Protein AF-A0A4U8VC09-F1 (afdb_monomer_lite)

Secondary structure (DSSP, 8-state):
-EEE-SGGGSSSS-EEEEE----TTT-PPPPPBTTBSEEEEE--TT-SSS-HHHHHHHHHTTSTT-----EEEEEEEE--TTTS-GGG--SEEEEEEEEEPPPSHHHHHHTT---TT-EEEEESS--SS--TT--B-TTSPBPHHHHHHEEEEES--TTHHHHHHHHHHHH-TTS-HHHHHHHHB-HHHHHHHHHHHHHHT-GGGGTSSEEEEE-TTT--EEEEE---TT-SSGGGSTTPPPPPGGGSSGGGGTTSHHHHHHHHSTTHHHHHHHHHHHHHHHTS-HHHHHHHHHHHHHHHHHHHTSTTTGGG-GGG--HHHHHHHHHHGGGHHHHHHHHHHHHTTSPPP-EEEEEE-TTS-EEEEEEEESPP--TT-PPEEEEEEEEE--TT-TTSPTTS-GGG--S----EEEEEET-SEEEGGGSPSEEEEEEEEEEETTT--EEE-S-EEESSSEEES-EEEEETTTEEPTT--

Radius of gyration: 24.7 Å; chains: 1; bounding box: 62×51×71 Å

Sequence (477 aa):
MRVRGSSTRDTVQKSFRIRTKKDSGTGLRPAMWFGEDTLQLNKHPYDLTRVRNKLALDLMKQIPHHQTLRTQFVKINYSDSINTPPATGPLGSLGLFTHVEKFSESYMTRRGWKVAGANIYKAGAFDFNKHAAFGCNPDGTSNAALEAALELQAGDGKACTSIMKMLDDLDDENIPFTTTFNQYFNRNNYLTWLASVILLGNYDTTTQNFALYRSPDNGKFYFLPWDYDGALDYSHQMAAEAYANWAYGAGNWWDSALHRRFMAEPGNIALLQAAVNEIRDKYLTRTSIKTLLDSYKPTVRGFIQSAPDKDYLPGSATEAQWEAEFDRLVDVIDKNYNSFVKSLKDPMPFWFSLFTDPGNNITKLGWEWPTPFHPQGHQITYQVDFLPFVAGDTTLPRGQTAFDAPGGRTVISHSTGTSVELPGASLPSGAHWIRVLAKDATNGTSTYAFDSVYDTQTRHGVICKVLPANTNCAGVQ

Foldseek 3Di:
DDFDDDVQVPDPLTWDKDAWDQDPPPSDTPDADVQDRIKTWAPLLLQLQLCQQVLLQVLLVPDPLADAWDKDKDKDFADDVPPDPPPPPTPDTSFIIMITHFDELSSQVVVVADQAPKWKWFAPFAQLADDPPWDADPQQATDPVVCNGIPTRGHPRNCSVLSNVLSVLLNDPVHQLVVSCVQAADPVQVLLVVLSCLLFVPLVVNGGQWMWIQGPVRRYTGIYGHDRSCTLPSCPAPQHADDALLSLALLSSCQGSNSVSQLVPPCSVVVSLVSNCCSDVPRVDLVNSVVVLVVCCVVRLVRCVDPPNQVSRRPSDDSVSNVVVSVSSSCSSVVSSVSHVVSLQEKHAWDWDFDADPVQFTFKIFTCPPHTDRSVPFQKWKKKKWFADDPPPPQQDANEASVVGDDDTDIDMDTPGNDRMDGLVPDDAAKTKMAMWIARPPPRHIDAHQDWKDAVHIHGRTAIAGPRNRDHDPRID

pLDDT: mean 92.71, std 8.66, range [51.06, 98.81]

Structure (mmCIF, N/CA/C/O backbone):
data_AF-A0A4U8VC09-F1
#
_entry.id   AF-A0A4U8VC09-F1
#
loop_
_atom_site.group_PDB
_atom_site.id
_atom_site.type_symbol
_atom_site.label_atom_id
_atom_site.label_alt_id
_atom_site.label_comp_id
_atom_site.label_asym_id
_atom_site.label_entity_id
_atom_site.label_seq_id
_atom_site.pdbx_PDB_ins_code
_atom_site.Cartn_x
_atom_site.Cartn_y
_atom_site.Cartn_z
_atom_site.occupancy
_atom_site.B_iso_or_equiv
_atom_site.auth_seq_id
_atom_site.auth_comp_id
_atom_site.auth_asym_id
_atom_site.auth_atom_id
_atom_site.pdbx_PDB_model_num
ATOM 1 N N . MET A 1 1 ? 6.591 -18.556 -23.137 1.00 86.75 1 MET A N 1
ATOM 2 C CA . MET A 1 1 ? 5.904 -17.348 -22.629 1.00 86.75 1 MET A CA 1
ATOM 3 C C . MET A 1 1 ? 4.677 -17.792 -21.845 1.00 86.75 1 MET A C 1
ATOM 5 O O . MET A 1 1 ? 4.087 -18.792 -22.230 1.00 86.75 1 MET A O 1
ATOM 9 N N . ARG A 1 2 ? 4.342 -17.150 -20.723 1.00 92.81 2 ARG A N 1
ATOM 10 C CA . ARG A 1 2 ? 3.128 -17.430 -19.929 1.00 92.81 2 ARG A CA 1
ATOM 11 C C . ARG A 1 2 ? 2.480 -16.113 -19.514 1.00 92.81 2 ARG A C 1
ATOM 13 O O . ARG A 1 2 ? 3.209 -15.155 -19.274 1.00 92.81 2 ARG A O 1
ATOM 20 N N . VAL A 1 3 ? 1.155 -16.072 -19.402 1.00 94.00 3 VAL A N 1
ATOM 21 C CA . VAL A 1 3 ? 0.444 -14.923 -18.814 1.00 94.00 3 VAL A CA 1
ATOM 22 C C . VAL A 1 3 ? 0.819 -14.794 -17.329 1.00 94.00 3 VAL A C 1
ATOM 24 O O . VAL A 1 3 ? 1.053 -15.806 -16.662 1.00 94.00 3 VAL A O 1
ATOM 27 N N . ARG A 1 4 ? 0.929 -13.563 -16.818 1.00 93.38 4 ARG A N 1
ATOM 28 C CA . ARG A 1 4 ? 1.237 -13.255 -15.406 1.00 93.38 4 ARG A CA 1
ATOM 29 C C . ARG A 1 4 ? 0.268 -12.215 -14.833 1.00 93.38 4 ARG A C 1
ATOM 31 O O . ARG A 1 4 ? -0.452 -11.580 -15.591 1.00 93.38 4 ARG A O 1
ATOM 38 N N . GLY A 1 5 ? 0.322 -12.023 -13.514 1.00 88.50 5 GLY A N 1
ATOM 39 C CA . GLY A 1 5 ? -0.560 -11.123 -12.759 1.00 88.50 5 GLY A CA 1
ATOM 40 C C . GLY A 1 5 ? -1.645 -11.876 -11.992 1.00 88.50 5 GLY A C 1
ATOM 41 O O . GLY A 1 5 ? -1.660 -13.107 -12.040 1.00 88.50 5 GLY A O 1
ATOM 42 N N . SER A 1 6 ? -2.512 -11.142 -11.293 1.00 88.44 6 SER A N 1
ATOM 43 C CA . SER A 1 6 ? -3.767 -11.648 -10.716 1.00 88.44 6 SER A CA 1
ATOM 44 C C . SER A 1 6 ? -4.938 -11.053 -11.507 1.00 88.44 6 SER A C 1
ATOM 46 O O . SER A 1 6 ? -5.260 -11.578 -12.570 1.00 88.44 6 SER A O 1
ATOM 48 N N . SER A 1 7 ? -5.428 -9.871 -11.125 1.00 87.56 7 SER A N 1
ATOM 49 C CA . SER A 1 7 ? -6.487 -9.128 -11.833 1.00 87.56 7 SER A CA 1
ATOM 50 C C . SER A 1 7 ? -6.143 -8.758 -13.283 1.00 87.56 7 SER A C 1
ATOM 52 O O . SER A 1 7 ? -7.015 -8.621 -14.134 1.00 87.56 7 SER A O 1
ATOM 54 N N . THR A 1 8 ? -4.857 -8.612 -13.616 1.00 90.69 8 THR A N 1
ATOM 55 C CA . THR A 1 8 ? -4.406 -8.318 -14.990 1.00 90.69 8 THR A CA 1
ATOM 56 C C . THR A 1 8 ? -4.426 -9.537 -15.918 1.00 90.69 8 THR A C 1
ATOM 58 O O . THR A 1 8 ? -4.096 -9.423 -17.099 1.00 90.69 8 THR A O 1
ATOM 61 N N . ARG A 1 9 ? -4.806 -10.725 -15.423 1.00 91.31 9 ARG A N 1
ATOM 62 C CA . ARG A 1 9 ? -5.056 -11.890 -16.286 1.00 91.31 9 ARG A CA 1
ATOM 63 C C . ARG A 1 9 ? -6.379 -11.782 -17.023 1.00 91.31 9 ARG A C 1
ATOM 65 O O . ARG A 1 9 ? -6.486 -12.350 -18.111 1.00 91.31 9 ARG A O 1
ATOM 72 N N . ASP A 1 10 ? -7.328 -11.031 -16.483 1.00 90.81 10 ASP A N 1
ATOM 73 C CA . ASP A 1 10 ? -8.677 -10.909 -17.035 1.00 90.81 10 ASP A CA 1
ATOM 74 C C . ASP A 1 10 ? -8.763 -9.806 -18.099 1.00 90.81 10 ASP A C 1
ATOM 76 O O . ASP A 1 10 ? -9.635 -9.826 -18.964 1.00 90.81 10 ASP A O 1
ATOM 80 N N . THR A 1 11 ? -7.781 -8.900 -18.144 1.00 92.38 11 THR A N 1
ATOM 81 C CA . THR A 1 11 ? -7.719 -7.816 -19.134 1.00 92.38 11 THR A CA 1
ATOM 82 C C . THR A 1 11 ? -7.392 -8.334 -20.526 1.00 92.38 11 THR A C 1
ATOM 84 O O . THR A 1 11 ? -6.598 -9.257 -20.678 1.00 92.38 11 THR A O 1
ATOM 87 N N . VAL A 1 12 ? -7.935 -7.722 -21.581 1.00 92.06 12 VAL A N 1
ATOM 88 C CA . VAL A 1 12 ? -7.635 -8.135 -22.968 1.00 92.06 12 VAL A CA 1
ATOM 89 C C . VAL A 1 12 ? -6.135 -8.045 -23.260 1.00 92.06 12 VAL A C 1
ATOM 91 O O . VAL A 1 12 ? -5.529 -9.003 -23.744 1.00 92.06 12 VAL A O 1
ATOM 94 N N . GLN A 1 13 ? -5.503 -6.931 -22.884 1.00 93.25 13 GLN A N 1
ATOM 95 C CA . GLN A 1 13 ? -4.055 -6.796 -22.984 1.00 93.25 13 GLN A CA 1
ATOM 96 C C . GLN A 1 13 ? -3.372 -7.527 -21.816 1.00 93.25 13 GLN A C 1
ATOM 98 O O . GLN A 1 13 ? -3.414 -7.069 -20.672 1.00 93.25 13 GLN A O 1
ATOM 103 N N . LYS A 1 14 ? -2.743 -8.674 -22.098 1.00 94.88 14 LYS A N 1
ATOM 104 C CA . LYS A 1 14 ? -2.088 -9.513 -21.082 1.00 94.88 14 LYS A CA 1
ATOM 105 C C . LYS A 1 14 ? -0.698 -8.999 -20.712 1.00 94.88 14 LYS A C 1
ATOM 107 O O . LYS A 1 14 ? 0.030 -8.476 -21.552 1.00 94.88 14 LYS A O 1
ATOM 112 N N . SER A 1 15 ? -0.296 -9.256 -19.469 1.00 96.56 15 SER A N 1
ATOM 113 C CA . SER A 1 15 ? 1.109 -9.216 -19.040 1.00 96.56 15 SER A CA 1
ATOM 114 C C . SER A 1 15 ? 1.752 -10.595 -19.187 1.00 96.56 15 SER A C 1
ATOM 116 O O . SER A 1 15 ? 1.072 -11.618 -19.064 1.00 96.56 15 SER A O 1
ATOM 118 N N . PHE A 1 16 ? 3.073 -10.655 -19.377 1.00 96.12 16 PHE A N 1
ATOM 119 C CA . PHE A 1 16 ? 3.772 -11.913 -19.648 1.00 96.12 16 PHE A CA 1
ATOM 120 C C . PHE A 1 16 ? 4.999 -12.154 -18.778 1.00 96.12 16 PHE A C 1
ATOM 122 O O . PHE A 1 16 ? 5.764 -11.253 -18.455 1.00 96.12 16 PHE A O 1
ATOM 129 N N . ARG A 1 17 ? 5.228 -13.424 -18.452 1.00 95.12 17 ARG A N 1
ATOM 130 C CA . ARG A 1 17 ? 6.501 -13.945 -17.961 1.00 95.12 17 ARG A CA 1
ATOM 131 C C . ARG A 1 17 ? 7.172 -14.745 -19.074 1.00 95.12 17 ARG A C 1
ATOM 133 O O . ARG A 1 17 ? 6.578 -15.673 -19.639 1.00 95.12 17 ARG A O 1
ATOM 140 N N . ILE A 1 18 ? 8.430 -14.434 -19.361 1.00 91.62 18 ILE A N 1
ATOM 141 C CA . ILE A 1 18 ? 9.256 -15.168 -20.325 1.00 91.62 18 ILE A CA 1
ATOM 142 C C . ILE A 1 18 ? 10.440 -15.754 -19.572 1.00 91.62 18 ILE A C 1
ATOM 144 O O . ILE A 1 18 ? 11.171 -15.024 -18.924 1.00 91.62 18 ILE A O 1
ATOM 148 N N . ARG A 1 19 ? 10.621 -17.074 -19.636 1.00 89.75 19 ARG A N 1
ATOM 149 C CA . ARG A 1 19 ? 11.791 -17.748 -19.068 1.00 89.75 19 ARG A CA 1
ATOM 150 C C . ARG A 1 19 ? 12.619 -18.332 -20.199 1.00 89.75 19 ARG A C 1
ATOM 152 O O . ARG A 1 19 ? 12.070 -19.096 -20.997 1.00 89.75 19 ARG A O 1
ATOM 159 N N . THR A 1 20 ? 13.898 -17.985 -20.261 1.00 84.31 20 THR A N 1
ATOM 160 C CA . THR A 1 20 ? 14.831 -18.600 -21.203 1.00 84.31 20 THR A CA 1
ATOM 161 C C . THR A 1 20 ? 15.117 -20.031 -20.753 1.00 84.31 20 THR A C 1
ATOM 163 O O . THR A 1 20 ? 15.228 -20.337 -19.563 1.00 84.31 20 THR A O 1
ATOM 166 N N . LYS A 1 21 ? 15.162 -20.954 -21.711 1.00 82.19 21 LYS A N 1
ATOM 167 C CA . LYS A 1 21 ? 15.523 -22.355 -21.476 1.00 82.19 21 LYS A CA 1
ATOM 168 C C . LYS A 1 21 ? 16.822 -22.652 -22.208 1.00 82.19 21 LYS A C 1
ATOM 170 O O . LYS A 1 21 ? 17.172 -21.935 -23.140 1.00 82.19 21 LYS A O 1
ATOM 175 N N . LYS A 1 22 ? 17.521 -23.707 -21.778 1.00 82.12 22 LYS A N 1
ATOM 176 C CA . LYS A 1 22 ? 18.570 -24.304 -22.607 1.00 82.12 22 LYS A CA 1
ATOM 177 C C . LYS A 1 22 ? 17.955 -24.699 -23.943 1.00 82.12 22 LYS A C 1
ATOM 179 O O . LYS A 1 22 ? 16.857 -25.259 -23.965 1.00 82.12 22 LYS A O 1
ATOM 184 N N . ASP A 1 23 ? 18.663 -24.388 -25.011 1.00 79.19 23 ASP A N 1
ATOM 185 C CA . ASP A 1 23 ? 18.356 -24.900 -26.330 1.00 79.19 23 ASP A CA 1
ATOM 186 C C . ASP A 1 23 ? 18.485 -26.430 -26.306 1.00 79.19 23 ASP A C 1
ATOM 188 O O . ASP A 1 23 ? 19.457 -26.973 -25.776 1.00 79.19 23 ASP A O 1
ATOM 192 N N . SER A 1 24 ? 17.469 -27.133 -26.801 1.00 76.94 24 SER A N 1
ATOM 193 C CA . SER A 1 24 ? 17.405 -28.593 -26.708 1.00 76.94 24 SER A CA 1
ATOM 194 C C . SER A 1 24 ? 18.332 -29.311 -27.689 1.00 76.94 24 SER A C 1
ATOM 196 O O . SER A 1 24 ? 18.620 -30.481 -27.465 1.00 76.94 24 SER A O 1
ATOM 198 N N . GLY A 1 25 ? 18.785 -28.646 -28.757 1.00 81.25 25 GLY A N 1
ATOM 199 C CA . GLY A 1 25 ? 19.703 -29.226 -29.741 1.00 81.25 25 GLY A CA 1
ATOM 200 C C . GLY A 1 25 ? 21.170 -28.985 -29.389 1.00 81.25 25 GLY A C 1
ATOM 201 O O . GLY A 1 25 ? 21.995 -29.884 -29.509 1.00 81.25 25 GLY A O 1
ATOM 202 N N . THR A 1 26 ? 21.496 -27.783 -28.914 1.00 82.38 26 THR A N 1
ATOM 203 C CA . THR A 1 26 ? 22.874 -27.361 -28.605 1.00 82.38 26 THR A CA 1
ATOM 204 C C . THR A 1 26 ? 23.225 -27.462 -27.120 1.00 82.38 26 THR A C 1
ATOM 206 O O . THR A 1 26 ? 24.397 -27.407 -26.756 1.00 82.38 26 THR A O 1
ATOM 209 N N . GLY A 1 27 ? 22.233 -27.562 -26.229 1.00 80.44 27 GLY A N 1
ATOM 210 C CA . GLY A 1 27 ? 22.425 -27.553 -24.773 1.00 80.44 27 GLY A CA 1
ATOM 211 C C . GLY A 1 27 ? 22.833 -26.191 -24.191 1.00 80.44 27 GLY A C 1
ATOM 212 O O . GLY A 1 27 ? 22.946 -26.052 -22.964 1.00 80.44 27 GLY A O 1
ATOM 213 N N . LEU A 1 28 ? 23.032 -25.179 -25.041 1.00 78.19 28 LEU A N 1
ATOM 214 C CA . LEU A 1 28 ? 23.475 -23.844 -24.656 1.00 78.19 28 LEU A CA 1
ATOM 215 C C . LEU A 1 28 ? 22.317 -23.034 -24.067 1.00 78.19 28 LEU A C 1
ATOM 217 O O . LEU A 1 28 ? 21.169 -23.130 -24.500 1.00 78.19 28 LEU A O 1
ATOM 221 N N . ARG A 1 29 ? 22.606 -22.216 -23.049 1.00 75.38 29 ARG A N 1
ATOM 222 C CA . ARG A 1 29 ? 21.648 -21.210 -22.573 1.00 75.38 29 ARG A CA 1
ATOM 223 C C . ARG A 1 29 ? 21.786 -19.953 -23.433 1.00 75.38 29 ARG A C 1
ATOM 225 O O . ARG A 1 29 ? 22.917 -19.513 -23.631 1.00 75.38 29 ARG A O 1
ATOM 232 N N . PRO A 1 30 ? 20.674 -19.343 -23.880 1.00 75.81 30 PRO A N 1
ATOM 233 C CA . PRO A 1 30 ? 20.710 -18.007 -24.456 1.00 75.81 30 PRO A CA 1
ATOM 234 C C . PRO A 1 30 ? 21.395 -17.031 -23.500 1.00 75.81 30 PRO A C 1
ATOM 236 O O . PRO A 1 30 ? 21.305 -17.192 -22.276 1.00 75.81 30 PRO A O 1
ATOM 239 N N . ALA A 1 31 ? 22.041 -16.006 -24.058 1.00 78.81 31 ALA A N 1
ATOM 240 C CA . ALA A 1 31 ? 22.588 -14.915 -23.264 1.00 78.81 31 ALA A CA 1
ATOM 241 C C . ALA A 1 31 ? 21.498 -14.336 -22.346 1.00 78.81 31 ALA A C 1
ATOM 243 O O . ALA A 1 31 ? 20.365 -14.098 -22.770 1.00 78.81 31 ALA A O 1
ATOM 244 N N . MET A 1 32 ? 21.833 -14.145 -21.070 1.00 82.81 32 MET A N 1
ATOM 245 C CA . MET A 1 32 ? 20.895 -13.592 -20.099 1.00 82.81 32 MET A CA 1
ATOM 246 C C . MET A 1 32 ? 20.687 -12.101 -20.367 1.00 82.81 32 MET A C 1
ATOM 248 O O . MET A 1 32 ? 21.642 -11.324 -20.381 1.00 82.81 32 MET A O 1
ATOM 252 N N . TRP A 1 33 ? 19.435 -11.683 -20.513 1.00 82.81 33 TRP A N 1
ATOM 253 C CA . TRP A 1 33 ? 19.080 -10.278 -20.692 1.00 82.81 33 TRP A CA 1
ATOM 254 C C . TRP A 1 33 ? 19.261 -9.544 -19.357 1.00 82.81 33 TRP A C 1
ATOM 256 O O . TRP A 1 33 ? 18.583 -9.850 -18.380 1.00 82.81 33 TRP A O 1
ATOM 266 N N . PHE A 1 34 ? 20.250 -8.646 -19.278 1.00 82.62 34 PHE A N 1
ATOM 267 C CA . PHE A 1 34 ? 20.707 -8.007 -18.031 1.00 82.62 34 PHE A CA 1
ATOM 268 C C . PHE A 1 34 ? 20.998 -8.986 -16.873 1.00 82.62 34 PHE A C 1
ATOM 270 O O . PHE A 1 34 ? 20.832 -8.637 -15.697 1.00 82.62 34 PHE A O 1
ATOM 277 N N . GLY A 1 35 ? 21.451 -10.204 -17.189 1.00 85.56 35 GLY A N 1
ATOM 278 C CA . GLY A 1 35 ? 21.727 -11.240 -16.189 1.00 85.56 35 GLY A CA 1
ATOM 279 C C . GLY A 1 35 ? 20.471 -11.901 -15.608 1.00 85.56 35 GLY A C 1
ATOM 280 O O . GLY A 1 35 ? 20.523 -12.424 -14.497 1.00 85.56 35 GLY A O 1
ATOM 281 N N . GLU A 1 36 ? 19.333 -11.832 -16.300 1.00 89.56 36 GLU A N 1
ATOM 282 C CA . GLU A 1 36 ? 18.075 -12.468 -15.898 1.00 89.56 36 GLU A CA 1
ATOM 283 C C . GLU A 1 36 ? 17.736 -13.650 -16.822 1.00 89.56 36 GLU A C 1
ATOM 285 O O . GLU A 1 36 ? 17.848 -13.560 -18.047 1.00 89.56 36 GLU A O 1
ATOM 290 N N . ASP A 1 37 ? 17.309 -14.773 -16.232 1.00 87.75 37 ASP A N 1
ATOM 291 C CA . ASP A 1 37 ? 16.765 -15.934 -16.961 1.00 87.75 37 ASP A CA 1
ATOM 292 C C . ASP A 1 37 ? 15.236 -15.859 -17.117 1.00 87.75 37 ASP A C 1
ATOM 294 O O . ASP A 1 37 ? 14.629 -16.627 -17.864 1.00 87.75 37 ASP A O 1
ATOM 298 N N . THR A 1 38 ? 14.606 -14.938 -16.385 1.00 92.00 38 THR A N 1
ATOM 299 C CA . THR A 1 38 ? 13.163 -14.769 -16.287 1.00 92.00 38 THR A CA 1
ATOM 300 C C . THR A 1 38 ? 12.828 -13.289 -16.393 1.00 92.00 38 THR A C 1
ATOM 302 O O . THR A 1 38 ? 13.092 -12.529 -15.471 1.00 92.00 38 THR A O 1
ATOM 305 N N . LEU A 1 39 ? 12.177 -12.907 -17.485 1.00 93.25 39 LEU A N 1
ATOM 306 C CA . LEU A 1 39 ? 11.697 -11.557 -17.746 1.00 93.25 39 LEU A CA 1
ATOM 307 C C . LEU A 1 39 ? 10.239 -11.429 -17.317 1.00 93.25 39 LEU A C 1
ATOM 309 O O . LEU A 1 39 ? 9.400 -12.263 -17.685 1.00 93.25 39 LEU A O 1
ATOM 313 N N . GLN A 1 40 ? 9.932 -10.377 -16.563 1.00 95.94 40 GLN A N 1
ATOM 314 C CA . GLN A 1 40 ? 8.563 -9.988 -16.233 1.00 95.94 40 GLN A CA 1
ATOM 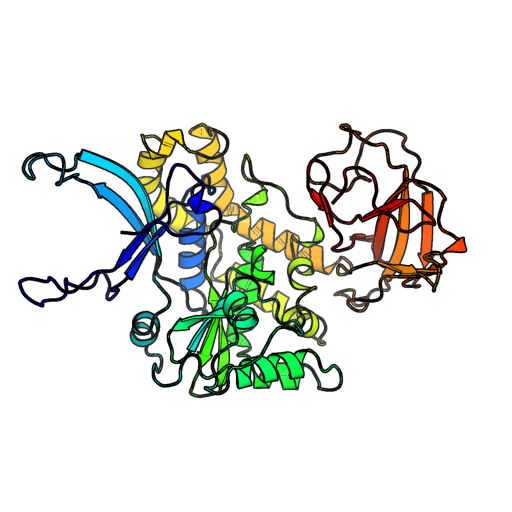315 C C . GLN A 1 40 ? 8.191 -8.769 -17.063 1.00 95.94 40 GLN A C 1
ATOM 317 O O . GLN A 1 40 ? 8.821 -7.728 -16.931 1.00 95.94 40 GLN A O 1
ATOM 322 N N . LEU A 1 41 ? 7.198 -8.912 -17.933 1.00 97.19 41 LEU A N 1
ATOM 323 C CA . LEU A 1 41 ? 6.760 -7.889 -18.874 1.00 97.19 41 LEU A CA 1
ATOM 324 C C . LEU A 1 41 ? 5.344 -7.468 -18.497 1.00 97.19 41 LEU A C 1
ATOM 326 O O . LEU A 1 41 ? 4.381 -8.206 -18.725 1.00 97.19 41 LEU A O 1
ATOM 330 N N . ASN A 1 42 ? 5.231 -6.298 -17.882 1.00 97.69 42 ASN A N 1
ATOM 331 C CA . ASN A 1 42 ? 3.978 -5.758 -17.383 1.00 97.69 42 ASN A CA 1
ATOM 332 C C . ASN A 1 42 ? 3.342 -4.850 -18.425 1.00 97.69 42 ASN A C 1
ATOM 334 O O . ASN A 1 42 ? 4.003 -3.986 -18.999 1.00 97.69 42 ASN A O 1
ATOM 338 N N . LYS A 1 43 ? 2.046 -5.056 -18.651 1.00 96.69 43 LYS A N 1
ATOM 339 C CA . LYS A 1 43 ? 1.257 -4.243 -19.573 1.00 96.69 43 LYS A CA 1
ATOM 340 C C . LYS A 1 43 ? 0.667 -2.996 -18.916 1.00 96.69 43 LYS A C 1
ATOM 342 O O . LYS A 1 43 ? 0.386 -2.029 -19.612 1.00 96.69 43 LYS A O 1
ATOM 347 N N . HIS A 1 44 ? 0.483 -3.034 -17.596 1.00 96.50 44 HIS A N 1
ATOM 348 C CA . HIS A 1 44 ? -0.160 -1.981 -16.804 1.00 96.50 44 HIS A CA 1
ATOM 349 C C . HIS A 1 44 ? -1.525 -1.547 -17.373 1.00 96.50 44 HIS A C 1
ATOM 351 O O . HIS A 1 44 ? -1.723 -0.368 -17.643 1.00 96.50 44 HIS A O 1
ATOM 357 N N . PRO A 1 45 ? -2.467 -2.485 -17.603 1.00 95.00 45 PRO A N 1
ATOM 358 C CA . PRO A 1 45 ? -3.736 -2.197 -18.284 1.00 95.00 45 PRO A CA 1
ATOM 359 C C . PRO A 1 45 ? -4.593 -1.151 -17.566 1.00 95.00 45 PRO A C 1
ATOM 361 O O . PRO A 1 45 ? -5.386 -0.473 -18.208 1.00 95.00 45 PRO A O 1
ATOM 364 N N . TYR A 1 46 ? -4.414 -1.015 -16.253 1.00 95.62 46 TYR A N 1
ATOM 365 C CA . TYR A 1 46 ? -5.173 -0.089 -15.428 1.00 95.62 46 TYR A CA 1
ATOM 366 C C . TYR A 1 46 ? -4.487 1.267 -15.242 1.00 95.62 46 TYR A C 1
ATOM 368 O O . TYR A 1 46 ? -5.167 2.220 -14.895 1.00 95.62 46 TYR A O 1
ATOM 376 N N . ASP A 1 47 ? -3.177 1.396 -15.477 1.00 97.00 47 ASP A N 1
ATOM 377 C CA . ASP A 1 47 ? -2.475 2.682 -15.381 1.00 97.00 47 ASP A CA 1
ATOM 378 C C . ASP A 1 47 ? -2.707 3.478 -16.667 1.00 97.00 47 ASP A C 1
ATOM 380 O O . ASP A 1 47 ? -2.218 3.093 -17.734 1.00 97.00 47 ASP A O 1
ATOM 384 N N . LEU A 1 48 ? -3.420 4.605 -16.574 1.00 97.38 48 LEU A N 1
ATOM 385 C CA . LEU A 1 48 ? -3.687 5.451 -17.736 1.00 97.38 48 LEU A CA 1
ATOM 386 C C . LEU A 1 48 ? -2.383 5.910 -18.400 1.00 97.38 48 LEU A C 1
ATOM 388 O O . LEU A 1 48 ? -2.267 5.897 -19.623 1.00 97.38 48 LEU A O 1
ATOM 392 N N . THR A 1 49 ? -1.368 6.231 -17.602 1.00 97.50 49 THR A N 1
ATOM 393 C CA . THR A 1 49 ? -0.094 6.768 -18.094 1.00 97.50 49 THR A CA 1
ATOM 394 C C . THR A 1 49 ? 0.866 5.702 -18.615 1.00 97.50 49 THR A C 1
ATOM 396 O O . THR A 1 49 ? 1.744 6.014 -19.416 1.00 97.50 49 THR A O 1
ATOM 399 N N . ARG A 1 50 ? 0.702 4.447 -18.172 1.00 97.31 50 ARG A N 1
ATOM 400 C CA . ARG A 1 50 ? 1.628 3.312 -18.367 1.00 97.31 50 ARG A CA 1
ATOM 401 C C . ARG A 1 50 ? 3.035 3.510 -17.782 1.00 97.31 50 ARG A C 1
ATOM 403 O O . ARG A 1 50 ? 3.912 2.682 -18.045 1.00 97.31 50 ARG A O 1
ATOM 410 N N . VAL A 1 51 ? 3.276 4.566 -16.996 1.00 98.56 51 VAL A N 1
ATOM 411 C CA . VAL A 1 51 ? 4.611 4.888 -16.459 1.00 98.56 51 VAL A CA 1
ATOM 412 C C . VAL A 1 51 ? 4.729 4.791 -14.944 1.00 98.56 51 VAL A C 1
ATOM 414 O O . VAL A 1 51 ? 5.861 4.757 -14.465 1.00 98.56 51 VAL A O 1
ATOM 417 N N . ARG A 1 52 ? 3.634 4.704 -14.178 1.00 98.56 52 ARG A N 1
ATOM 418 C CA . ARG A 1 52 ? 3.659 4.848 -12.708 1.00 98.56 52 ARG A CA 1
ATOM 419 C C . ARG A 1 52 ? 4.619 3.901 -12.015 1.00 98.56 52 ARG A C 1
ATOM 421 O O . ARG A 1 52 ? 5.472 4.337 -11.249 1.00 98.56 52 ARG A O 1
ATOM 428 N N . ASN A 1 53 ? 4.534 2.615 -12.348 1.00 98.38 53 ASN A N 1
ATOM 429 C CA . ASN A 1 53 ? 5.392 1.600 -11.747 1.00 98.38 53 ASN A CA 1
ATOM 430 C C . ASN A 1 53 ? 6.878 1.868 -12.035 1.00 98.38 53 ASN A C 1
ATOM 432 O O . ASN A 1 53 ? 7.716 1.776 -11.141 1.00 98.38 53 ASN A O 1
ATOM 436 N N . LYS A 1 54 ? 7.210 2.235 -13.280 1.00 98.50 54 LYS A N 1
ATOM 437 C CA . LYS A 1 54 ? 8.583 2.584 -13.658 1.00 98.50 54 LYS A CA 1
ATOM 438 C C . LYS A 1 54 ? 9.048 3.856 -12.950 1.00 98.50 54 LYS A C 1
ATOM 440 O O . LYS A 1 54 ? 10.127 3.842 -12.369 1.00 98.50 54 LYS A O 1
ATOM 445 N N . LEU A 1 55 ? 8.233 4.910 -12.964 1.00 98.69 55 LEU A N 1
ATOM 446 C CA . LEU A 1 55 ? 8.534 6.183 -12.317 1.00 98.69 55 LEU A CA 1
ATOM 447 C C . LEU A 1 55 ? 8.807 5.990 -10.822 1.00 98.69 55 LEU A C 1
ATOM 449 O O . LEU A 1 55 ? 9.844 6.428 -10.336 1.00 98.69 55 LEU A O 1
ATOM 453 N N . ALA A 1 56 ? 7.935 5.276 -10.109 1.00 98.38 56 ALA A N 1
ATOM 454 C CA . ALA A 1 56 ? 8.105 5.000 -8.686 1.00 98.38 56 ALA A CA 1
ATOM 455 C C . ALA A 1 56 ? 9.406 4.231 -8.389 1.00 98.38 56 ALA A C 1
ATOM 457 O O . ALA A 1 56 ? 10.174 4.626 -7.511 1.00 98.38 56 ALA A O 1
ATOM 458 N N . LEU A 1 57 ? 9.693 3.159 -9.138 1.00 98.19 57 LEU A N 1
ATOM 459 C CA . LEU A 1 57 ? 10.893 2.336 -8.929 1.00 98.19 57 LEU A CA 1
ATOM 460 C C . LEU A 1 57 ? 12.198 3.067 -9.292 1.00 98.19 57 LEU A C 1
ATOM 462 O O . LEU A 1 57 ? 13.210 2.879 -8.608 1.00 98.19 57 LEU A O 1
ATOM 466 N N . ASP A 1 58 ? 12.180 3.912 -10.326 1.00 97.88 58 ASP A N 1
ATOM 467 C CA . ASP A 1 58 ? 13.326 4.733 -10.737 1.00 97.88 58 ASP A CA 1
ATOM 468 C C . ASP A 1 58 ? 13.577 5.901 -9.766 1.00 97.88 58 ASP A C 1
ATOM 470 O O . ASP A 1 58 ? 14.731 6.227 -9.484 1.00 97.88 58 ASP A O 1
ATOM 474 N N . LEU A 1 59 ? 12.519 6.502 -9.214 1.00 97.56 59 LEU A N 1
ATOM 475 C CA . LEU A 1 59 ? 12.615 7.515 -8.160 1.00 97.56 59 LEU A CA 1
ATOM 476 C C . LEU A 1 59 ? 13.229 6.929 -6.882 1.00 97.56 59 LEU A C 1
ATOM 478 O O . LEU A 1 59 ? 14.220 7.452 -6.371 1.00 97.56 59 LEU A O 1
ATOM 482 N N . MET A 1 60 ? 12.703 5.796 -6.407 1.00 96.81 60 MET A N 1
ATOM 483 C CA . MET A 1 60 ? 13.195 5.135 -5.191 1.00 96.81 60 MET A CA 1
ATOM 484 C C . MET A 1 60 ? 14.653 4.671 -5.304 1.00 96.81 60 MET A C 1
ATOM 486 O O . MET A 1 60 ? 15.352 4.601 -4.297 1.00 96.81 60 MET A O 1
ATOM 490 N N . LYS A 1 61 ? 15.145 4.402 -6.523 1.00 94.19 61 LYS A N 1
ATOM 491 C CA . LYS A 1 61 ? 16.534 3.980 -6.775 1.00 94.19 61 LYS A CA 1
ATOM 492 C C . LYS A 1 61 ? 17.569 4.997 -6.276 1.00 94.19 61 LYS A C 1
ATOM 494 O O . LYS A 1 61 ? 18.715 4.630 -6.031 1.00 94.19 61 LYS A O 1
ATOM 499 N N . GLN A 1 62 ? 17.187 6.268 -6.167 1.00 91.75 62 GLN A N 1
ATOM 500 C CA . GLN A 1 62 ? 18.076 7.357 -5.760 1.00 91.75 62 GLN A CA 1
ATOM 501 C C . GLN A 1 62 ? 18.196 7.491 -4.235 1.00 91.75 62 GLN A C 1
ATOM 503 O O . GLN A 1 62 ? 19.055 8.230 -3.759 1.00 91.75 62 GLN A O 1
ATOM 508 N N . ILE A 1 63 ? 17.358 6.787 -3.467 1.00 96.75 63 ILE A N 1
ATOM 509 C CA . ILE A 1 63 ? 17.237 6.974 -2.022 1.00 96.75 63 ILE A CA 1
ATOM 510 C C . ILE A 1 63 ? 18.175 6.005 -1.270 1.00 96.75 63 ILE A C 1
ATOM 512 O O . ILE A 1 63 ? 18.124 4.790 -1.497 1.00 96.75 63 ILE A O 1
ATOM 516 N N . PRO A 1 64 ? 19.021 6.487 -0.338 1.00 95.75 64 PRO A N 1
ATOM 517 C CA . PRO A 1 64 ? 19.884 5.632 0.472 1.00 95.75 64 PRO A CA 1
ATOM 518 C C . PRO A 1 64 ? 19.103 4.590 1.271 1.00 95.75 64 PRO A C 1
ATOM 520 O O . PRO A 1 64 ? 17.997 4.837 1.741 1.00 95.75 64 PRO A O 1
ATOM 523 N N . HIS A 1 65 ? 19.712 3.420 1.479 1.00 94.94 65 HIS A N 1
ATOM 524 C CA . HIS A 1 65 ? 19.105 2.292 2.202 1.00 94.94 65 HIS A CA 1
ATOM 525 C C . HIS A 1 65 ? 17.843 1.704 1.545 1.00 94.94 65 HIS A C 1
ATOM 527 O O . HIS A 1 65 ? 17.184 0.852 2.149 1.00 94.94 65 HIS A O 1
ATOM 533 N N . HIS A 1 66 ? 17.546 2.078 0.296 1.00 92.56 66 HIS A N 1
ATOM 534 C CA . HIS A 1 66 ? 16.406 1.570 -0.452 1.00 92.56 66 HIS A CA 1
ATOM 535 C C . HIS A 1 66 ? 16.840 0.878 -1.742 1.00 92.56 66 HIS A C 1
ATOM 537 O O . HIS A 1 66 ? 17.267 1.510 -2.703 1.00 92.56 66 HIS A O 1
ATOM 543 N N . GLN A 1 67 ? 16.756 -0.453 -1.766 1.00 93.50 67 GLN A N 1
ATOM 544 C CA . GLN A 1 67 ? 16.967 -1.197 -3.004 1.00 93.50 67 GLN A CA 1
ATOM 545 C C . GLN A 1 67 ? 15.652 -1.360 -3.745 1.00 93.50 67 GLN A C 1
ATOM 547 O O . GLN A 1 67 ? 14.642 -1.689 -3.135 1.00 93.50 67 GLN A O 1
ATOM 552 N N . THR A 1 68 ? 15.692 -1.181 -5.062 1.00 95.25 68 THR A N 1
ATOM 553 C CA . THR A 1 68 ? 14.518 -1.261 -5.936 1.00 95.25 68 THR A CA 1
ATOM 554 C C . THR A 1 68 ? 14.760 -2.226 -7.086 1.00 95.25 68 THR A C 1
ATOM 556 O O . THR A 1 68 ? 15.872 -2.725 -7.275 1.00 95.25 68 THR A O 1
ATOM 559 N N . LEU A 1 69 ? 13.719 -2.500 -7.867 1.00 96.31 69 LEU A N 1
ATOM 560 C CA . LEU A 1 69 ? 13.786 -3.327 -9.067 1.00 96.31 69 LEU A CA 1
ATOM 561 C C . LEU A 1 69 ? 14.189 -2.486 -10.280 1.00 96.31 69 LEU A C 1
ATOM 563 O O . LEU A 1 69 ? 13.658 -1.397 -10.493 1.00 96.31 69 LEU A O 1
ATOM 567 N N . ARG A 1 70 ? 15.086 -3.005 -11.126 1.00 95.31 70 ARG A N 1
ATOM 568 C CA . ARG A 1 70 ? 15.382 -2.357 -12.415 1.00 95.31 70 ARG A CA 1
ATOM 569 C C . ARG A 1 70 ? 14.162 -2.423 -13.332 1.00 95.31 70 ARG A C 1
ATOM 571 O O . ARG A 1 70 ? 13.524 -3.470 -13.442 1.00 95.31 70 ARG A O 1
ATOM 578 N N . THR A 1 71 ? 13.896 -1.338 -14.056 1.00 96.50 71 THR A N 1
ATOM 579 C CA . THR A 1 71 ? 12.804 -1.277 -15.034 1.00 96.50 71 THR A CA 1
ATOM 580 C C . THR A 1 71 ? 13.257 -0.718 -16.378 1.00 96.50 71 THR A C 1
ATOM 582 O O . THR A 1 71 ? 14.172 0.103 -16.449 1.00 96.50 71 THR A O 1
ATOM 585 N N . GLN A 1 72 ? 12.594 -1.125 -17.459 1.00 95.38 72 GLN A N 1
ATOM 586 C CA . GLN A 1 72 ? 12.810 -0.565 -18.798 1.00 95.38 72 GLN A CA 1
ATOM 587 C C . GLN A 1 72 ? 11.549 -0.699 -19.649 1.00 95.38 72 GLN A C 1
ATOM 589 O O . GLN A 1 72 ? 10.837 -1.698 -19.543 1.00 95.38 72 GLN A O 1
ATOM 594 N N . PHE A 1 73 ? 11.291 0.283 -20.509 1.00 97.88 73 PHE A N 1
ATOM 595 C CA . PHE A 1 73 ? 10.252 0.152 -21.524 1.00 97.88 73 PHE A CA 1
ATOM 596 C C . PHE A 1 73 ? 10.722 -0.792 -22.626 1.00 97.88 73 PHE A C 1
ATOM 598 O O . PHE A 1 73 ? 11.870 -0.726 -23.064 1.00 97.88 73 PHE A O 1
ATOM 605 N N . VAL A 1 74 ? 9.832 -1.668 -23.079 1.00 96.31 74 VAL A N 1
ATOM 606 C CA . VAL A 1 74 ? 10.080 -2.574 -24.200 1.00 96.31 74 VAL A CA 1
ATOM 607 C C . VAL A 1 74 ? 8.851 -2.637 -25.097 1.00 96.31 74 VAL A C 1
ATOM 609 O O . VAL A 1 74 ? 7.717 -2.562 -24.627 1.00 96.31 74 VAL A O 1
ATOM 612 N N . LYS A 1 75 ? 9.078 -2.822 -26.397 1.00 95.00 75 LYS A N 1
ATOM 613 C CA . LYS A 1 75 ? 8.035 -3.196 -27.354 1.00 95.00 75 LYS A CA 1
ATOM 614 C C . LYS A 1 75 ? 8.133 -4.689 -27.617 1.00 95.00 75 LYS A C 1
ATOM 616 O O . LYS A 1 75 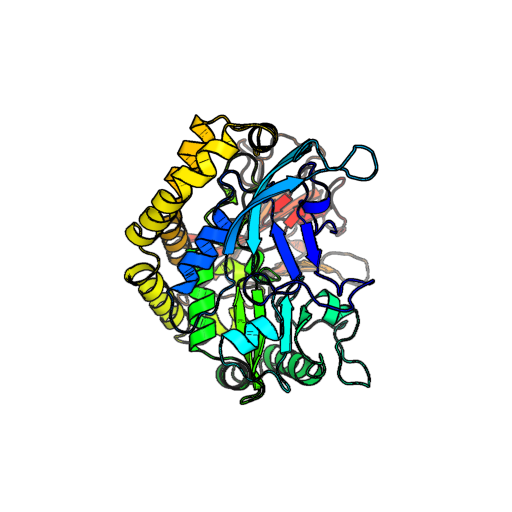? 9.215 -5.179 -27.936 1.00 95.00 75 LYS A O 1
ATOM 621 N N . ILE A 1 76 ? 7.015 -5.404 -27.532 1.00 92.19 76 ILE A N 1
ATOM 622 C CA . ILE A 1 76 ? 6.971 -6.814 -27.931 1.00 92.19 76 ILE A CA 1
ATOM 623 C C . ILE A 1 76 ? 6.402 -6.906 -29.345 1.00 92.19 76 ILE A C 1
ATOM 625 O O . ILE A 1 76 ? 5.230 -6.606 -29.571 1.00 92.19 76 ILE A O 1
ATOM 629 N N . ASN A 1 77 ? 7.232 -7.364 -30.278 1.00 90.00 77 ASN A N 1
ATOM 630 C CA . ASN A 1 77 ? 6.794 -7.832 -31.588 1.00 90.00 77 ASN A CA 1
ATOM 631 C C . ASN A 1 77 ? 6.777 -9.362 -31.578 1.00 90.00 77 ASN A C 1
ATOM 633 O O . ASN A 1 77 ? 7.624 -9.980 -30.930 1.00 90.00 77 ASN A O 1
ATOM 637 N N . TYR A 1 78 ? 5.840 -9.971 -32.295 1.00 83.38 78 TYR A N 1
ATOM 638 C CA . TYR A 1 78 ? 5.755 -11.425 -32.407 1.00 83.38 78 TYR A CA 1
ATOM 639 C C . TYR A 1 78 ? 5.540 -11.854 -33.856 1.00 83.38 78 TYR A C 1
ATOM 641 O O . TYR A 1 78 ? 4.954 -11.126 -34.657 1.00 83.38 78 TYR A O 1
ATOM 649 N N . SER A 1 79 ? 6.015 -13.051 -34.177 1.00 76.25 79 SER A N 1
ATOM 650 C CA . SER A 1 79 ? 5.693 -13.787 -35.394 1.00 76.25 79 SER A CA 1
ATOM 651 C C . SER A 1 79 ? 5.148 -15.157 -34.998 1.00 76.25 79 SER A C 1
ATOM 653 O O . SER A 1 79 ? 5.631 -15.783 -34.055 1.00 76.25 79 SER A O 1
ATOM 655 N N . ASP A 1 80 ? 4.108 -15.604 -35.692 1.00 68.69 80 ASP A N 1
ATOM 656 C CA . ASP A 1 80 ? 3.552 -16.945 -35.548 1.00 68.69 80 ASP A CA 1
ATOM 657 C C . ASP A 1 80 ? 4.222 -17.850 -36.581 1.00 68.69 80 ASP A C 1
ATOM 659 O O . ASP A 1 80 ? 3.817 -17.915 -37.743 1.00 68.69 80 ASP A O 1
ATOM 663 N N . SER A 1 81 ? 5.286 -18.519 -36.146 1.00 59.69 81 SER A N 1
ATOM 664 C CA . SER A 1 81 ? 6.035 -19.464 -36.970 1.00 59.69 81 SER A CA 1
ATOM 665 C C . SER A 1 81 ? 5.337 -20.818 -37.139 1.00 59.69 81 SER A C 1
ATOM 667 O O . SER A 1 81 ? 5.877 -21.678 -37.828 1.00 59.69 81 SER A O 1
ATOM 669 N N . ILE A 1 82 ? 4.202 -21.057 -36.467 1.00 61.50 82 ILE A N 1
ATOM 670 C CA . ILE A 1 82 ? 3.416 -22.292 -36.617 1.00 61.50 82 ILE A CA 1
ATOM 671 C C . ILE A 1 82 ? 2.462 -22.145 -37.805 1.00 61.50 82 ILE A C 1
ATOM 673 O O . ILE A 1 82 ? 2.297 -23.089 -38.572 1.00 61.50 82 ILE A O 1
ATOM 677 N N . ASN A 1 83 ? 1.890 -20.954 -37.991 1.00 56.31 83 ASN A N 1
ATOM 678 C CA . ASN A 1 83 ? 0.913 -20.691 -39.049 1.00 56.31 83 ASN A CA 1
ATOM 679 C C . ASN A 1 83 ? 1.473 -19.914 -40.258 1.00 56.31 83 ASN A C 1
ATOM 681 O O . ASN A 1 83 ? 0.763 -19.759 -41.249 1.00 56.31 83 ASN A O 1
ATOM 685 N N . THR A 1 84 ? 2.727 -19.432 -40.216 1.00 51.06 84 THR A N 1
ATOM 686 C CA . THR A 1 84 ? 3.315 -18.614 -41.302 1.00 51.06 84 THR A CA 1
ATOM 687 C C . THR A 1 84 ? 4.828 -18.852 -41.465 1.00 51.06 84 THR A C 1
ATOM 689 O O . THR A 1 84 ? 5.521 -19.029 -40.460 1.00 51.06 84 THR A O 1
ATOM 692 N N . PRO A 1 85 ? 5.392 -18.832 -42.695 1.00 55.16 85 PRO A N 1
ATOM 693 C CA . PRO A 1 85 ? 6.832 -18.993 -42.908 1.00 55.16 85 PRO A CA 1
ATOM 694 C C . PRO A 1 85 ? 7.678 -17.905 -42.206 1.00 55.16 85 PRO A C 1
ATOM 696 O O . PRO A 1 85 ? 7.312 -16.733 -42.259 1.00 55.16 85 PRO A O 1
ATOM 699 N N . PRO A 1 86 ? 8.860 -18.231 -41.639 1.00 54.50 86 PRO A N 1
ATOM 700 C CA . PRO A 1 86 ? 9.710 -17.294 -40.880 1.00 54.50 86 PRO A CA 1
ATOM 701 C C . PRO A 1 86 ? 10.194 -16.037 -41.631 1.00 54.50 86 PRO A C 1
ATOM 703 O O . PRO A 1 86 ? 10.707 -15.110 -41.008 1.00 54.50 86 PRO A O 1
ATOM 706 N N . ALA A 1 87 ? 10.070 -16.002 -42.961 1.00 57.69 87 ALA A N 1
ATOM 707 C CA . ALA A 1 87 ? 10.653 -14.975 -43.826 1.00 57.69 87 ALA A CA 1
ATOM 708 C C . ALA A 1 87 ? 9.856 -13.653 -43.899 1.00 57.69 87 ALA A C 1
ATOM 710 O O . ALA A 1 87 ? 10.318 -12.708 -44.533 1.00 57.69 87 ALA A O 1
ATOM 711 N N . THR A 1 88 ? 8.680 -13.550 -43.269 1.00 55.38 88 THR A N 1
ATOM 712 C CA . THR A 1 88 ? 7.764 -12.399 -43.427 1.00 55.38 88 THR A CA 1
ATOM 713 C C . THR A 1 88 ? 7.920 -11.279 -42.386 1.00 55.38 88 THR A C 1
ATOM 715 O O . THR A 1 88 ? 7.150 -10.324 -42.405 1.00 55.38 88 THR A O 1
ATOM 718 N N . GLY A 1 89 ? 8.902 -11.352 -41.480 1.00 55.62 89 GLY A N 1
ATOM 719 C CA . GLY A 1 89 ? 9.038 -10.383 -40.381 1.00 55.62 89 GLY A CA 1
ATOM 720 C C . GLY A 1 89 ? 7.970 -10.553 -39.280 1.00 55.62 89 GLY A C 1
ATOM 721 O O . GLY A 1 89 ? 7.239 -11.547 -39.277 1.00 55.62 89 GLY A O 1
ATOM 722 N N . PRO A 1 90 ? 7.898 -9.644 -38.283 1.00 59.41 90 PRO A N 1
ATOM 723 C CA . PRO A 1 90 ? 6.914 -9.737 -37.203 1.00 59.41 90 PRO A CA 1
ATOM 724 C C . PRO A 1 90 ? 5.482 -9.565 -37.733 1.00 59.41 90 PRO A C 1
ATOM 726 O O . PRO A 1 90 ? 5.189 -8.587 -38.413 1.00 59.41 90 PRO A O 1
ATOM 729 N N . LEU A 1 91 ? 4.586 -10.489 -37.371 1.00 69.81 91 LEU A N 1
ATOM 730 C CA . LEU A 1 91 ? 3.167 -10.472 -37.754 1.00 69.81 91 LEU A CA 1
ATOM 731 C C . LEU A 1 91 ? 2.368 -9.397 -37.015 1.00 69.81 91 LEU A C 1
ATOM 733 O O . LEU A 1 91 ? 1.348 -8.927 -37.511 1.00 69.81 91 LEU A O 1
ATOM 737 N N . GLY A 1 92 ? 2.805 -9.026 -35.812 1.00 79.12 92 GLY A N 1
ATOM 738 C CA . GLY A 1 92 ? 2.076 -8.075 -34.991 1.00 79.12 92 GLY A CA 1
ATOM 739 C C . GLY A 1 92 ? 2.901 -7.477 -33.862 1.00 79.12 92 GLY A C 1
ATOM 740 O O . GLY A 1 92 ? 3.972 -7.961 -33.486 1.00 79.12 92 GLY A O 1
ATOM 741 N N . SER A 1 93 ? 2.358 -6.399 -33.307 1.00 90.81 93 SER A N 1
ATOM 742 C CA . SER A 1 93 ? 2.879 -5.699 -32.138 1.00 90.81 93 SER A CA 1
ATOM 743 C C . SER A 1 93 ? 1.905 -5.895 -30.987 1.00 90.81 93 SER A C 1
ATOM 745 O O . SER A 1 93 ? 0.717 -5.628 -31.137 1.00 90.81 93 SER A O 1
ATOM 747 N N . LEU A 1 94 ? 2.406 -6.316 -29.827 1.00 93.38 94 LEU A N 1
ATOM 748 C CA . LEU A 1 94 ? 1.642 -6.281 -28.575 1.00 93.38 94 LEU A CA 1
ATOM 749 C C . LEU A 1 94 ? 1.765 -4.919 -27.872 1.00 93.38 94 LEU A C 1
ATOM 751 O O . LEU A 1 94 ? 1.196 -4.727 -26.797 1.00 93.38 94 LEU A O 1
ATOM 755 N N . GLY A 1 95 ? 2.494 -3.975 -28.473 1.00 95.56 95 GLY A N 1
ATOM 756 C CA . GLY A 1 95 ? 2.614 -2.604 -27.993 1.00 95.56 95 GLY A CA 1
ATOM 757 C C . GLY A 1 95 ? 3.648 -2.429 -26.882 1.00 95.56 95 GLY A C 1
ATOM 758 O O . GLY A 1 95 ? 4.617 -3.192 -26.794 1.00 95.56 95 GLY A O 1
ATOM 759 N N . LEU A 1 96 ? 3.431 -1.407 -26.056 1.00 97.69 96 LEU A N 1
ATOM 760 C CA . LEU A 1 96 ? 4.291 -1.020 -24.940 1.00 97.69 96 LEU A CA 1
ATOM 761 C C . LEU A 1 96 ? 4.163 -1.983 -23.755 1.00 97.69 96 LEU A C 1
ATOM 763 O O . LEU A 1 96 ? 3.060 -2.378 -23.374 1.00 97.69 96 LEU A O 1
ATOM 767 N N . PHE A 1 97 ? 5.299 -2.316 -23.150 1.00 97.81 97 PHE A N 1
ATOM 768 C CA . PHE A 1 97 ? 5.411 -3.019 -21.878 1.00 97.81 97 PHE A CA 1
ATOM 769 C C . PHE A 1 97 ? 6.497 -2.375 -21.022 1.00 97.81 97 PHE A C 1
ATOM 771 O O . PHE A 1 97 ? 7.447 -1.780 -21.534 1.00 97.81 97 PHE A O 1
ATOM 778 N N . THR A 1 98 ? 6.417 -2.608 -19.719 1.00 98.00 98 THR A N 1
ATOM 779 C CA . THR A 1 98 ? 7.519 -2.377 -18.790 1.00 98.00 98 THR A CA 1
ATOM 780 C C . THR A 1 98 ? 8.115 -3.720 -18.400 1.00 98.00 98 THR A C 1
ATOM 782 O O . THR A 1 98 ? 7.449 -4.557 -17.790 1.00 98.00 98 THR A O 1
ATOM 785 N N . HIS A 1 99 ? 9.381 -3.944 -18.734 1.00 97.38 99 HIS A N 1
ATOM 786 C CA . HIS A 1 99 ? 10.152 -5.008 -18.109 1.00 97.38 99 HIS A CA 1
ATOM 787 C C . HIS A 1 99 ? 10.482 -4.620 -16.667 1.00 97.38 99 HIS A C 1
ATOM 789 O O . HIS A 1 99 ? 11.005 -3.528 -16.441 1.00 97.38 99 HIS A O 1
ATOM 795 N N . VAL A 1 100 ? 10.238 -5.526 -15.722 1.00 96.94 100 VAL A N 1
ATOM 796 C CA . VAL A 1 100 ? 10.543 -5.362 -14.295 1.00 96.94 100 VAL A CA 1
ATOM 797 C C . VAL A 1 100 ? 11.448 -6.505 -13.841 1.00 96.94 100 VAL A C 1
ATOM 799 O O . VAL A 1 100 ? 11.109 -7.676 -14.031 1.00 96.94 100 VAL A O 1
ATOM 802 N N . GLU A 1 101 ? 12.588 -6.165 -13.233 1.00 96.44 101 GLU A N 1
ATOM 803 C CA . GLU A 1 101 ? 13.533 -7.144 -12.684 1.00 96.44 101 GLU A CA 1
ATOM 804 C C . GLU A 1 101 ? 12.822 -8.118 -11.737 1.00 96.44 101 GLU A C 1
ATOM 806 O O . GLU A 1 101 ? 11.909 -7.748 -10.993 1.00 96.44 101 GLU A O 1
ATOM 811 N N . LYS A 1 102 ? 13.229 -9.387 -11.758 1.00 95.12 102 LYS A N 1
ATOM 812 C CA . LYS A 1 102 ? 12.688 -10.392 -10.838 1.00 95.12 102 LYS A CA 1
ATOM 813 C C . LYS A 1 102 ? 13.543 -10.531 -9.575 1.00 95.12 102 LYS A C 1
ATOM 815 O O . LYS A 1 102 ? 14.753 -10.757 -9.671 1.00 95.12 102 LYS A O 1
ATOM 820 N N . PHE A 1 103 ? 12.903 -10.553 -8.402 1.00 96.38 103 PHE A N 1
ATOM 821 C CA . PHE A 1 103 ? 13.515 -11.117 -7.195 1.00 96.38 103 PHE A CA 1
ATOM 822 C C . PHE A 1 103 ? 13.998 -12.552 -7.470 1.00 96.38 103 PHE A C 1
ATOM 824 O O . PHE A 1 103 ? 13.269 -13.404 -7.988 1.00 96.38 103 PHE A O 1
ATOM 831 N N . SER A 1 104 ? 15.287 -12.770 -7.237 1.00 94.31 104 SER A N 1
ATOM 832 C CA . SER A 1 104 ? 16.039 -13.959 -7.642 1.00 94.31 104 SER A CA 1
ATOM 833 C C . SER A 1 104 ? 17.404 -13.966 -6.952 1.00 94.31 104 SER A C 1
ATOM 835 O O . SER A 1 104 ? 17.844 -12.947 -6.419 1.00 94.31 104 SER A O 1
ATOM 837 N N . GLU A 1 105 ? 18.128 -15.080 -7.022 1.00 93.12 105 GLU A N 1
ATOM 838 C CA . GLU A 1 105 ? 19.539 -15.102 -6.617 1.00 93.12 105 GLU A CA 1
ATOM 839 C C . GLU A 1 105 ? 20.371 -14.102 -7.427 1.00 93.12 105 GLU A C 1
ATOM 841 O O . GLU A 1 105 ? 21.164 -13.358 -6.860 1.00 93.12 105 GLU A O 1
ATOM 846 N N . SER A 1 106 ? 20.118 -13.977 -8.735 1.00 92.00 106 SER A N 1
ATOM 847 C CA . SER A 1 106 ? 20.811 -13.000 -9.579 1.00 92.00 106 SER A CA 1
ATOM 848 C C . SER A 1 106 ? 20.533 -11.547 -9.165 1.00 92.00 106 SER A C 1
ATOM 850 O O . SER A 1 106 ? 21.427 -10.709 -9.276 1.00 92.00 106 SER A O 1
ATOM 852 N N . TYR A 1 107 ? 19.332 -11.241 -8.656 1.00 94.88 107 TYR A N 1
ATOM 853 C CA . TYR A 1 107 ? 19.014 -9.933 -8.064 1.00 94.88 107 TYR A CA 1
ATOM 854 C C . TYR A 1 107 ? 19.910 -9.631 -6.852 1.00 94.88 107 TYR A C 1
ATOM 856 O O . TYR A 1 107 ? 20.411 -8.508 -6.739 1.00 94.88 107 TYR A O 1
ATOM 864 N N . MET A 1 108 ? 20.144 -10.629 -5.992 1.00 95.06 108 MET A N 1
ATOM 865 C CA . MET A 1 108 ? 21.012 -10.519 -4.813 1.00 95.06 108 MET A CA 1
ATOM 866 C C . MET A 1 108 ? 22.487 -10.398 -5.212 1.00 95.06 108 MET A C 1
ATOM 868 O O . MET A 1 108 ? 23.158 -9.452 -4.802 1.00 95.06 108 MET A O 1
ATOM 872 N N . THR A 1 109 ? 22.977 -11.284 -6.087 1.00 93.19 109 THR A N 1
ATOM 873 C CA . THR A 1 109 ? 24.372 -11.277 -6.560 1.00 93.19 109 THR A CA 1
ATOM 874 C C . THR A 1 109 ? 24.757 -9.936 -7.179 1.00 93.19 109 THR A C 1
ATOM 876 O O . THR A 1 109 ? 25.821 -9.402 -6.877 1.00 93.19 109 THR A O 1
ATOM 879 N N . ARG A 1 110 ? 23.881 -9.339 -7.999 1.00 91.50 110 ARG A N 1
ATOM 880 C CA . ARG A 1 110 ? 24.133 -8.027 -8.622 1.00 91.50 110 ARG A CA 1
ATOM 881 C C . ARG A 1 110 ? 24.280 -6.882 -7.624 1.00 91.50 110 ARG A C 1
ATOM 883 O O . ARG A 1 110 ? 24.888 -5.872 -7.958 1.00 91.50 110 ARG A O 1
ATOM 890 N N . ARG A 1 111 ? 23.710 -7.023 -6.430 1.00 92.88 111 ARG A N 1
ATOM 891 C CA . ARG A 1 111 ? 23.788 -6.033 -5.348 1.00 92.88 111 ARG A CA 1
ATOM 892 C C . ARG A 1 111 ? 24.906 -6.349 -4.354 1.00 92.88 111 ARG A C 1
ATOM 894 O O . ARG A 1 111 ? 25.007 -5.685 -3.330 1.00 92.88 111 ARG A O 1
ATOM 901 N N . GLY A 1 112 ? 25.736 -7.355 -4.646 1.00 93.56 112 GLY A N 1
ATOM 902 C CA . GLY A 1 112 ? 26.802 -7.808 -3.754 1.00 93.56 112 GLY A CA 1
ATOM 903 C C . GLY A 1 112 ? 26.280 -8.470 -2.479 1.00 93.56 112 GLY A C 1
ATOM 904 O O . GLY A 1 112 ? 26.997 -8.531 -1.486 1.00 93.56 112 GLY A O 1
ATOM 905 N N . TRP A 1 113 ? 25.027 -8.932 -2.475 1.00 94.50 113 TRP A N 1
ATOM 906 C CA . TRP A 1 113 ? 24.432 -9.571 -1.307 1.00 94.50 113 TRP A CA 1
ATOM 907 C C . TRP A 1 113 ? 24.805 -11.043 -1.241 1.00 94.50 113 TRP A C 1
ATOM 909 O O . TRP A 1 113 ? 24.884 -11.736 -2.261 1.00 94.50 113 TRP A O 1
ATOM 919 N N . LYS A 1 114 ? 24.992 -11.535 -0.017 1.00 92.94 114 LYS A N 1
ATOM 920 C CA . LYS A 1 114 ? 25.207 -12.953 0.240 1.00 92.94 114 LYS A CA 1
ATOM 921 C C . LYS A 1 114 ? 23.956 -13.737 -0.148 1.00 92.94 114 LYS A C 1
ATOM 923 O O . LYS A 1 114 ? 22.871 -13.454 0.339 1.00 92.94 114 LYS A O 1
ATOM 928 N N . VAL A 1 115 ? 24.125 -14.723 -1.026 1.00 94.62 115 VAL A N 1
ATOM 929 C CA . VAL A 1 115 ? 23.026 -15.577 -1.508 1.00 94.62 115 VAL A CA 1
ATOM 930 C C . VAL A 1 115 ? 22.778 -16.748 -0.558 1.00 94.62 115 VAL A C 1
ATOM 932 O O . VAL A 1 115 ? 21.636 -17.072 -0.254 1.00 94.62 115 VAL A O 1
ATOM 935 N N . ALA A 1 116 ? 23.844 -17.377 -0.057 1.00 94.81 116 ALA A N 1
ATOM 936 C CA . ALA A 1 116 ? 23.728 -18.545 0.811 1.00 94.81 116 ALA A CA 1
ATOM 937 C C . ALA A 1 116 ? 23.031 -18.192 2.139 1.00 94.81 116 ALA A C 1
ATOM 939 O O . ALA A 1 116 ? 23.526 -17.358 2.902 1.00 94.81 116 ALA A O 1
ATOM 940 N N . GLY A 1 117 ? 21.893 -18.843 2.402 1.00 92.06 117 GLY A N 1
ATOM 941 C CA . GLY A 1 117 ? 21.055 -18.630 3.589 1.00 92.06 117 GLY A CA 1
ATOM 942 C C . GLY A 1 117 ? 20.182 -17.369 3.549 1.00 92.06 117 GLY A C 1
ATOM 943 O O . GLY A 1 117 ? 19.438 -17.111 4.498 1.00 92.06 117 GLY A O 1
ATOM 944 N N . ALA A 1 118 ? 20.266 -16.570 2.481 1.00 95.75 118 ALA A N 1
ATOM 945 C CA . ALA A 1 118 ? 19.380 -15.437 2.270 1.00 95.75 118 ALA A CA 1
ATOM 946 C C . ALA A 1 118 ? 18.035 -15.891 1.714 1.00 95.75 118 ALA A C 1
ATOM 948 O O . ALA A 1 118 ? 17.962 -16.838 0.932 1.00 95.75 118 ALA A O 1
ATOM 949 N N . ASN A 1 119 ? 16.981 -15.164 2.072 1.00 97.50 119 ASN A N 1
ATOM 950 C CA . ASN A 1 119 ? 15.652 -15.389 1.524 1.00 97.50 119 ASN A CA 1
ATOM 951 C C . ASN A 1 119 ? 15.012 -14.060 1.114 1.00 97.50 119 ASN A C 1
ATOM 953 O O . ASN A 1 119 ? 15.177 -13.054 1.805 1.00 97.50 119 ASN A O 1
ATOM 957 N N . ILE A 1 120 ? 14.280 -14.055 0.001 1.00 98.31 120 ILE A N 1
ATOM 958 C CA . ILE A 1 120 ? 13.398 -12.953 -0.393 1.00 98.31 120 ILE A CA 1
ATOM 959 C C . ILE A 1 120 ? 11.980 -13.497 -0.450 1.00 98.31 120 ILE A C 1
ATOM 961 O O . ILE A 1 120 ? 11.716 -14.415 -1.226 1.00 98.31 120 ILE A O 1
ATOM 965 N N . TYR A 1 121 ? 11.081 -12.889 0.313 1.00 98.44 121 TYR A N 1
ATOM 966 C CA . TYR A 1 121 ? 9.664 -13.224 0.324 1.00 98.44 121 TYR A CA 1
ATOM 967 C C . TYR A 1 121 ? 8.839 -12.067 -0.219 1.00 98.44 121 TYR A C 1
ATOM 969 O O . TYR A 1 121 ? 9.087 -10.927 0.152 1.00 98.44 121 TYR A O 1
ATOM 977 N N . LYS A 1 122 ? 7.864 -12.328 -1.080 1.00 98.06 122 LYS A N 1
ATOM 978 C CA . LYS A 1 122 ? 6.951 -11.320 -1.619 1.00 98.06 122 LYS A CA 1
ATOM 979 C C . LYS A 1 122 ? 5.633 -11.363 -0.849 1.00 98.06 122 LYS A C 1
ATOM 981 O O . LYS A 1 122 ? 5.025 -12.422 -0.759 1.00 98.06 122 LYS A O 1
ATOM 986 N N . ALA A 1 123 ? 5.174 -10.218 -0.354 1.00 98.12 123 ALA A N 1
ATOM 987 C CA . ALA A 1 123 ? 3.874 -10.113 0.294 1.00 98.12 123 ALA A CA 1
ATOM 988 C C . ALA A 1 123 ? 2.739 -10.160 -0.747 1.00 98.12 123 ALA A C 1
ATOM 990 O O . ALA A 1 123 ? 2.777 -9.444 -1.754 1.00 98.12 123 ALA A O 1
ATOM 991 N N . GLY A 1 124 ? 1.761 -11.033 -0.511 1.00 94.00 124 GLY A N 1
ATOM 992 C CA . GLY A 1 124 ? 0.520 -11.161 -1.283 1.00 94.00 124 GLY A CA 1
ATOM 993 C C . GLY A 1 124 ? -0.751 -10.975 -0.448 1.00 94.00 124 GLY A C 1
ATOM 994 O O . GLY A 1 124 ? -1.792 -10.686 -1.023 1.00 94.00 124 GLY A O 1
ATOM 995 N N . ALA A 1 125 ? -0.657 -11.140 0.875 1.00 95.12 125 ALA A N 1
ATOM 996 C CA . ALA A 1 125 ? -1.687 -10.817 1.868 1.00 95.12 125 ALA A CA 1
ATOM 997 C C . ALA A 1 125 ? -1.070 -10.867 3.285 1.00 95.12 125 ALA A C 1
ATOM 999 O O . ALA A 1 125 ? -1.532 -11.607 4.151 1.00 95.12 125 ALA A O 1
ATOM 1000 N N . PHE A 1 126 ? 0.051 -10.172 3.498 1.00 98.00 126 PHE A N 1
ATOM 1001 C CA . PHE A 1 126 ? 0.830 -10.227 4.739 1.00 98.00 126 PHE A CA 1
ATOM 1002 C C . PHE A 1 126 ? 0.872 -8.862 5.428 1.00 98.00 126 PHE A C 1
ATOM 1004 O O . PHE A 1 126 ? 1.512 -7.939 4.933 1.00 98.00 126 PHE A O 1
ATOM 1011 N N . ASP A 1 127 ? 0.222 -8.755 6.582 1.00 96.56 127 ASP A N 1
ATOM 1012 C CA . ASP A 1 127 ? -0.041 -7.511 7.323 1.00 96.56 127 ASP A CA 1
ATOM 1013 C C . ASP A 1 127 ? 0.760 -7.384 8.633 1.00 96.56 127 ASP A C 1
ATOM 1015 O O . ASP A 1 127 ? 0.565 -6.441 9.400 1.00 96.56 127 ASP A O 1
ATOM 1019 N N . PHE A 1 128 ? 1.680 -8.319 8.897 1.00 98.25 128 PHE A N 1
ATOM 1020 C CA . PHE A 1 128 ? 2.421 -8.451 10.160 1.00 98.25 128 PHE A CA 1
ATOM 1021 C C . PHE A 1 128 ? 1.556 -8.734 11.399 1.00 98.25 128 PHE A C 1
ATOM 1023 O O . PHE A 1 128 ? 2.093 -8.734 12.507 1.00 98.25 128 PHE A O 1
ATOM 1030 N N . ASN A 1 129 ? 0.258 -8.999 11.242 1.00 96.88 129 ASN A N 1
ATOM 1031 C CA . ASN A 1 129 ? -0.577 -9.494 12.329 1.00 96.88 129 ASN A CA 1
ATOM 1032 C C . ASN A 1 129 ? -0.389 -11.011 12.478 1.00 96.88 129 ASN A C 1
ATOM 1034 O O . ASN A 1 129 ? 0.008 -11.717 11.543 1.00 96.88 129 ASN A O 1
ATOM 1038 N N . LYS A 1 130 ? -0.648 -11.533 13.677 1.00 95.12 130 LYS A N 1
ATOM 1039 C CA . LYS A 1 130 ? -0.593 -12.971 13.932 1.00 95.12 130 LYS A CA 1
ATOM 1040 C C . LYS A 1 130 ? -1.872 -13.637 13.435 1.00 95.12 130 LYS A C 1
ATOM 1042 O O . LYS A 1 130 ? -2.971 -13.281 13.846 1.00 95.12 130 LYS A O 1
ATOM 1047 N N . HIS A 1 131 ? -1.717 -14.663 12.602 1.00 96.44 131 HIS A N 1
ATOM 1048 C CA . HIS A 1 131 ? -2.833 -15.438 12.059 1.00 96.44 131 HIS A CA 1
ATOM 1049 C C . HIS A 1 131 ? -2.726 -16.896 12.495 1.00 96.44 131 HIS A C 1
ATOM 1051 O O . HIS A 1 131 ? -1.696 -17.535 12.287 1.00 96.44 131 HIS A O 1
ATOM 1057 N N . ALA A 1 132 ? -3.809 -17.456 13.042 1.00 97.25 132 ALA A N 1
ATOM 1058 C CA . ALA A 1 132 ? -3.833 -18.835 13.544 1.00 97.25 132 ALA A CA 1
ATOM 1059 C C . ALA A 1 132 ? -3.529 -19.896 12.465 1.00 97.25 132 ALA A C 1
ATOM 1061 O O . ALA A 1 132 ? -3.090 -20.997 12.784 1.00 97.25 132 ALA A O 1
ATOM 1062 N N . ALA A 1 133 ? -3.755 -19.571 11.188 1.00 97.81 133 ALA A N 1
ATOM 1063 C CA . ALA A 1 133 ? -3.480 -20.464 10.065 1.00 97.81 133 ALA A CA 1
ATOM 1064 C C . ALA A 1 133 ? -1.989 -20.534 9.681 1.00 97.81 133 ALA A C 1
ATOM 1066 O O . ALA A 1 133 ? -1.590 -21.456 8.963 1.00 97.81 133 ALA A O 1
ATOM 1067 N N . PHE A 1 134 ? -1.161 -19.575 10.108 1.00 98.25 134 PHE A N 1
ATOM 1068 C CA . PHE A 1 134 ? 0.258 -19.544 9.755 1.00 98.25 134 PHE A CA 1
ATOM 1069 C C . PHE A 1 134 ? 1.054 -20.575 10.556 1.00 98.25 134 PHE A C 1
ATOM 1071 O O . PHE A 1 134 ? 0.835 -20.777 11.748 1.00 98.25 134 PHE A O 1
ATOM 1078 N N . GLY A 1 135 ? 2.006 -21.228 9.894 1.00 98.19 135 GLY A N 1
ATOM 1079 C CA . GLY A 1 135 ? 2.856 -22.227 10.526 1.00 98.19 135 GLY A CA 1
ATOM 1080 C C . GLY A 1 135 ? 3.974 -22.714 9.614 1.00 98.19 135 GLY A C 1
ATOM 1081 O O . GLY A 1 135 ? 4.050 -22.338 8.443 1.00 98.19 135 GLY A O 1
ATOM 1082 N N . CYS A 1 136 ? 4.832 -23.576 10.159 1.00 98.56 136 CYS A N 1
ATOM 1083 C CA . CYS A 1 136 ? 5.983 -24.139 9.457 1.00 98.56 136 CYS A CA 1
ATOM 1084 C C . CYS A 1 136 ? 5.826 -25.641 9.225 1.00 98.56 136 CYS A C 1
ATOM 1086 O O . CYS A 1 136 ? 5.332 -26.368 10.088 1.00 98.56 136 CYS A O 1
ATOM 1088 N N . ASN A 1 137 ? 6.304 -26.111 8.078 1.00 98.25 137 ASN A N 1
ATOM 1089 C CA . ASN A 1 137 ? 6.455 -27.530 7.785 1.00 98.25 137 ASN A CA 1
ATOM 1090 C C . ASN A 1 137 ? 7.667 -28.114 8.544 1.00 98.25 137 ASN A C 1
ATOM 1092 O O . ASN A 1 137 ? 8.564 -27.363 8.945 1.00 98.25 137 ASN A O 1
ATOM 1096 N N . PRO A 1 138 ? 7.761 -29.453 8.694 1.00 97.00 138 PRO A N 1
ATOM 1097 C CA . PRO A 1 138 ? 8.885 -30.099 9.381 1.00 97.00 138 PRO A CA 1
ATOM 1098 C C . PRO A 1 138 ? 10.273 -29.786 8.802 1.00 97.00 138 PRO A C 1
ATOM 1100 O O . PRO A 1 138 ? 11.267 -29.860 9.517 1.00 97.00 138 PRO A O 1
ATOM 1103 N N . ASP A 1 139 ? 10.359 -29.435 7.516 1.00 95.50 139 ASP A N 1
ATOM 1104 C CA . ASP A 1 139 ? 11.613 -29.084 6.837 1.00 95.50 139 ASP A CA 1
ATOM 1105 C C . ASP A 1 139 ? 12.033 -27.609 7.010 1.00 95.50 139 ASP A C 1
ATOM 1107 O O . ASP A 1 139 ? 13.061 -27.191 6.465 1.00 95.50 139 ASP A O 1
ATOM 1111 N N . GLY A 1 140 ? 11.258 -26.834 7.778 1.00 95.75 140 GLY A N 1
ATOM 1112 C CA . GLY A 1 140 ? 11.496 -25.422 8.076 1.00 95.75 140 GLY A CA 1
ATOM 1113 C C . GLY A 1 140 ? 10.899 -24.441 7.066 1.00 95.75 140 GLY A C 1
ATOM 1114 O O . GLY A 1 140 ? 11.080 -23.234 7.243 1.00 95.75 140 GLY A O 1
ATOM 1115 N N . THR A 1 141 ? 10.207 -24.921 6.029 1.00 98.00 141 THR A N 1
ATOM 1116 C CA . THR A 1 141 ? 9.498 -24.073 5.056 1.00 98.00 141 THR A CA 1
ATOM 1117 C C . THR A 1 141 ? 8.136 -23.607 5.573 1.00 98.00 141 THR A C 1
ATOM 1119 O O . THR A 1 141 ? 7.599 -24.159 6.535 1.00 98.00 141 THR A O 1
ATOM 1122 N N . SER A 1 142 ? 7.571 -22.574 4.948 1.00 98.31 142 SER A N 1
ATOM 1123 C CA . SER A 1 142 ? 6.224 -22.077 5.246 1.00 98.31 142 SER A CA 1
ATOM 1124 C C . SER A 1 142 ? 5.150 -23.109 4.892 1.00 98.31 142 SER A C 1
ATOM 1126 O O . SER A 1 142 ? 5.217 -23.763 3.849 1.00 98.31 142 SER A O 1
ATOM 1128 N N . ASN A 1 143 ? 4.121 -23.239 5.732 1.00 98.25 143 ASN A N 1
ATOM 1129 C CA . ASN A 1 143 ? 2.909 -23.964 5.351 1.00 98.25 143 ASN A CA 1
ATOM 1130 C C . ASN A 1 143 ? 2.150 -23.218 4.231 1.00 98.25 143 ASN A C 1
ATOM 1132 O O . ASN A 1 143 ? 2.476 -22.085 3.882 1.00 98.25 143 ASN A O 1
ATOM 1136 N N . ALA A 1 144 ? 1.109 -23.843 3.674 1.00 98.31 144 ALA A N 1
ATOM 1137 C CA . ALA A 1 144 ? 0.379 -23.281 2.534 1.00 98.31 144 ALA A CA 1
ATOM 1138 C C . ALA A 1 144 ? -0.242 -21.897 2.809 1.00 98.31 144 ALA A C 1
ATOM 1140 O O . ALA A 1 144 ? -0.257 -21.053 1.916 1.00 98.31 144 ALA A O 1
ATOM 1141 N N . ALA A 1 145 ? -0.738 -21.653 4.027 1.00 98.31 145 ALA A N 1
ATOM 1142 C CA . ALA A 1 145 ? -1.345 -20.374 4.388 1.00 98.31 145 ALA A CA 1
ATOM 1143 C C . ALA A 1 145 ? -0.300 -19.251 4.467 1.00 98.31 145 ALA A C 1
ATOM 1145 O O . ALA A 1 145 ? -0.504 -18.185 3.888 1.00 98.31 145 ALA A O 1
ATOM 1146 N N . LEU A 1 146 ? 0.838 -19.501 5.126 1.00 98.38 146 LEU A N 1
ATOM 1147 C CA . LEU A 1 146 ? 1.921 -18.523 5.204 1.00 98.38 146 LEU A CA 1
ATOM 1148 C C . LEU A 1 146 ? 2.580 -18.297 3.836 1.00 98.38 146 LEU A C 1
ATOM 1150 O O . LEU A 1 146 ? 2.879 -17.159 3.501 1.00 98.38 146 LEU A O 1
ATOM 1154 N N . GLU A 1 147 ? 2.753 -19.338 3.018 1.00 98.12 147 GLU A N 1
ATOM 1155 C CA . GLU A 1 147 ? 3.294 -19.203 1.656 1.00 98.12 147 GLU A CA 1
ATOM 1156 C C . GLU A 1 147 ? 2.365 -18.384 0.743 1.00 98.12 147 GLU A C 1
ATOM 1158 O O . GLU A 1 147 ? 2.838 -17.616 -0.090 1.00 98.12 147 GLU A O 1
ATOM 1163 N N . ALA A 1 148 ? 1.042 -18.502 0.911 1.00 97.44 148 ALA A N 1
ATOM 1164 C CA . ALA A 1 148 ? 0.081 -17.682 0.173 1.00 97.44 148 ALA A CA 1
ATOM 1165 C C . ALA A 1 148 ? 0.139 -16.199 0.582 1.00 97.44 148 ALA A C 1
ATOM 1167 O O . ALA A 1 148 ? -0.000 -15.321 -0.270 1.00 97.44 148 ALA A O 1
ATOM 1168 N N . ALA A 1 149 ? 0.363 -15.917 1.869 1.00 97.94 149 ALA A N 1
ATOM 1169 C CA . ALA A 1 149 ? 0.499 -14.554 2.376 1.00 97.94 149 ALA A CA 1
ATOM 1170 C C . ALA A 1 149 ? 1.872 -13.939 2.048 1.00 97.94 149 ALA A C 1
ATOM 1172 O O . ALA A 1 149 ? 1.952 -12.754 1.716 1.00 97.94 149 ALA A O 1
ATOM 1173 N N . LEU A 1 150 ? 2.944 -14.732 2.128 1.00 98.12 150 LEU A N 1
ATOM 1174 C CA . LEU A 1 150 ? 4.340 -14.305 2.055 1.00 98.12 150 LEU A CA 1
ATOM 1175 C C . LEU A 1 150 ? 5.176 -15.309 1.228 1.00 98.12 150 LEU A C 1
ATOM 1177 O O . LEU A 1 150 ? 5.918 -16.132 1.761 1.00 98.12 150 LEU A O 1
ATOM 1181 N N . GLU A 1 151 ? 5.049 -15.210 -0.097 1.00 97.81 151 GLU A N 1
ATOM 1182 C CA . GLU A 1 151 ? 5.557 -16.162 -1.100 1.00 97.81 151 GLU A CA 1
ATOM 1183 C C . GLU A 1 151 ? 7.086 -16.113 -1.237 1.00 97.81 151 GLU A C 1
ATOM 1185 O O . GLU A 1 151 ? 7.664 -15.053 -1.515 1.00 97.81 151 GLU A O 1
ATOM 1190 N N . LEU A 1 152 ? 7.763 -17.258 -1.166 1.00 97.81 152 LEU A N 1
ATOM 1191 C CA . LEU A 1 152 ? 9.204 -17.347 -1.399 1.00 97.81 152 LEU A CA 1
ATOM 1192 C C . LEU A 1 152 ? 9.560 -17.038 -2.866 1.00 97.81 152 LEU A C 1
ATOM 1194 O O . LEU A 1 152 ? 9.200 -17.754 -3.799 1.00 97.81 152 LEU A O 1
ATOM 1198 N N . GLN A 1 153 ? 10.369 -16.000 -3.086 1.00 97.00 153 GLN A N 1
ATOM 1199 C CA . GLN A 1 153 ? 10.864 -15.622 -4.418 1.00 97.00 153 GLN A CA 1
ATOM 1200 C C . GLN A 1 153 ? 12.285 -16.111 -4.710 1.00 97.00 153 GLN A C 1
ATOM 1202 O O . GLN A 1 153 ? 12.616 -16.392 -5.871 1.00 97.00 153 GLN A O 1
ATOM 1207 N N . ALA A 1 154 ? 13.137 -16.161 -3.685 1.00 96.56 154 ALA A N 1
ATOM 1208 C CA . ALA A 1 154 ? 14.532 -16.584 -3.775 1.00 96.56 154 ALA A CA 1
ATOM 1209 C C . ALA A 1 154 ? 15.031 -17.089 -2.416 1.00 96.56 154 ALA A C 1
ATOM 1211 O O . ALA A 1 154 ? 14.634 -16.532 -1.395 1.00 96.56 154 ALA A O 1
ATOM 1212 N N . GLY A 1 155 ? 15.938 -18.067 -2.424 1.00 95.88 155 GLY A N 1
ATOM 1213 C CA . GLY A 1 155 ? 16.453 -18.723 -1.219 1.00 95.88 155 GLY A CA 1
ATOM 1214 C C . GLY A 1 155 ? 15.901 -20.138 -1.036 1.00 95.88 155 GLY A C 1
ATOM 1215 O O . GLY A 1 155 ? 15.258 -20.682 -1.934 1.00 95.88 155 GLY A O 1
ATOM 1216 N N . ASP A 1 156 ? 16.184 -20.742 0.118 1.00 94.50 156 ASP A N 1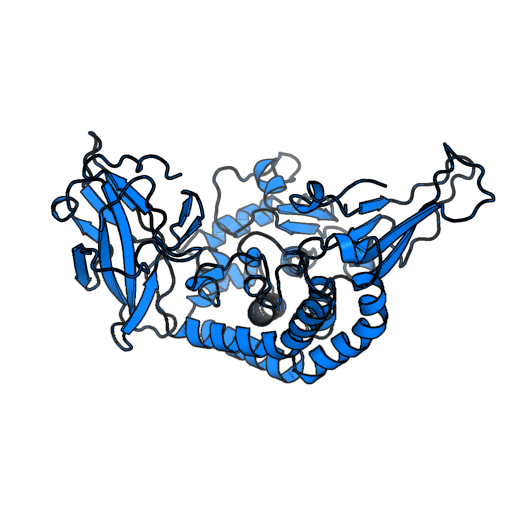
ATOM 1217 C CA . ASP A 1 156 ? 15.771 -22.108 0.464 1.00 94.50 156 ASP A CA 1
ATOM 1218 C C . ASP A 1 156 ? 14.425 -22.183 1.204 1.00 94.50 156 ASP A C 1
ATOM 1220 O O . ASP A 1 156 ? 13.905 -23.278 1.411 1.00 94.50 156 ASP A O 1
ATOM 1224 N N . GLY A 1 157 ? 13.866 -21.040 1.609 1.00 94.88 157 GLY A N 1
ATOM 1225 C CA . GLY A 1 157 ? 12.598 -20.940 2.331 1.00 94.88 157 GLY A CA 1
ATOM 1226 C C . GLY A 1 157 ? 12.646 -21.417 3.777 1.00 94.88 157 GLY A C 1
ATOM 1227 O O . GLY A 1 157 ? 11.623 -21.387 4.455 1.00 94.88 157 GLY A O 1
ATOM 1228 N N . LYS A 1 158 ? 13.810 -21.828 4.294 1.00 94.94 158 LYS A N 1
ATOM 1229 C CA . LYS A 1 158 ? 13.922 -22.498 5.602 1.00 94.94 158 LYS A CA 1
ATOM 1230 C C . LYS A 1 158 ? 13.942 -21.543 6.797 1.00 94.94 158 LYS A C 1
ATOM 1232 O O . LYS A 1 158 ? 14.363 -21.912 7.892 1.00 94.94 158 LYS A O 1
ATOM 1237 N N . ALA A 1 159 ? 13.510 -20.298 6.599 1.00 93.00 159 ALA A N 1
ATOM 1238 C CA . ALA A 1 159 ? 13.467 -19.277 7.644 1.00 93.00 159 ALA A CA 1
ATOM 1239 C C . ALA A 1 159 ? 12.068 -19.085 8.254 1.00 93.00 159 ALA A C 1
ATOM 1241 O O . ALA A 1 159 ? 11.862 -18.090 8.953 1.00 93.00 159 ALA A O 1
ATOM 1242 N N . CYS A 1 160 ? 11.126 -20.012 8.031 1.00 97.25 160 CYS A N 1
ATOM 1243 C CA . CYS A 1 160 ? 9.757 -19.897 8.543 1.00 97.25 160 CYS A CA 1
ATOM 1244 C C . CYS A 1 160 ? 9.716 -19.676 10.063 1.00 97.25 160 CYS A C 1
ATOM 1246 O O . CYS A 1 160 ? 9.013 -18.790 10.538 1.00 97.25 160 CYS A O 1
ATOM 1248 N N . THR A 1 161 ? 10.541 -20.387 10.837 1.00 96.25 161 THR A N 1
ATOM 1249 C CA . THR A 1 161 ? 10.589 -20.223 12.303 1.00 96.25 161 THR A CA 1
ATOM 1250 C C . THR A 1 161 ? 10.975 -18.806 12.732 1.00 96.25 161 THR A C 1
ATOM 1252 O O . THR A 1 161 ? 10.472 -18.311 13.736 1.00 96.25 161 THR A O 1
ATOM 1255 N N . SER A 1 162 ? 11.821 -18.115 11.957 1.00 96.25 162 SER A N 1
ATOM 1256 C CA . SER A 1 162 ? 12.153 -16.705 12.209 1.00 96.25 162 SER A CA 1
ATOM 1257 C C . SER A 1 162 ? 10.986 -15.768 11.896 1.00 96.25 162 SER A C 1
ATOM 1259 O O . SER A 1 162 ? 10.843 -14.753 12.570 1.00 96.25 162 SER A O 1
ATOM 1261 N N . ILE A 1 163 ? 10.169 -16.090 10.887 1.00 98.25 163 ILE A N 1
ATOM 1262 C CA . ILE A 1 163 ? 8.958 -15.325 10.553 1.00 98.25 163 ILE A CA 1
ATOM 1263 C C . ILE A 1 163 ? 7.921 -15.500 11.664 1.00 98.25 163 ILE A C 1
ATOM 1265 O O . ILE A 1 163 ? 7.422 -14.504 12.175 1.00 98.25 163 ILE A O 1
ATOM 1269 N N . MET A 1 164 ? 7.665 -16.739 12.097 1.00 98.50 164 MET A N 1
ATOM 1270 C CA . MET A 1 164 ? 6.718 -17.020 13.182 1.00 98.50 164 MET A CA 1
ATOM 1271 C C . MET A 1 164 ? 7.128 -16.326 14.480 1.00 98.50 164 MET A C 1
ATOM 1273 O O . MET A 1 164 ? 6.313 -15.633 15.076 1.00 98.50 164 MET A O 1
ATOM 1277 N N . LYS A 1 165 ? 8.412 -16.402 14.859 1.00 98.06 165 LYS A N 1
ATOM 1278 C CA . LYS A 1 165 ? 8.902 -15.707 16.055 1.00 98.06 165 LYS A CA 1
ATOM 1279 C C . LYS A 1 165 ? 8.765 -14.182 15.949 1.00 98.06 165 LYS A C 1
ATOM 1281 O O . LYS A 1 165 ? 8.450 -13.525 16.933 1.00 98.06 165 LYS A O 1
ATOM 1286 N N . MET A 1 166 ? 9.003 -13.612 14.767 1.00 98.44 166 MET A N 1
ATOM 1287 C CA . MET A 1 166 ? 8.812 -12.178 14.538 1.00 98.44 166 MET A CA 1
ATOM 1288 C C . MET A 1 166 ? 7.346 -11.768 14.730 1.00 98.44 166 MET A C 1
ATOM 1290 O O . MET A 1 166 ? 7.097 -10.744 15.358 1.00 98.44 166 MET A O 1
ATOM 1294 N N . LEU A 1 167 ? 6.395 -12.574 14.249 1.00 98.56 167 LEU A N 1
ATOM 1295 C CA . LEU A 1 167 ? 4.964 -12.333 14.455 1.00 98.56 167 LEU A CA 1
ATOM 1296 C C . LEU A 1 167 ? 4.561 -12.488 15.925 1.00 98.56 167 LEU A C 1
ATOM 1298 O O . LEU A 1 167 ? 3.854 -11.632 16.443 1.00 98.56 167 LEU A O 1
ATOM 1302 N N . ASP A 1 168 ? 5.049 -13.526 16.608 1.00 98.12 168 ASP A N 1
ATOM 1303 C CA . ASP A 1 168 ? 4.788 -13.736 18.037 1.00 98.12 168 ASP A CA 1
ATOM 1304 C C . ASP A 1 168 ? 5.298 -12.560 18.888 1.00 98.12 168 ASP A C 1
ATOM 1306 O O . ASP A 1 168 ? 4.568 -12.041 19.727 1.00 98.12 168 ASP A O 1
ATOM 1310 N N . ASP A 1 169 ? 6.521 -12.082 18.639 1.00 98.19 169 ASP A N 1
ATOM 1311 C CA . ASP A 1 169 ? 7.100 -10.958 19.388 1.00 98.19 169 ASP A CA 1
ATOM 1312 C C . ASP A 1 169 ? 6.451 -9.598 19.031 1.00 98.19 169 ASP A C 1
ATOM 1314 O O . ASP A 1 169 ? 6.559 -8.638 19.802 1.00 98.19 169 ASP A O 1
ATOM 1318 N N . LEU A 1 170 ? 5.832 -9.472 17.847 1.00 97.56 170 LEU A N 1
ATOM 1319 C CA . LEU A 1 170 ? 5.037 -8.297 17.462 1.00 97.56 170 LEU A CA 1
ATOM 1320 C C . LEU A 1 170 ? 3.651 -8.298 18.115 1.00 97.56 170 LEU A C 1
ATOM 1322 O O . LEU A 1 170 ? 3.145 -7.215 18.414 1.00 97.56 170 LEU A O 1
ATOM 1326 N N . ASP A 1 171 ? 3.072 -9.475 18.332 1.00 96.12 171 ASP A N 1
ATOM 1327 C CA . ASP A 1 171 ? 1.779 -9.684 18.994 1.00 96.12 171 ASP A CA 1
ATOM 1328 C C . ASP A 1 171 ? 1.880 -9.549 20.525 1.00 96.12 171 ASP A C 1
ATOM 1330 O O . ASP A 1 171 ? 0.938 -9.112 21.178 1.00 96.12 171 ASP A O 1
ATOM 1334 N N . ASP A 1 172 ? 3.044 -9.850 21.110 1.00 95.81 172 ASP A N 1
ATOM 1335 C CA . ASP A 1 172 ? 3.263 -9.717 22.553 1.00 95.81 172 ASP A CA 1
ATOM 1336 C C . ASP A 1 172 ? 3.482 -8.250 22.977 1.00 95.81 172 ASP A C 1
ATOM 1338 O O . ASP A 1 172 ? 4.545 -7.645 22.766 1.00 95.81 172 ASP A O 1
ATOM 1342 N N . GLU A 1 173 ? 2.461 -7.667 23.607 1.00 88.56 173 GLU A N 1
ATOM 1343 C CA . GLU A 1 173 ? 2.498 -6.310 24.165 1.00 88.56 173 GLU A CA 1
ATOM 1344 C C . GLU A 1 173 ? 3.358 -6.193 25.436 1.00 88.56 173 GLU A C 1
ATOM 1346 O O . GLU A 1 173 ? 3.738 -5.083 25.813 1.00 88.56 173 GLU A O 1
ATOM 1351 N N . ASN A 1 174 ? 3.740 -7.309 26.072 1.00 95.00 174 ASN A N 1
ATOM 1352 C CA . ASN A 1 174 ? 4.618 -7.291 27.248 1.00 95.00 174 ASN A CA 1
ATOM 1353 C C . ASN A 1 174 ? 6.091 -7.062 26.879 1.00 95.00 174 ASN A C 1
ATOM 1355 O O . ASN A 1 174 ? 6.906 -6.718 27.739 1.00 95.00 174 ASN A O 1
ATOM 1359 N N . ILE A 1 175 ? 6.452 -7.245 25.607 1.00 94.50 175 ILE A N 1
ATOM 1360 C CA . ILE A 1 175 ? 7.795 -6.962 25.101 1.00 94.50 175 ILE A CA 1
ATOM 1361 C C . ILE A 1 175 ? 7.828 -5.506 24.622 1.00 94.50 175 ILE A C 1
ATOM 1363 O O . ILE A 1 175 ? 7.038 -5.145 23.745 1.00 94.50 175 ILE A O 1
ATOM 1367 N N . PRO A 1 176 ? 8.753 -4.654 25.114 1.00 96.06 176 PRO A N 1
ATOM 1368 C CA . PRO A 1 176 ? 8.904 -3.298 24.595 1.00 96.06 176 PRO A CA 1
ATOM 1369 C C . PRO A 1 176 ? 9.109 -3.312 23.078 1.00 96.06 176 PRO A C 1
ATOM 1371 O O . PRO A 1 176 ? 9.997 -4.011 22.581 1.00 96.06 176 PRO A O 1
ATOM 1374 N N . PHE A 1 177 ? 8.336 -2.513 22.336 1.00 97.12 177 PHE A N 1
ATOM 1375 C CA . PHE A 1 177 ? 8.373 -2.541 20.870 1.00 97.12 177 PHE A CA 1
ATOM 1376 C C . PHE A 1 177 ? 9.781 -2.281 20.323 1.00 97.12 177 PHE A C 1
ATOM 1378 O O . PHE A 1 177 ? 10.216 -2.945 19.384 1.00 97.12 177 PHE A O 1
ATOM 1385 N N . THR A 1 178 ? 10.534 -1.370 20.946 1.00 97.31 178 THR A N 1
ATOM 1386 C CA . THR A 1 178 ? 11.926 -1.089 20.572 1.00 97.31 178 THR A CA 1
ATOM 1387 C C . THR A 1 178 ? 12.812 -2.348 20.590 1.00 97.31 178 THR A C 1
ATOM 1389 O O . THR A 1 178 ? 13.673 -2.489 19.717 1.00 97.31 178 THR A O 1
ATOM 1392 N N . THR A 1 179 ? 12.588 -3.293 21.510 1.00 97.88 179 THR A N 1
ATOM 1393 C CA . THR A 1 179 ? 13.301 -4.582 21.552 1.00 97.88 179 THR A CA 1
ATOM 1394 C C . THR A 1 179 ? 12.940 -5.442 20.343 1.00 97.88 179 THR A C 1
ATOM 1396 O O . THR A 1 179 ? 13.834 -5.836 19.589 1.00 97.88 179 THR A O 1
ATOM 1399 N N . THR A 1 180 ? 11.643 -5.665 20.104 1.00 97.75 180 THR A N 1
ATOM 1400 C CA . THR A 1 180 ? 11.141 -6.433 18.953 1.00 97.75 180 THR A CA 1
ATOM 1401 C C . THR A 1 180 ? 11.630 -5.832 17.633 1.00 97.75 180 THR A C 1
ATOM 1403 O O . THR A 1 180 ? 12.208 -6.520 16.791 1.00 97.75 180 THR A O 1
ATOM 1406 N N . PHE A 1 181 ? 11.483 -4.519 17.456 1.00 98.56 181 PHE A N 1
ATOM 1407 C CA . PHE A 1 181 ? 11.865 -3.842 16.222 1.00 98.56 181 PHE A CA 1
ATOM 1408 C C . PHE A 1 181 ? 13.368 -3.946 15.946 1.00 98.56 181 PHE A C 1
ATOM 1410 O O . PHE A 1 181 ? 13.779 -4.262 14.827 1.00 98.56 181 PHE A O 1
ATOM 1417 N N . ASN A 1 182 ? 14.207 -3.718 16.962 1.00 98.38 182 ASN A N 1
ATOM 1418 C CA . ASN A 1 182 ? 15.659 -3.790 16.809 1.00 98.38 182 ASN A CA 1
ATOM 1419 C C . ASN A 1 182 ? 16.158 -5.215 16.551 1.00 98.38 182 ASN A C 1
ATOM 1421 O O . ASN A 1 182 ? 17.203 -5.362 15.910 1.00 98.38 182 ASN A O 1
ATOM 1425 N N . GLN A 1 183 ? 15.431 -6.235 17.010 1.00 98.31 183 GLN A N 1
ATOM 1426 C CA . GLN A 1 183 ? 15.742 -7.634 16.740 1.00 98.31 183 GLN A CA 1
ATOM 1427 C C . GLN A 1 183 ? 15.499 -7.986 15.268 1.00 98.31 183 GLN A C 1
ATOM 1429 O O . GLN A 1 183 ? 16.377 -8.556 14.620 1.00 98.31 183 GLN A O 1
ATOM 1434 N N . TYR A 1 184 ? 14.337 -7.619 14.719 1.00 98.50 184 TYR A N 1
ATOM 1435 C CA . TYR A 1 184 ? 13.895 -8.145 13.423 1.00 98.50 184 TYR A CA 1
ATOM 1436 C C . TYR A 1 184 ? 14.084 -7.206 12.243 1.00 98.50 184 TYR A C 1
ATOM 1438 O O . TYR A 1 184 ? 14.172 -7.688 11.117 1.00 98.50 184 TYR A O 1
ATOM 1446 N N . PHE A 1 185 ? 14.177 -5.894 12.451 1.00 98.69 185 PHE A N 1
ATOM 1447 C CA . PHE A 1 185 ? 14.138 -4.932 11.352 1.00 98.69 185 PHE A CA 1
ATOM 1448 C C . PHE A 1 185 ? 15.367 -4.026 11.319 1.00 98.69 185 PHE A C 1
ATOM 1450 O O . PHE A 1 185 ? 16.037 -3.737 12.322 1.00 98.69 185 PHE A O 1
ATOM 1457 N N . ASN A 1 186 ? 15.700 -3.576 10.111 1.00 98.25 186 ASN A N 1
ATOM 1458 C CA . ASN A 1 186 ? 16.673 -2.514 9.917 1.00 98.25 186 ASN A CA 1
ATOM 1459 C C . ASN A 1 186 ? 15.964 -1.155 9.899 1.00 98.25 186 ASN A C 1
ATOM 1461 O O . ASN A 1 186 ? 15.199 -0.868 8.983 1.00 98.25 186 ASN A O 1
ATOM 1465 N N . ARG A 1 187 ? 16.255 -0.304 10.893 1.00 98.12 187 ARG A N 1
ATOM 1466 C CA . ARG A 1 187 ? 15.582 0.991 11.071 1.00 98.12 187 ARG A CA 1
ATOM 1467 C C . ARG A 1 187 ? 15.694 1.911 9.858 1.00 98.12 187 ARG A C 1
ATOM 1469 O O . ARG A 1 187 ? 14.678 2.445 9.431 1.00 98.12 187 ARG A O 1
ATOM 1476 N N . ASN A 1 188 ? 16.894 2.076 9.300 1.00 98.31 188 ASN A N 1
ATOM 1477 C CA . ASN A 1 188 ? 17.104 2.987 8.173 1.00 98.31 188 ASN A CA 1
ATOM 1478 C C . ASN A 1 188 ? 16.332 2.516 6.941 1.00 98.31 188 ASN A C 1
ATOM 1480 O O . ASN A 1 188 ? 15.623 3.301 6.332 1.00 98.31 188 ASN A O 1
ATOM 1484 N N . ASN A 1 189 ? 16.412 1.227 6.603 1.00 98.50 189 ASN A N 1
ATOM 1485 C CA . ASN A 1 189 ? 15.657 0.689 5.476 1.00 98.50 189 ASN A CA 1
ATOM 1486 C C . ASN A 1 189 ? 14.134 0.766 5.698 1.00 98.50 189 ASN A C 1
ATOM 1488 O O . ASN A 1 189 ? 13.425 1.137 4.768 1.00 98.50 189 ASN A O 1
ATOM 1492 N N . TYR A 1 190 ? 13.645 0.468 6.906 1.00 98.75 190 TYR A N 1
ATOM 1493 C CA . TYR A 1 190 ? 12.222 0.570 7.240 1.00 98.75 190 TYR A CA 1
ATOM 1494 C C . TYR A 1 190 ? 11.700 2.004 7.107 1.00 98.75 190 TYR A C 1
ATOM 1496 O O . TYR A 1 190 ? 10.718 2.227 6.405 1.00 98.75 190 TYR A O 1
ATOM 1504 N N . LEU A 1 191 ? 12.374 2.976 7.734 1.00 98.69 191 LEU A N 1
ATOM 1505 C CA . LEU A 1 191 ? 11.995 4.387 7.648 1.00 98.69 191 LEU A CA 1
ATOM 1506 C C . LEU A 1 191 ? 12.060 4.885 6.209 1.00 98.69 191 LEU A C 1
ATOM 1508 O O . LEU A 1 191 ? 11.130 5.550 5.763 1.00 98.69 191 LEU A O 1
ATOM 1512 N N . THR A 1 192 ? 13.110 4.520 5.466 1.00 98.44 192 THR A N 1
ATOM 1513 C CA . THR A 1 192 ? 13.221 4.909 4.063 1.00 98.44 192 THR A CA 1
ATOM 1514 C C . THR A 1 192 ? 12.083 4.339 3.220 1.00 98.44 192 THR A C 1
ATOM 1516 O O . THR A 1 192 ? 11.488 5.071 2.428 1.00 98.44 192 THR A O 1
ATOM 1519 N N . TRP A 1 193 ? 11.766 3.052 3.375 1.00 98.44 193 TRP A N 1
ATOM 1520 C CA . TRP A 1 193 ? 10.661 2.429 2.649 1.00 98.44 193 TRP A CA 1
ATOM 1521 C C . TRP A 1 193 ? 9.327 3.068 3.036 1.00 98.44 193 TRP A C 1
ATOM 1523 O O . TRP A 1 193 ? 8.627 3.543 2.146 1.00 98.44 193 TRP A O 1
ATOM 1533 N N . LEU A 1 194 ? 9.008 3.172 4.332 1.00 98.31 194 LEU A N 1
ATOM 1534 C CA . LEU A 1 194 ? 7.720 3.703 4.786 1.00 98.31 194 LEU A CA 1
ATOM 1535 C C . LEU A 1 194 ? 7.521 5.160 4.335 1.00 98.31 194 LEU A C 1
ATOM 1537 O O . LEU A 1 194 ? 6.475 5.520 3.803 1.00 98.31 194 LEU A O 1
ATOM 1541 N N . ALA A 1 195 ? 8.553 5.995 4.461 1.00 98.56 195 ALA A N 1
ATOM 1542 C CA . ALA A 1 195 ? 8.504 7.370 3.977 1.00 98.56 195 ALA A CA 1
ATOM 1543 C C . ALA A 1 195 ? 8.362 7.447 2.443 1.00 98.56 195 ALA A C 1
ATOM 1545 O O . ALA A 1 195 ? 7.607 8.278 1.935 1.00 98.56 195 ALA A O 1
ATOM 1546 N N . SER A 1 196 ? 9.015 6.549 1.695 1.00 98.25 196 SER A N 1
ATOM 1547 C CA . SER A 1 196 ? 8.863 6.472 0.235 1.00 98.25 196 SER A CA 1
ATOM 1548 C C . SER A 1 196 ? 7.450 6.053 -0.172 1.00 98.25 196 SER A C 1
ATOM 1550 O O . SER A 1 196 ? 6.888 6.654 -1.083 1.00 98.25 196 SER A O 1
ATOM 1552 N N . VAL A 1 197 ? 6.845 5.060 0.491 1.00 97.44 197 VAL A N 1
ATOM 1553 C CA . VAL A 1 197 ? 5.484 4.605 0.149 1.00 97.44 197 VAL A CA 1
ATOM 1554 C C . VAL A 1 197 ? 4.419 5.631 0.519 1.00 97.44 197 VAL A C 1
ATOM 1556 O O . VAL A 1 197 ? 3.462 5.781 -0.237 1.00 97.44 197 VAL A O 1
ATOM 1559 N N . ILE A 1 198 ? 4.624 6.389 1.603 1.00 98.25 198 ILE A N 1
ATOM 1560 C CA . ILE A 1 198 ? 3.792 7.543 1.968 1.00 98.25 198 ILE A CA 1
ATOM 1561 C C . ILE A 1 198 ? 3.822 8.588 0.852 1.00 98.25 198 ILE A C 1
ATOM 1563 O O . ILE A 1 198 ? 2.774 8.996 0.360 1.00 98.25 198 ILE A O 1
ATOM 1567 N N . LEU A 1 199 ? 5.017 8.993 0.416 1.00 98.56 199 LEU A N 1
ATOM 1568 C CA . LEU A 1 199 ? 5.181 10.026 -0.609 1.00 98.56 199 LEU A CA 1
ATOM 1569 C C . LEU A 1 199 ? 4.681 9.566 -1.979 1.00 98.56 199 LEU A C 1
ATOM 1571 O O . LEU A 1 199 ? 4.030 10.327 -2.692 1.00 98.56 199 LEU A O 1
ATOM 1575 N N . LEU A 1 200 ? 4.937 8.312 -2.346 1.00 98.06 200 LEU A N 1
ATOM 1576 C CA . LEU A 1 200 ? 4.451 7.730 -3.594 1.00 98.06 200 LEU A CA 1
ATOM 1577 C C . LEU A 1 200 ? 2.952 7.418 -3.554 1.00 98.06 200 LEU A C 1
ATOM 1579 O O . LEU A 1 200 ? 2.356 7.294 -4.618 1.00 98.06 200 LEU A O 1
ATOM 1583 N N . GLY A 1 201 ? 2.336 7.298 -2.376 1.00 96.75 201 GLY A N 1
ATOM 1584 C CA . GLY A 1 201 ? 0.915 6.980 -2.223 1.00 96.75 201 GLY A CA 1
ATOM 1585 C C . GLY A 1 201 ? 0.555 5.591 -2.755 1.00 96.75 201 GLY A C 1
ATOM 1586 O O . GLY A 1 201 ? -0.406 5.460 -3.508 1.00 96.75 201 GLY A O 1
ATOM 1587 N N . ASN A 1 202 ? 1.354 4.564 -2.433 1.00 96.12 202 ASN A N 1
ATOM 1588 C CA . ASN A 1 202 ? 0.998 3.167 -2.728 1.00 96.12 202 ASN A CA 1
ATOM 1589 C C . ASN A 1 202 ? 0.257 2.564 -1.527 1.00 96.12 202 ASN A C 1
ATOM 1591 O O . ASN A 1 202 ? 0.884 2.032 -0.607 1.00 96.12 202 ASN A O 1
ATOM 1595 N N . TYR A 1 203 ? -1.068 2.687 -1.521 1.00 91.44 203 TYR A N 1
ATOM 1596 C CA . TYR A 1 203 ? -1.894 2.332 -0.363 1.00 91.44 203 TYR A CA 1
ATOM 1597 C C . TYR A 1 203 ? -2.070 0.821 -0.161 1.00 91.44 203 TYR A C 1
ATOM 1599 O O . TYR A 1 203 ? -2.276 0.380 0.962 1.00 91.44 203 TYR A O 1
ATOM 1607 N N . ASP A 1 204 ? -1.822 0.009 -1.185 1.00 92.62 204 ASP A N 1
ATOM 1608 C CA . ASP A 1 204 ? -1.816 -1.459 -1.094 1.00 92.62 204 ASP A CA 1
ATOM 1609 C C . ASP A 1 204 ? -0.631 -2.025 -0.283 1.00 92.62 204 ASP A C 1
ATOM 1611 O O . ASP A 1 204 ? -0.541 -3.228 -0.035 1.00 92.62 204 ASP A O 1
ATOM 1615 N N . THR A 1 205 ? 0.294 -1.167 0.161 1.00 95.88 205 THR A N 1
ATOM 1616 C CA . THR A 1 205 ? 1.471 -1.570 0.951 1.00 95.88 205 THR A CA 1
ATOM 1617 C C . THR A 1 205 ? 1.171 -1.974 2.394 1.00 95.88 205 THR A C 1
ATOM 1619 O O . THR A 1 205 ? 2.095 -2.240 3.160 1.00 95.88 205 THR A O 1
ATOM 1622 N N . THR A 1 206 ? -0.107 -2.051 2.759 1.00 92.75 206 THR A N 1
ATOM 1623 C CA . THR A 1 206 ? -0.581 -2.612 4.031 1.00 92.75 206 THR A CA 1
ATOM 1624 C C . THR A 1 206 ? -0.402 -4.123 4.094 1.00 92.75 206 THR A C 1
ATOM 1626 O O . THR A 1 206 ? -0.060 -4.647 5.148 1.00 92.75 206 THR A O 1
ATOM 1629 N N . THR A 1 207 ? -0.617 -4.816 2.972 1.00 95.38 207 THR A N 1
ATOM 1630 C CA . THR A 1 207 ? -0.624 -6.289 2.900 1.00 95.38 207 THR A CA 1
ATOM 1631 C C . THR A 1 207 ? 0.122 -6.852 1.685 1.00 95.38 207 THR A C 1
ATOM 1633 O O . THR A 1 207 ? 0.422 -8.047 1.639 1.00 95.38 207 THR A O 1
ATOM 1636 N N . GLN A 1 208 ? 0.437 -6.018 0.691 1.00 95.81 208 GLN A N 1
ATOM 1637 C CA . GLN A 1 208 ? 1.072 -6.428 -0.563 1.00 95.81 208 GLN A CA 1
ATOM 1638 C C . GLN A 1 208 ? 2.028 -5.341 -1.085 1.00 95.81 208 GLN A C 1
ATOM 1640 O O . GLN A 1 208 ? 2.397 -4.431 -0.359 1.00 95.81 208 GLN A O 1
ATOM 1645 N N . ASN A 1 209 ? 2.524 -5.444 -2.321 1.00 97.06 209 ASN A N 1
ATOM 1646 C CA . ASN A 1 209 ? 3.411 -4.441 -2.952 1.00 97.06 209 ASN A CA 1
ATOM 1647 C C . ASN A 1 209 ? 4.749 -4.158 -2.226 1.00 97.06 209 ASN A C 1
ATOM 1649 O O . ASN A 1 209 ? 5.484 -3.217 -2.543 1.00 97.06 209 ASN A O 1
ATOM 1653 N N . PHE A 1 210 ? 5.138 -5.041 -1.310 1.00 98.19 210 PHE A N 1
ATOM 1654 C CA . PHE A 1 210 ? 6.489 -5.119 -0.772 1.00 98.19 210 PHE A CA 1
ATOM 1655 C C . PHE A 1 210 ? 6.992 -6.565 -0.762 1.00 98.19 210 PHE A C 1
ATOM 1657 O O . PHE A 1 210 ? 6.250 -7.539 -0.899 1.00 98.19 210 PHE A O 1
ATOM 1664 N N . ALA A 1 211 ? 8.300 -6.702 -0.619 1.00 98.50 211 ALA A N 1
ATOM 1665 C CA . ALA A 1 211 ? 8.977 -7.948 -0.341 1.00 98.50 211 ALA A CA 1
ATOM 1666 C C . ALA A 1 211 ? 9.921 -7.760 0.849 1.00 98.50 211 ALA A C 1
ATOM 1668 O O . ALA A 1 211 ? 10.391 -6.655 1.119 1.00 98.50 211 ALA A O 1
ATOM 1669 N N . LEU A 1 212 ? 10.213 -8.851 1.544 1.00 98.31 212 LEU A N 1
ATOM 1670 C CA . LEU A 1 212 ? 11.129 -8.905 2.668 1.00 98.31 212 LEU A CA 1
ATOM 1671 C C . LEU A 1 212 ? 12.372 -9.690 2.266 1.00 98.31 212 LEU A C 1
ATOM 1673 O O . LEU A 1 212 ? 12.312 -10.897 2.036 1.00 98.31 212 LEU A O 1
ATOM 1677 N N . TYR A 1 213 ? 13.512 -9.008 2.206 1.00 98.06 213 TYR A N 1
ATOM 1678 C CA . TYR A 1 213 ? 14.819 -9.655 2.191 1.00 98.06 213 TYR A CA 1
ATOM 1679 C C . TYR A 1 213 ? 15.232 -9.965 3.627 1.00 98.06 213 TYR A C 1
ATOM 1681 O O . TYR A 1 213 ? 15.407 -9.050 4.431 1.00 98.06 213 TYR A O 1
ATOM 1689 N N . ARG A 1 214 ? 15.414 -11.244 3.949 1.00 97.31 214 ARG A N 1
ATOM 1690 C CA . ARG A 1 214 ? 16.013 -11.677 5.211 1.00 97.31 214 ARG A CA 1
ATOM 1691 C C . ARG A 1 214 ? 17.510 -11.867 5.020 1.00 97.31 214 ARG A C 1
ATOM 1693 O O . ARG A 1 214 ? 17.936 -12.794 4.326 1.00 97.31 214 ARG A O 1
ATOM 1700 N N . SER A 1 215 ? 18.297 -11.019 5.672 1.00 95.75 215 SER A N 1
ATOM 1701 C CA . SER A 1 215 ? 19.753 -11.101 5.605 1.00 95.75 215 SER A CA 1
ATOM 1702 C C . SER A 1 215 ? 20.279 -12.288 6.423 1.00 95.75 215 SER A C 1
ATOM 1704 O O . SER A 1 215 ? 19.931 -12.415 7.600 1.00 95.75 215 SER A O 1
ATOM 1706 N N . PRO A 1 216 ? 21.153 -13.141 5.858 1.00 95.00 216 PRO A N 1
ATOM 1707 C CA . PRO A 1 216 ? 21.780 -14.230 6.602 1.00 95.00 216 PRO A CA 1
ATOM 1708 C C . PRO A 1 216 ? 22.824 -13.738 7.612 1.00 95.00 216 PRO A C 1
ATOM 1710 O O . PRO A 1 216 ? 23.184 -14.487 8.513 1.00 95.00 216 PRO A O 1
ATOM 1713 N N . ASP A 1 217 ? 23.315 -12.504 7.476 1.00 94.44 217 ASP A N 1
ATOM 1714 C CA . ASP A 1 217 ? 24.416 -11.994 8.303 1.00 94.44 217 ASP A CA 1
ATOM 1715 C C . ASP A 1 217 ? 23.947 -11.472 9.665 1.00 94.44 217 ASP A C 1
ATOM 1717 O O . ASP A 1 217 ? 24.710 -11.467 10.625 1.00 94.44 217 ASP A O 1
ATOM 1721 N N . ASN A 1 218 ? 22.689 -11.034 9.763 1.00 95.31 218 ASN A N 1
ATOM 1722 C CA . ASN A 1 218 ? 22.122 -10.498 11.003 1.00 95.31 218 ASN A CA 1
ATOM 1723 C C . ASN A 1 218 ? 20.691 -10.974 11.299 1.00 95.31 218 ASN A C 1
ATOM 1725 O O . ASN A 1 218 ? 20.121 -10.571 12.307 1.00 95.31 218 ASN A O 1
ATOM 1729 N N . GLY A 1 219 ? 20.091 -11.792 10.429 1.00 95.50 219 GLY A N 1
ATOM 1730 C CA . GLY A 1 219 ? 18.735 -12.318 10.598 1.00 95.50 219 GLY A CA 1
ATOM 1731 C C . GLY A 1 219 ? 17.606 -11.302 10.395 1.00 95.50 219 GLY A C 1
ATOM 1732 O O . GLY A 1 219 ? 16.444 -11.689 10.509 1.00 95.50 219 GLY A O 1
ATOM 1733 N N . LYS A 1 220 ? 17.918 -10.039 10.077 1.00 98.00 220 LYS A N 1
ATOM 1734 C CA . LYS A 1 220 ? 16.933 -8.959 9.944 1.00 98.00 220 LYS A CA 1
ATOM 1735 C C . LYS A 1 220 ? 16.228 -8.973 8.596 1.00 98.00 220 LYS A C 1
ATOM 1737 O O . LYS A 1 220 ? 16.814 -9.347 7.575 1.00 98.00 220 LYS A O 1
ATOM 1742 N N . PHE A 1 221 ? 14.998 -8.479 8.601 1.00 98.31 221 PHE A N 1
ATOM 1743 C CA . PHE A 1 221 ? 14.186 -8.205 7.429 1.00 98.31 221 PHE A CA 1
ATOM 1744 C C . PHE A 1 221 ? 14.399 -6.773 6.926 1.00 98.31 221 PHE A C 1
ATOM 1746 O O . PHE A 1 221 ? 14.489 -5.813 7.700 1.00 98.31 221 PHE A O 1
ATOM 1753 N N . TYR A 1 222 ? 14.465 -6.655 5.604 1.00 98.38 222 TYR A N 1
ATOM 1754 C CA . TYR A 1 222 ? 14.592 -5.412 4.857 1.00 98.38 222 TYR A CA 1
ATOM 1755 C C . TYR A 1 222 ? 13.471 -5.343 3.820 1.00 98.38 222 TYR A C 1
ATOM 1757 O O . TYR A 1 222 ? 13.277 -6.290 3.056 1.00 98.38 222 TYR A O 1
ATOM 1765 N N . PHE A 1 223 ? 12.766 -4.221 3.773 1.00 98.56 223 PHE A N 1
ATOM 1766 C CA . PHE A 1 223 ? 11.696 -3.945 2.827 1.00 98.56 223 PHE A CA 1
ATOM 1767 C C . PHE A 1 223 ? 12.251 -3.610 1.442 1.00 98.56 223 PHE A C 1
ATOM 1769 O O . PHE A 1 223 ? 13.166 -2.788 1.292 1.00 98.56 223 PHE A O 1
ATOM 1776 N N . LEU A 1 224 ? 11.656 -4.238 0.431 1.00 98.38 224 LEU A N 1
ATOM 1777 C CA . LEU A 1 224 ? 11.916 -4.045 -0.992 1.00 98.38 224 LEU A CA 1
ATOM 1778 C C . LEU A 1 224 ? 10.587 -3.721 -1.700 1.00 98.38 224 LEU A C 1
ATOM 1780 O O . LEU A 1 224 ? 9.606 -4.420 -1.458 1.00 98.38 224 LEU A O 1
ATOM 1784 N N . PRO A 1 225 ? 10.523 -2.720 -2.590 1.00 97.50 225 PRO A N 1
ATOM 1785 C CA . PRO A 1 225 ? 9.296 -2.363 -3.295 1.00 97.50 225 PRO A CA 1
ATOM 1786 C C . PRO A 1 225 ? 9.008 -3.295 -4.486 1.00 97.50 225 PRO A C 1
ATOM 1788 O O . PRO A 1 225 ? 9.925 -3.747 -5.180 1.00 97.50 225 PRO A O 1
ATOM 1791 N N . TRP A 1 226 ? 7.725 -3.534 -4.765 1.00 95.94 226 TRP A N 1
ATOM 1792 C CA . TRP A 1 226 ? 7.203 -4.235 -5.949 1.00 95.94 226 TRP A CA 1
ATOM 1793 C C . TRP A 1 226 ? 5.790 -3.703 -6.292 1.00 95.94 226 TRP A C 1
ATOM 1795 O O . TRP A 1 226 ? 5.099 -3.279 -5.385 1.00 95.94 226 TRP A O 1
ATOM 1805 N N . ASP A 1 227 ? 5.355 -3.728 -7.563 1.00 96.50 227 ASP A N 1
ATOM 1806 C CA . ASP A 1 227 ? 4.021 -3.257 -8.033 1.00 96.50 227 ASP A CA 1
ATOM 1807 C C . ASP A 1 227 ? 3.614 -1.851 -7.546 1.00 96.50 227 ASP A C 1
ATOM 1809 O O . ASP A 1 227 ? 2.877 -1.671 -6.582 1.00 96.50 227 ASP A O 1
ATOM 1813 N N . TYR A 1 228 ? 4.088 -0.814 -8.236 1.00 97.69 228 TYR A N 1
ATOM 1814 C CA . TYR A 1 228 ? 3.729 0.584 -7.957 1.00 97.69 228 TYR A CA 1
ATOM 1815 C C . TYR A 1 228 ? 2.904 1.210 -9.093 1.00 97.69 228 TYR A C 1
ATOM 1817 O O . TYR A 1 228 ? 2.932 2.421 -9.294 1.00 97.69 228 TYR A O 1
ATOM 1825 N N . ASP A 1 229 ? 2.172 0.416 -9.876 1.00 95.31 229 ASP A N 1
ATOM 1826 C CA . ASP A 1 229 ? 1.227 0.942 -10.872 1.00 95.31 229 ASP A CA 1
ATOM 1827 C C . ASP A 1 229 ? -0.066 1.492 -10.254 1.00 95.31 229 ASP A C 1
ATOM 1829 O O . ASP A 1 229 ? -0.647 2.411 -10.827 1.00 95.31 229 ASP A O 1
ATOM 1833 N N . GLY A 1 230 ? -0.451 1.017 -9.065 1.00 95.31 230 GLY A N 1
ATOM 1834 C CA . GLY A 1 230 ? -1.495 1.619 -8.219 1.00 95.31 230 GLY A CA 1
ATOM 1835 C C . GLY A 1 230 ? -1.024 2.804 -7.357 1.00 95.31 230 GLY A C 1
ATOM 1836 O O . GLY A 1 230 ? -1.792 3.318 -6.547 1.00 95.31 230 GLY A O 1
ATOM 1837 N N . ALA A 1 231 ? 0.234 3.234 -7.503 1.00 97.00 231 ALA A N 1
ATOM 1838 C CA . ALA A 1 231 ? 0.795 4.372 -6.779 1.00 97.00 231 ALA A CA 1
ATOM 1839 C C . ALA A 1 231 ? 0.563 5.695 -7.530 1.00 97.00 231 ALA A C 1
ATOM 1841 O O . ALA A 1 231 ? -0.102 5.755 -8.565 1.00 97.00 231 ALA A O 1
ATOM 1842 N N . LEU A 1 232 ? 1.165 6.771 -7.028 1.00 97.75 232 LEU A N 1
ATOM 1843 C CA . LEU A 1 232 ? 1.164 8.097 -7.634 1.00 97.75 232 LEU A CA 1
ATOM 1844 C C . LEU A 1 232 ? -0.263 8.573 -7.933 1.00 97.75 232 LEU A C 1
ATOM 1846 O O . LEU A 1 232 ? -0.615 8.932 -9.062 1.00 97.75 232 LEU A O 1
ATOM 1850 N N . ASP A 1 233 ? -1.069 8.555 -6.868 1.00 95.62 233 ASP A N 1
ATOM 1851 C CA . ASP A 1 233 ? -2.434 9.075 -6.835 1.00 95.62 233 ASP A CA 1
ATOM 1852 C C . ASP A 1 233 ? -3.326 8.464 -7.926 1.00 95.62 233 ASP A C 1
ATOM 1854 O O . ASP A 1 233 ? -4.132 9.146 -8.561 1.00 95.62 233 ASP A O 1
ATOM 1858 N N . TYR A 1 234 ? -3.133 7.162 -8.162 1.00 96.25 234 TYR A N 1
ATOM 1859 C CA . TYR A 1 234 ? -3.915 6.342 -9.082 1.00 96.25 234 TYR A CA 1
ATOM 1860 C C . TYR A 1 234 ? -5.422 6.485 -8.846 1.00 96.25 234 TYR A C 1
ATOM 1862 O O . TYR A 1 234 ? -6.165 6.625 -9.806 1.00 96.25 234 TYR A O 1
ATOM 1870 N N . SER A 1 235 ? -5.878 6.521 -7.590 1.00 93.12 235 SER A N 1
ATOM 1871 C CA . SER A 1 235 ? -7.307 6.585 -7.243 1.00 93.12 235 SER A CA 1
ATOM 1872 C C . SER A 1 235 ? -8.038 7.831 -7.747 1.00 93.12 235 SER A C 1
ATOM 1874 O O . SER A 1 235 ? -9.265 7.846 -7.780 1.00 93.12 235 SER A O 1
ATOM 1876 N N . HIS A 1 236 ? -7.304 8.871 -8.152 1.00 93.06 236 HIS A N 1
ATOM 1877 C CA . HIS A 1 236 ? -7.865 10.097 -8.720 1.00 93.06 236 HIS A CA 1
ATOM 1878 C C . HIS A 1 236 ? -7.729 10.181 -10.245 1.00 93.06 236 HIS A C 1
ATOM 1880 O O . HIS A 1 236 ? -8.143 11.181 -10.834 1.00 93.06 236 HIS A O 1
ATOM 1886 N N . GLN A 1 237 ? -7.162 9.164 -10.903 1.00 94.31 237 GLN A N 1
ATOM 1887 C CA . GLN A 1 237 ? -7.223 9.080 -12.359 1.00 94.31 237 GLN A CA 1
ATOM 1888 C C . GLN A 1 237 ? -8.647 8.701 -12.806 1.00 94.31 237 GLN A C 1
ATOM 1890 O O . GLN A 1 237 ? -9.447 8.141 -12.054 1.00 94.31 237 GLN A O 1
ATOM 1895 N N . MET A 1 238 ? -8.952 8.924 -14.082 1.00 92.00 238 MET A N 1
ATOM 1896 C CA . MET A 1 238 ? -10.220 8.485 -14.664 1.00 92.00 238 MET A CA 1
ATOM 1897 C C . MET A 1 238 ? -10.423 6.960 -14.554 1.00 92.00 238 MET A C 1
ATOM 1899 O O . MET A 1 238 ? -9.524 6.180 -14.858 1.00 92.00 238 MET A O 1
ATOM 1903 N N . ALA A 1 239 ? -11.647 6.546 -14.209 1.00 87.50 239 ALA A N 1
ATOM 1904 C CA . ALA A 1 239 ? -12.069 5.146 -14.073 1.00 87.50 239 ALA A CA 1
ATOM 1905 C C . ALA A 1 239 ? -11.391 4.349 -12.938 1.00 87.50 239 ALA A C 1
ATOM 1907 O O . ALA A 1 239 ? -11.570 3.134 -12.877 1.00 87.50 239 ALA A O 1
ATOM 1908 N N . ALA A 1 240 ? -10.657 5.010 -12.037 1.00 90.00 240 ALA A N 1
ATOM 1909 C CA . ALA A 1 240 ? -10.232 4.420 -10.772 1.00 90.00 240 ALA A CA 1
ATOM 1910 C C . ALA A 1 240 ? -11.267 4.665 -9.663 1.00 90.00 240 ALA A C 1
ATOM 1912 O O . ALA A 1 240 ? -12.091 5.580 -9.745 1.00 90.00 240 ALA A O 1
ATOM 1913 N N . GLU A 1 241 ? -11.215 3.832 -8.628 1.00 84.31 241 GLU A N 1
ATOM 1914 C CA . GLU A 1 241 ? -12.015 4.001 -7.418 1.00 84.31 241 GLU A CA 1
ATOM 1915 C C . GLU A 1 241 ? -11.219 4.768 -6.358 1.00 84.31 241 GLU A C 1
ATOM 1917 O O . GLU A 1 241 ? -10.003 4.605 -6.222 1.00 84.31 241 GLU A O 1
ATOM 1922 N N . ALA A 1 242 ? -11.917 5.626 -5.613 1.00 85.12 242 ALA A N 1
ATOM 1923 C CA . ALA A 1 242 ? -11.339 6.333 -4.482 1.00 85.12 242 ALA A CA 1
ATOM 1924 C C . ALA A 1 242 ? -11.122 5.372 -3.306 1.00 85.12 242 ALA A C 1
ATOM 1926 O O . ALA A 1 242 ? -11.961 4.516 -3.040 1.00 85.12 242 ALA A O 1
ATOM 1927 N N . TYR A 1 243 ? -10.027 5.559 -2.571 1.00 88.06 243 TYR A N 1
ATOM 1928 C CA . TYR A 1 243 ? -9.830 4.895 -1.285 1.00 88.06 243 TYR A CA 1
ATOM 1929 C C . TYR A 1 243 ? -10.643 5.568 -0.174 1.00 88.06 243 TYR A C 1
ATOM 1931 O O . TYR A 1 243 ? -11.061 6.723 -0.299 1.00 88.06 243 TYR A O 1
ATOM 1939 N N . ALA A 1 244 ? -10.787 4.869 0.952 1.00 88.25 244 ALA A N 1
ATOM 1940 C CA . ALA A 1 244 ? -11.261 5.467 2.191 1.00 88.25 244 ALA A CA 1
ATOM 1941 C C . ALA A 1 244 ? -10.397 6.679 2.593 1.00 88.25 244 ALA A C 1
ATOM 1943 O O . ALA A 1 244 ? -9.180 6.676 2.423 1.00 88.25 244 ALA A O 1
ATOM 1944 N N . ASN A 1 245 ? -11.008 7.701 3.194 1.00 87.50 245 ASN A N 1
ATOM 1945 C CA . ASN A 1 245 ? -10.320 8.929 3.594 1.00 87.50 245 ASN A CA 1
ATOM 1946 C C . ASN A 1 245 ? -9.128 8.667 4.528 1.00 87.50 245 ASN A C 1
ATOM 1948 O O . ASN A 1 245 ? -8.084 9.294 4.363 1.00 87.50 245 ASN A O 1
ATOM 1952 N N . TRP A 1 246 ? -9.256 7.716 5.461 1.00 90.75 246 TRP A N 1
ATOM 1953 C CA . TRP A 1 246 ? -8.175 7.339 6.379 1.00 90.75 246 TRP A CA 1
ATOM 1954 C C . TRP A 1 246 ? -6.983 6.668 5.681 1.00 90.75 246 TRP A C 1
ATOM 1956 O O . TRP A 1 246 ? -5.884 6.659 6.237 1.00 90.75 246 TRP A O 1
ATOM 1966 N N . ALA A 1 247 ? -7.163 6.138 4.464 1.00 92.69 247 ALA A N 1
ATOM 1967 C CA . ALA A 1 247 ? -6.085 5.522 3.695 1.00 92.69 247 ALA A CA 1
ATOM 1968 C C . ALA A 1 247 ? -5.125 6.576 3.118 1.00 92.69 247 ALA A C 1
ATOM 1970 O O . ALA A 1 247 ? -3.954 6.295 2.888 1.00 92.69 247 ALA A O 1
ATOM 1971 N N . TYR A 1 248 ? -5.567 7.825 2.937 1.00 92.88 248 TYR A N 1
ATOM 1972 C CA . TYR A 1 248 ? -4.704 8.912 2.471 1.00 92.88 248 TYR A CA 1
ATOM 1973 C C . TYR A 1 248 ? -3.817 9.457 3.603 1.00 92.88 248 TYR A C 1
ATOM 1975 O O . TYR A 1 248 ? -3.974 10.593 4.045 1.00 92.88 248 TYR A O 1
ATOM 1983 N N . GLY A 1 249 ? -2.857 8.657 4.065 1.00 93.31 249 GLY A N 1
ATOM 1984 C CA . GLY A 1 249 ? -1.905 9.041 5.105 1.00 93.31 249 GLY A CA 1
ATOM 1985 C C . GLY A 1 249 ? -1.607 7.904 6.074 1.00 93.31 249 GLY A C 1
ATOM 1986 O O . GLY A 1 249 ? -1.680 6.731 5.717 1.00 93.31 249 GLY A O 1
ATOM 1987 N N . ALA A 1 250 ? -1.246 8.252 7.307 1.00 95.00 250 ALA A N 1
ATOM 1988 C CA . ALA A 1 250 ? -0.746 7.299 8.296 1.00 95.00 250 ALA A CA 1
ATOM 1989 C C . ALA A 1 250 ? -1.777 6.226 8.700 1.00 95.00 250 ALA A C 1
ATOM 1991 O O . ALA A 1 250 ? -1.389 5.098 9.006 1.00 95.00 250 ALA A O 1
ATOM 1992 N N . GLY A 1 251 ? -3.075 6.547 8.625 1.00 95.75 251 GLY A N 1
ATOM 1993 C CA . GLY A 1 251 ? -4.165 5.619 8.936 1.00 95.75 251 GLY A CA 1
ATOM 1994 C C . GLY A 1 251 ? -4.160 4.348 8.084 1.00 95.75 251 GLY A C 1
ATOM 1995 O O . GLY A 1 251 ? -4.563 3.298 8.573 1.00 95.75 251 GLY A O 1
ATOM 1996 N N . ASN A 1 252 ? -3.620 4.402 6.861 1.00 95.75 252 ASN A N 1
ATOM 1997 C CA . ASN A 1 252 ? -3.528 3.248 5.968 1.00 95.75 252 ASN A CA 1
ATOM 1998 C C . ASN A 1 252 ? -2.804 2.057 6.607 1.00 95.75 252 ASN A C 1
ATOM 2000 O O . ASN A 1 252 ? -3.256 0.925 6.510 1.00 95.75 252 ASN A O 1
ATOM 2004 N N . TRP A 1 253 ? -1.693 2.311 7.300 1.00 96.31 253 TRP A N 1
ATOM 2005 C CA . TRP A 1 253 ? -0.860 1.260 7.890 1.00 96.31 253 TRP A CA 1
ATOM 2006 C C . TRP A 1 253 ? -1.241 0.926 9.338 1.00 96.31 253 TRP A C 1
ATOM 2008 O O . TRP A 1 253 ? -0.582 0.102 9.965 1.00 96.31 253 TRP A O 1
ATOM 2018 N N . TRP A 1 254 ? -2.279 1.552 9.894 1.00 96.62 254 TRP A N 1
ATOM 2019 C CA . TRP A 1 254 ? -2.599 1.444 11.320 1.00 96.62 254 TRP A CA 1
ATOM 2020 C C . TRP A 1 254 ? -3.153 0.068 11.738 1.00 96.62 254 TRP A C 1
ATOM 2022 O O . TRP A 1 254 ? -3.029 -0.335 12.896 1.00 96.62 254 TRP A O 1
ATOM 2032 N N . ASP A 1 255 ? -3.692 -0.704 10.795 1.00 94.94 255 ASP A N 1
ATOM 2033 C CA . ASP A 1 255 ? -4.175 -2.065 11.061 1.00 94.94 255 ASP A CA 1
ATOM 2034 C C . ASP A 1 255 ? -3.031 -3.088 11.241 1.00 94.94 255 ASP A C 1
ATOM 2036 O O . ASP A 1 255 ? -3.173 -4.100 11.927 1.00 94.94 255 ASP A O 1
ATOM 2040 N N . SER A 1 256 ? -1.839 -2.792 10.713 1.00 96.62 256 SER A N 1
ATOM 2041 C CA . SER A 1 256 ? -0.659 -3.657 10.827 1.00 96.62 256 SER A CA 1
ATOM 2042 C C . SER A 1 256 ? 0.018 -3.535 12.193 1.00 96.62 256 SER A C 1
ATOM 2044 O O . SER A 1 256 ? 0.419 -2.435 12.586 1.00 96.62 256 SER A O 1
ATOM 2046 N N . ALA A 1 257 ? 0.251 -4.656 12.887 1.00 96.56 257 ALA A N 1
ATOM 2047 C CA . ALA A 1 257 ? 0.950 -4.666 14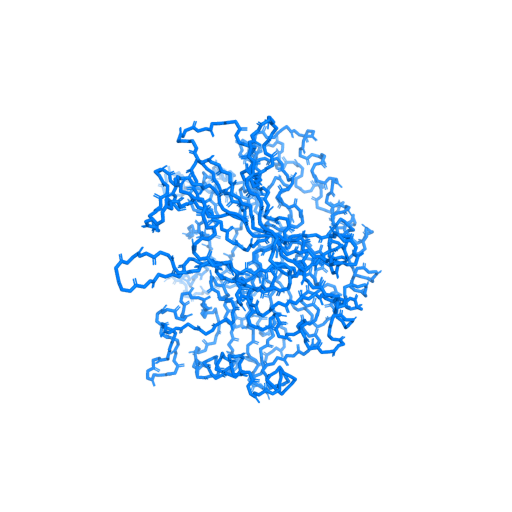.178 1.00 96.56 257 ALA A CA 1
ATOM 2048 C C . ALA A 1 257 ? 2.320 -3.967 14.133 1.00 96.56 257 ALA A C 1
ATOM 2050 O O . ALA A 1 257 ? 2.624 -3.155 15.009 1.00 96.56 257 ALA A O 1
ATOM 2051 N N . LEU A 1 258 ? 3.133 -4.218 13.100 1.00 98.19 258 LEU A N 1
ATOM 2052 C CA . LEU A 1 258 ? 4.446 -3.583 12.958 1.00 98.19 258 LEU A CA 1
ATOM 2053 C C . LEU A 1 258 ? 4.329 -2.060 12.845 1.00 98.19 258 LEU A C 1
ATOM 2055 O O . LEU A 1 258 ? 4.990 -1.326 13.582 1.00 98.19 258 LEU A O 1
ATOM 2059 N N . HIS A 1 259 ? 3.516 -1.583 11.904 1.00 97.81 259 HIS A N 1
ATOM 2060 C CA . HIS A 1 259 ? 3.436 -0.159 11.597 1.00 97.81 259 HIS A CA 1
ATOM 2061 C C . HIS A 1 259 ? 2.729 0.622 12.705 1.00 97.81 259 HIS A C 1
ATOM 2063 O O . HIS A 1 259 ? 3.204 1.694 13.091 1.00 97.81 259 HIS A O 1
ATOM 2069 N N . ARG A 1 260 ? 1.658 0.058 13.272 1.00 97.00 260 ARG A N 1
ATOM 2070 C CA . ARG A 1 260 ? 0.948 0.608 14.429 1.00 97.00 260 ARG A CA 1
ATOM 2071 C C . ARG A 1 260 ? 1.868 0.766 15.626 1.00 97.00 260 ARG A C 1
ATOM 2073 O O . ARG A 1 260 ? 2.007 1.873 16.137 1.00 97.00 260 ARG A O 1
ATOM 2080 N N . ARG A 1 261 ? 2.539 -0.312 16.053 1.00 97.31 261 ARG A N 1
ATOM 2081 C CA . ARG A 1 261 ? 3.447 -0.256 17.209 1.00 97.31 261 ARG A CA 1
ATOM 2082 C C . ARG A 1 261 ? 4.628 0.678 16.945 1.00 97.31 261 ARG A C 1
ATOM 2084 O O . ARG A 1 261 ? 5.030 1.401 17.850 1.00 97.31 261 ARG A O 1
ATOM 2091 N N . PHE A 1 262 ? 5.121 0.749 15.703 1.00 98.06 262 PHE A N 1
ATOM 2092 C CA . PHE A 1 262 ? 6.135 1.738 15.337 1.00 98.06 262 PHE A CA 1
ATOM 2093 C C . PHE A 1 262 ? 5.648 3.165 15.551 1.00 98.06 262 PHE A C 1
ATOM 2095 O O . PHE A 1 262 ? 6.362 3.935 16.180 1.00 98.06 262 PHE A O 1
ATOM 2102 N N . MET A 1 263 ? 4.472 3.524 15.040 1.00 97.50 263 MET A N 1
ATOM 2103 C CA . MET A 1 263 ? 3.937 4.883 15.159 1.00 97.50 263 MET A CA 1
ATOM 2104 C C . MET A 1 263 ? 3.475 5.225 16.584 1.00 97.50 263 MET A C 1
ATOM 2106 O O . MET A 1 263 ? 3.554 6.386 16.972 1.00 97.50 263 MET A O 1
ATOM 2110 N N . ALA A 1 264 ? 3.032 4.238 17.365 1.00 96.44 264 ALA A N 1
ATOM 2111 C CA . ALA A 1 264 ? 2.630 4.424 18.759 1.00 96.44 264 ALA A CA 1
ATOM 2112 C C . ALA A 1 264 ? 3.819 4.618 19.719 1.00 96.44 264 ALA A C 1
ATOM 2114 O O . ALA A 1 264 ? 3.658 5.213 20.784 1.00 96.44 264 ALA A O 1
ATOM 2115 N N . GLU A 1 265 ? 5.011 4.136 19.357 1.00 96.88 265 GLU A N 1
ATOM 2116 C CA . GLU A 1 265 ? 6.219 4.310 20.165 1.00 96.88 265 GLU A CA 1
ATOM 2117 C C . GLU A 1 265 ? 6.593 5.807 20.282 1.00 96.88 265 GLU A C 1
ATOM 2119 O O . GLU A 1 265 ? 6.691 6.510 19.264 1.00 96.88 265 GLU A O 1
ATOM 2124 N N . PRO A 1 266 ? 6.861 6.316 21.501 1.00 95.62 266 PRO A N 1
ATOM 2125 C CA . PRO A 1 266 ? 7.208 7.716 21.713 1.00 95.62 266 PRO A CA 1
ATOM 2126 C C . PRO A 1 266 ? 8.357 8.201 20.816 1.00 95.62 266 PRO A C 1
ATOM 2128 O O . PRO A 1 266 ? 9.436 7.616 20.767 1.00 95.62 266 PRO A O 1
ATOM 2131 N N . GLY A 1 267 ? 8.127 9.308 20.106 1.00 96.75 267 GLY A N 1
ATOM 2132 C CA . GLY A 1 267 ? 9.110 9.936 19.216 1.00 96.75 267 GLY A CA 1
ATOM 2133 C C . GLY A 1 267 ? 9.184 9.352 17.801 1.00 96.75 267 GLY A C 1
ATOM 2134 O O . GLY A 1 267 ? 9.696 10.024 16.904 1.00 96.75 267 GLY A O 1
ATOM 2135 N N . ASN A 1 268 ? 8.625 8.168 17.535 1.00 98.25 268 ASN A N 1
ATOM 2136 C CA . ASN A 1 268 ? 8.728 7.553 16.209 1.00 98.25 268 ASN A CA 1
ATOM 2137 C C . ASN A 1 268 ? 7.890 8.257 15.130 1.00 98.25 268 ASN A C 1
ATOM 2139 O O . ASN A 1 268 ? 8.301 8.257 13.971 1.00 98.25 268 ASN A O 1
ATOM 2143 N N . ILE A 1 269 ? 6.776 8.914 15.477 1.00 98.06 269 ILE A N 1
ATOM 2144 C CA . ILE A 1 269 ? 6.060 9.792 14.529 1.00 98.06 269 ILE A CA 1
ATOM 2145 C C . ILE A 1 269 ? 6.967 10.937 14.068 1.00 98.06 269 ILE A C 1
ATOM 2147 O O . ILE A 1 269 ? 7.059 11.192 12.870 1.00 98.06 269 ILE A O 1
ATOM 2151 N N . ALA A 1 270 ? 7.700 11.572 14.987 1.00 98.25 270 ALA A N 1
ATOM 2152 C CA . ALA A 1 270 ? 8.641 12.633 14.636 1.00 98.25 270 ALA A CA 1
ATOM 2153 C C . ALA A 1 270 ? 9.793 12.103 13.763 1.00 98.25 270 ALA A C 1
ATOM 2155 O O . ALA A 1 270 ? 10.184 12.758 12.796 1.00 98.25 270 ALA A O 1
ATOM 2156 N N . LEU A 1 271 ? 10.295 10.892 14.044 1.00 98.19 271 LEU A N 1
ATOM 2157 C CA . LEU A 1 271 ? 11.284 10.226 13.187 1.00 98.19 271 LEU A CA 1
ATOM 2158 C C . LEU A 1 271 ? 10.735 9.944 11.782 1.00 98.19 271 LEU A C 1
ATOM 2160 O O . LEU A 1 271 ? 11.437 10.167 10.796 1.00 98.19 271 LEU A O 1
ATOM 2164 N N . LEU A 1 272 ? 9.487 9.484 11.675 1.00 98.62 272 LEU A N 1
ATOM 2165 C CA . LEU A 1 272 ? 8.836 9.242 10.391 1.00 98.62 272 LEU A CA 1
ATOM 2166 C C . LEU A 1 272 ? 8.638 10.544 9.610 1.00 98.62 272 LEU A C 1
ATOM 2168 O O . LEU A 1 272 ? 8.968 10.597 8.429 1.00 98.62 272 LEU A O 1
ATOM 2172 N N . GLN A 1 273 ? 8.162 11.607 10.263 1.00 98.69 273 GLN A N 1
ATOM 2173 C CA . GLN A 1 273 ? 8.030 12.931 9.649 1.00 98.69 273 GLN A CA 1
ATOM 2174 C C . GLN A 1 273 ? 9.378 13.451 9.141 1.00 98.69 273 GLN A C 1
ATOM 2176 O O . GLN A 1 273 ? 9.454 13.945 8.018 1.00 98.69 273 GLN A O 1
ATOM 2181 N N . ALA A 1 274 ? 10.450 13.298 9.923 1.00 98.69 274 ALA A N 1
ATOM 2182 C CA . ALA A 1 274 ? 11.793 13.684 9.502 1.00 98.69 274 ALA A CA 1
ATOM 2183 C C . ALA A 1 274 ? 12.258 12.894 8.266 1.00 98.69 274 ALA A C 1
ATOM 2185 O O . ALA A 1 274 ? 12.770 13.497 7.325 1.00 98.69 274 ALA A O 1
ATOM 2186 N N . ALA A 1 275 ? 12.022 11.578 8.227 1.00 98.75 275 ALA A N 1
ATOM 2187 C CA . ALA A 1 275 ? 12.346 10.745 7.067 1.00 98.75 275 ALA A CA 1
ATOM 2188 C C . ALA A 1 275 ? 11.522 11.128 5.823 1.00 98.75 275 ALA A C 1
ATOM 2190 O O . ALA A 1 275 ? 12.074 11.218 4.728 1.00 98.75 275 ALA A O 1
ATOM 2191 N N . VAL A 1 276 ? 10.222 11.399 5.981 1.00 98.81 276 VAL A N 1
ATOM 2192 C CA . VAL A 1 276 ? 9.344 11.879 4.899 1.00 98.81 276 VAL A CA 1
ATOM 2193 C C . VAL A 1 276 ? 9.845 13.213 4.345 1.00 98.81 276 VAL A C 1
ATOM 2195 O O . VAL A 1 276 ? 10.003 13.341 3.131 1.00 98.81 276 VAL A O 1
ATOM 2198 N N . ASN A 1 277 ? 10.155 14.177 5.213 1.00 98.81 277 ASN A N 1
ATOM 2199 C CA . ASN A 1 277 ? 10.685 15.477 4.800 1.00 98.81 277 ASN A CA 1
ATOM 2200 C C . ASN A 1 277 ? 12.018 15.322 4.066 1.00 98.81 277 ASN A C 1
ATOM 2202 O O . ASN A 1 277 ? 12.177 15.830 2.961 1.00 98.81 277 ASN A O 1
ATOM 2206 N N . GLU A 1 278 ? 12.955 14.557 4.630 1.00 98.56 278 GLU A N 1
ATOM 2207 C CA . GLU A 1 278 ? 14.251 14.325 3.998 1.00 98.56 278 GLU A CA 1
ATOM 2208 C C . GLU A 1 278 ? 14.107 13.688 2.611 1.00 98.56 278 GLU A C 1
ATOM 2210 O O . GLU A 1 278 ? 14.753 14.133 1.658 1.00 98.56 278 GLU A O 1
ATOM 2215 N N . ILE A 1 279 ? 13.259 12.663 2.477 1.00 98.62 279 ILE A N 1
ATOM 2216 C CA . ILE A 1 279 ? 13.085 11.970 1.201 1.00 98.62 279 ILE A CA 1
ATOM 2217 C C . ILE A 1 279 ? 12.462 12.881 0.149 1.00 98.62 279 ILE A C 1
ATOM 2219 O O . ILE A 1 279 ? 12.949 12.931 -0.986 1.00 98.62 279 ILE A O 1
ATOM 2223 N N . ARG A 1 280 ? 11.410 13.607 0.527 1.00 98.44 280 ARG A N 1
ATOM 2224 C CA . ARG A 1 280 ? 10.727 14.569 -0.339 1.00 98.44 280 ARG A CA 1
ATOM 2225 C C . ARG A 1 280 ? 11.677 15.661 -0.816 1.00 98.44 280 ARG A C 1
ATOM 2227 O O . ARG A 1 280 ? 11.779 15.901 -2.017 1.00 98.44 280 ARG A O 1
ATOM 2234 N N . ASP A 1 281 ? 12.386 16.283 0.118 1.00 98.38 281 ASP A N 1
ATOM 2235 C CA . ASP A 1 281 ? 13.151 17.498 -0.150 1.00 98.38 281 ASP A CA 1
ATOM 2236 C C . ASP A 1 281 ? 14.465 17.206 -0.891 1.00 98.38 281 ASP A C 1
ATOM 2238 O O . ASP A 1 281 ? 14.932 18.046 -1.661 1.00 98.38 281 ASP A O 1
ATOM 2242 N N . LYS A 1 282 ? 15.063 16.019 -0.698 1.00 98.06 282 LYS A N 1
ATOM 2243 C CA . LYS A 1 282 ? 16.346 15.658 -1.329 1.00 98.06 282 LYS A CA 1
ATOM 2244 C C . LYS A 1 282 ? 16.218 14.789 -2.577 1.00 98.06 282 LYS A C 1
ATOM 2246 O O . LYS A 1 282 ? 17.017 14.952 -3.495 1.00 98.06 282 LYS A O 1
ATOM 2251 N N . TYR A 1 283 ? 15.270 13.850 -2.616 1.00 97.88 283 TYR A N 1
ATOM 2252 C CA . TYR A 1 283 ? 15.247 12.804 -3.650 1.00 97.88 283 TYR A CA 1
ATOM 2253 C C . TYR A 1 283 ? 13.986 12.863 -4.515 1.00 97.88 283 TYR A C 1
ATOM 2255 O O . TYR A 1 283 ? 14.084 12.880 -5.745 1.00 97.88 283 TYR A O 1
ATOM 2263 N N . LEU A 1 284 ? 12.805 12.952 -3.897 1.00 97.94 284 LEU A N 1
ATOM 2264 C CA . LEU A 1 284 ? 11.506 12.960 -4.584 1.00 97.94 284 LEU A CA 1
ATOM 2265 C C . LEU A 1 284 ? 11.026 14.380 -4.909 1.00 97.94 284 LEU A C 1
ATOM 2267 O O . LEU A 1 284 ? 9.862 14.722 -4.721 1.00 97.94 284 LEU A O 1
ATOM 2271 N N . THR A 1 285 ? 11.939 15.209 -5.411 1.00 98.12 285 THR A N 1
ATOM 2272 C CA . THR A 1 285 ? 11.637 16.599 -5.757 1.00 98.12 285 THR A CA 1
ATOM 2273 C C . THR A 1 285 ? 10.794 16.683 -7.028 1.00 98.12 285 THR A C 1
ATOM 2275 O O . THR A 1 285 ? 10.912 15.845 -7.929 1.00 98.12 285 THR A O 1
ATOM 2278 N N . ARG A 1 286 ? 10.021 17.767 -7.165 1.00 98.00 286 ARG A N 1
ATOM 2279 C CA . ARG A 1 286 ? 9.317 18.120 -8.410 1.00 98.00 286 ARG A CA 1
ATOM 2280 C C . ARG A 1 286 ? 10.231 18.020 -9.639 1.00 98.00 286 ARG A C 1
ATOM 2282 O O . ARG A 1 286 ? 9.837 17.474 -10.668 1.00 98.00 286 ARG A O 1
ATOM 2289 N N . THR A 1 287 ? 11.465 18.514 -9.521 1.00 98.12 287 THR A N 1
ATOM 2290 C CA . THR A 1 287 ? 12.475 18.474 -10.587 1.00 98.12 287 THR A CA 1
ATOM 2291 C C . THR A 1 287 ? 12.873 17.043 -10.941 1.00 98.12 287 THR A C 1
ATOM 2293 O O . THR A 1 287 ? 12.924 16.712 -12.126 1.00 98.12 287 THR A O 1
ATOM 2296 N N . SER A 1 288 ? 13.110 16.180 -9.947 1.00 97.81 288 SER A N 1
ATOM 2297 C CA . SER A 1 288 ? 13.450 14.766 -10.163 1.00 97.81 288 SER A CA 1
ATOM 2298 C C . SER A 1 288 ? 12.334 14.034 -10.914 1.00 97.81 288 SER A C 1
ATOM 2300 O O . SER A 1 288 ? 12.600 13.318 -11.881 1.00 97.81 288 SER A O 1
ATOM 2302 N N . ILE A 1 289 ? 11.079 14.256 -10.506 1.00 98.50 289 ILE A N 1
ATOM 2303 C CA . ILE A 1 289 ? 9.893 13.645 -11.123 1.00 98.50 289 ILE A CA 1
ATOM 2304 C C . ILE A 1 289 ? 9.747 14.123 -12.567 1.00 98.50 289 ILE A C 1
ATOM 2306 O O . ILE A 1 289 ? 9.662 13.304 -13.484 1.00 98.50 289 ILE A O 1
ATOM 2310 N N . LYS A 1 290 ? 9.777 15.444 -12.782 1.00 98.56 290 LYS A N 1
ATOM 2311 C CA . LYS A 1 290 ? 9.664 16.037 -14.115 1.00 98.56 290 LYS A CA 1
ATOM 2312 C C . LYS A 1 290 ? 10.780 15.565 -15.047 1.00 98.56 290 LYS A C 1
ATOM 2314 O O . LYS A 1 290 ? 10.492 15.210 -16.181 1.00 98.56 290 LYS A O 1
ATOM 2319 N N . THR A 1 291 ? 12.020 15.485 -14.566 1.00 98.50 291 THR A N 1
ATOM 2320 C CA . THR A 1 291 ? 13.160 14.996 -15.362 1.00 98.50 291 THR A CA 1
ATOM 2321 C C . THR A 1 291 ? 12.926 13.571 -15.868 1.00 98.50 291 THR A C 1
ATOM 2323 O O . THR A 1 291 ? 13.150 13.287 -17.045 1.00 98.50 291 THR A O 1
ATOM 2326 N N . LEU A 1 292 ? 12.440 12.667 -15.008 1.00 98.50 292 LEU A N 1
ATOM 2327 C CA . LEU A 1 292 ? 12.126 11.297 -15.420 1.00 98.50 292 LEU A CA 1
ATOM 2328 C C . LEU A 1 292 ? 10.947 11.259 -16.397 1.00 98.50 292 LEU A C 1
ATOM 2330 O O . LEU A 1 292 ? 11.059 10.633 -17.450 1.00 98.50 292 LEU A O 1
ATOM 2334 N N . LEU A 1 293 ? 9.856 11.966 -16.100 1.00 98.69 293 LEU A N 1
ATOM 2335 C CA . LEU A 1 293 ? 8.683 12.039 -16.976 1.00 98.69 293 LEU A CA 1
ATOM 2336 C C . LEU A 1 293 ? 9.028 12.592 -18.364 1.00 98.69 293 LEU A C 1
ATOM 2338 O O . LEU A 1 293 ? 8.669 11.973 -19.367 1.00 98.69 293 LEU A O 1
ATOM 2342 N N . ASP A 1 294 ? 9.788 13.685 -18.435 1.00 98.62 294 ASP A N 1
ATOM 2343 C CA . ASP A 1 294 ? 10.260 14.276 -19.690 1.00 98.62 294 ASP A CA 1
ATOM 2344 C C . ASP A 1 294 ? 11.140 13.285 -20.474 1.00 98.62 294 ASP A C 1
ATOM 2346 O O . ASP A 1 294 ? 11.058 13.223 -21.700 1.00 98.62 294 ASP A O 1
ATOM 2350 N N . SER A 1 295 ? 11.926 12.445 -19.786 1.00 98.38 295 SER A N 1
ATOM 2351 C CA . SER A 1 295 ? 12.711 11.383 -20.436 1.00 98.38 295 SER A CA 1
ATOM 2352 C C . SER A 1 295 ? 11.851 10.232 -20.980 1.00 98.38 295 SER A C 1
ATOM 2354 O O . SER A 1 295 ? 12.210 9.596 -21.972 1.00 98.38 295 SER A O 1
ATOM 2356 N N . TYR A 1 296 ? 10.701 9.953 -20.358 1.00 98.50 296 TYR A N 1
ATOM 2357 C CA . TYR A 1 296 ? 9.808 8.861 -20.754 1.00 98.50 296 TYR A CA 1
ATOM 2358 C C . TYR A 1 296 ? 8.852 9.269 -21.875 1.00 98.50 296 TYR A C 1
ATOM 2360 O O . TYR A 1 296 ? 8.563 8.458 -22.762 1.00 98.50 296 TYR A O 1
ATOM 2368 N N . LYS A 1 297 ? 8.362 10.514 -21.841 1.00 97.94 297 LYS A N 1
ATOM 2369 C CA . LYS A 1 297 ? 7.282 11.020 -22.699 1.00 97.94 297 LYS A CA 1
ATOM 2370 C C . LYS A 1 297 ? 7.525 10.765 -24.196 1.00 97.94 297 LYS A C 1
ATOM 2372 O O . LYS A 1 297 ? 6.615 10.222 -24.826 1.00 97.94 297 LYS A O 1
ATOM 2377 N N . PRO A 1 298 ? 8.726 11.010 -24.771 1.00 96.62 298 PRO A N 1
ATOM 2378 C CA . PRO A 1 298 ? 8.991 10.733 -26.186 1.00 96.62 298 PRO A CA 1
ATOM 2379 C C . PRO A 1 298 ? 8.831 9.258 -26.571 1.00 96.62 298 PRO A C 1
ATOM 2381 O O . PRO A 1 298 ? 8.434 8.955 -27.692 1.00 96.62 298 PRO A O 1
ATOM 2384 N N . THR A 1 299 ? 9.121 8.338 -25.644 1.00 95.25 299 THR A N 1
ATOM 2385 C CA . THR A 1 299 ? 8.967 6.896 -25.881 1.00 95.25 299 THR A CA 1
ATOM 2386 C C . THR A 1 299 ? 7.506 6.482 -25.773 1.00 95.25 299 THR A C 1
ATOM 2388 O O . THR A 1 299 ? 7.001 5.770 -26.635 1.00 95.25 299 THR A O 1
ATOM 2391 N N . VAL A 1 300 ? 6.821 6.910 -24.713 1.00 97.25 300 VAL A N 1
ATOM 2392 C CA . VAL A 1 300 ? 5.494 6.390 -24.357 1.00 97.25 300 VAL A CA 1
ATOM 2393 C C . VAL A 1 300 ? 4.402 6.982 -25.244 1.00 97.25 300 VAL A C 1
ATOM 2395 O O . VAL A 1 300 ? 3.558 6.232 -25.733 1.00 97.25 300 VAL A O 1
ATOM 2398 N N . ARG A 1 301 ? 4.454 8.291 -25.533 1.00 96.19 301 ARG A N 1
ATOM 2399 C CA . ARG A 1 301 ? 3.395 9.031 -26.244 1.00 96.19 301 ARG A CA 1
ATOM 2400 C C . ARG A 1 301 ? 2.971 8.367 -27.558 1.00 96.19 301 ARG A C 1
ATOM 2402 O O . ARG A 1 301 ? 1.780 8.222 -27.813 1.00 96.19 301 ARG A O 1
ATOM 2409 N N . GLY A 1 302 ? 3.929 7.891 -28.357 1.00 94.88 302 GLY A N 1
ATOM 2410 C CA . GLY A 1 302 ? 3.637 7.234 -29.637 1.00 94.88 302 GLY A CA 1
ATOM 2411 C C . GLY A 1 302 ? 2.827 5.938 -29.503 1.00 94.88 302 GLY A C 1
ATOM 2412 O O . GLY A 1 302 ? 1.972 5.662 -30.345 1.00 94.88 302 GLY A O 1
ATOM 2413 N N . PHE A 1 303 ? 3.050 5.166 -28.434 1.00 95.56 303 PHE A N 1
ATOM 2414 C CA . PHE A 1 303 ? 2.278 3.950 -28.168 1.00 95.56 303 PHE A CA 1
ATOM 2415 C C . PHE A 1 303 ? 0.857 4.290 -27.744 1.00 95.56 303 PHE A C 1
ATOM 2417 O O . PHE A 1 303 ? -0.084 3.777 -28.327 1.00 95.56 303 PHE A O 1
ATOM 2424 N N . ILE A 1 304 ? 0.683 5.216 -26.806 1.00 94.75 304 ILE A N 1
ATOM 2425 C CA . ILE A 1 304 ? -0.642 5.590 -26.285 1.00 94.75 304 ILE A CA 1
ATOM 2426 C C . ILE A 1 304 ? -1.559 6.164 -27.385 1.00 94.75 304 ILE A C 1
ATOM 2428 O O . ILE A 1 304 ? -2.780 6.087 -27.290 1.00 94.75 304 ILE A O 1
ATOM 2432 N N . GLN A 1 305 ? -0.979 6.686 -28.468 1.00 93.12 305 GLN A N 1
ATOM 2433 C CA . GLN A 1 305 ? -1.703 7.232 -29.621 1.00 93.12 305 GLN A CA 1
ATOM 2434 C C . GLN A 1 305 ? -1.982 6.213 -30.735 1.00 93.12 305 GLN A C 1
ATOM 2436 O O . GLN A 1 305 ? -2.718 6.525 -31.674 1.00 93.12 305 GLN A O 1
ATOM 2441 N N . SER A 1 306 ? -1.431 5.000 -30.640 1.00 92.44 306 SER A N 1
ATOM 2442 C CA . SER A 1 306 ? -1.473 3.998 -31.708 1.00 92.44 306 SER A CA 1
ATOM 2443 C C . SER A 1 306 ? -1.977 2.643 -31.215 1.00 92.44 306 SER A C 1
ATOM 2445 O O . SER A 1 306 ? -1.794 2.256 -30.061 1.00 92.44 306 SER A O 1
ATOM 2447 N N . ALA A 1 307 ? -2.584 1.874 -32.116 1.00 92.12 307 ALA A N 1
ATOM 2448 C CA . ALA A 1 307 ? -2.936 0.491 -31.825 1.00 92.12 307 ALA A CA 1
ATOM 2449 C C . ALA A 1 307 ? -1.667 -0.362 -31.562 1.00 92.12 307 ALA A C 1
ATOM 2451 O O . ALA A 1 307 ? -0.621 -0.138 -32.183 1.00 92.12 307 ALA A O 1
ATOM 2452 N N . PRO A 1 308 ? -1.732 -1.360 -30.661 1.00 93.25 308 PRO A N 1
ATOM 2453 C CA . PRO A 1 308 ? -2.923 -1.773 -29.918 1.00 93.25 308 PRO A CA 1
ATOM 2454 C C . PRO A 1 308 ? -3.102 -1.040 -28.578 1.00 93.25 308 PRO A C 1
ATOM 2456 O O . PRO A 1 308 ? -3.982 -1.411 -27.818 1.00 93.25 308 PRO A O 1
ATOM 2459 N N . ASP A 1 309 ? -2.242 -0.091 -28.203 1.00 95.38 309 ASP A N 1
ATOM 2460 C CA . ASP A 1 309 ? -2.253 0.514 -26.862 1.00 95.38 309 ASP A CA 1
ATOM 2461 C C . ASP A 1 309 ? -3.400 1.509 -26.670 1.00 95.38 309 ASP A C 1
ATOM 2463 O O . ASP A 1 309 ? -4.113 1.430 -25.668 1.00 95.38 309 ASP A O 1
ATOM 2467 N N . LYS A 1 310 ? -3.618 2.375 -27.665 1.00 94.44 310 LYS A N 1
ATOM 2468 C CA . LYS A 1 310 ? -4.714 3.355 -27.706 1.00 94.44 310 LYS A CA 1
ATOM 2469 C C . LYS A 1 310 ? -6.088 2.746 -27.419 1.00 94.44 310 LYS A C 1
ATOM 2471 O O . LYS A 1 310 ? -6.902 3.352 -26.730 1.00 94.44 310 LYS A O 1
ATOM 2476 N N . ASP A 1 311 ? -6.336 1.549 -27.938 1.00 94.19 311 ASP A N 1
ATOM 2477 C CA . ASP A 1 311 ? -7.668 0.935 -27.939 1.00 94.19 311 ASP A CA 1
ATOM 2478 C C . ASP A 1 311 ? -8.093 0.415 -26.554 1.00 94.19 311 ASP A C 1
ATOM 2480 O O . ASP A 1 311 ? -9.241 0.024 -26.362 1.00 94.19 311 ASP A O 1
ATOM 2484 N N . TYR A 1 312 ? -7.175 0.402 -25.582 1.00 94.75 312 TYR A N 1
ATOM 2485 C CA . TYR A 1 312 ? -7.401 -0.147 -24.242 1.00 94.75 312 TYR A CA 1
ATOM 2486 C C . TYR A 1 312 ? -6.910 0.793 -23.138 1.00 94.75 312 TYR A C 1
ATOM 2488 O O . TYR A 1 312 ? -6.482 0.339 -22.072 1.00 94.75 312 TYR A O 1
ATOM 2496 N N . LEU A 1 313 ? -6.923 2.106 -23.377 1.00 94.88 313 LEU A N 1
ATOM 2497 C CA . LEU A 1 313 ? -6.702 3.064 -22.298 1.00 94.88 313 LEU A CA 1
ATOM 2498 C C . LEU A 1 313 ? -7.886 3.034 -21.316 1.00 94.88 313 LEU A C 1
ATOM 2500 O O . LEU A 1 313 ? -9.037 2.943 -21.759 1.00 94.88 313 LEU A O 1
ATOM 2504 N N . PRO A 1 314 ? -7.632 3.121 -19.995 1.00 94.81 314 PRO A N 1
ATOM 2505 C CA . PRO A 1 314 ? -8.687 3.212 -18.990 1.00 94.81 314 PRO A CA 1
ATOM 2506 C C . PRO A 1 314 ? -9.731 4.266 -19.361 1.00 94.81 314 PRO A C 1
ATOM 2508 O O . PRO A 1 314 ? -9.382 5.352 -19.820 1.00 94.81 314 PRO A O 1
ATOM 2511 N N . GLY A 1 315 ? -11.013 3.929 -19.209 1.00 92.56 315 GLY A N 1
ATOM 2512 C CA . GLY A 1 315 ? -12.124 4.838 -19.510 1.00 92.56 315 GLY A CA 1
ATOM 2513 C C . GLY A 1 315 ? -12.222 5.302 -20.970 1.00 92.56 315 GLY A C 1
ATOM 2514 O O . GLY A 1 315 ? -12.924 6.272 -21.228 1.00 92.56 315 GLY A O 1
ATOM 2515 N N . SER A 1 316 ? -11.541 4.645 -21.920 1.00 93.19 316 SER A N 1
ATOM 2516 C CA . SER A 1 316 ? -11.432 5.104 -23.318 1.00 93.19 316 SER A CA 1
ATOM 2517 C C . SER A 1 316 ? -10.871 6.529 -23.430 1.00 93.19 316 SER A C 1
ATOM 2519 O O . SER A 1 316 ? -11.380 7.354 -24.190 1.00 93.19 316 SER A O 1
ATOM 2521 N N . ALA A 1 317 ? -9.841 6.825 -22.630 1.00 96.00 317 ALA A N 1
ATOM 2522 C CA . ALA A 1 317 ? -9.241 8.151 -22.544 1.00 96.00 317 ALA A CA 1
ATOM 2523 C C . ALA A 1 317 ? -8.833 8.718 -23.910 1.00 96.00 317 ALA A C 1
ATOM 2525 O O . ALA A 1 317 ? -8.190 8.054 -24.725 1.00 96.00 317 ALA A O 1
ATOM 2526 N N . THR A 1 318 ? -9.144 9.993 -24.117 1.00 95.44 318 THR A N 1
ATOM 2527 C CA . THR A 1 318 ? -8.587 10.787 -25.213 1.00 95.44 318 THR A CA 1
ATOM 2528 C C . THR A 1 318 ? -7.115 11.112 -24.957 1.00 95.44 318 THR A C 1
ATOM 2530 O O . THR A 1 318 ? -6.638 11.077 -23.822 1.00 95.44 318 THR A O 1
ATOM 2533 N N . GLU A 1 319 ? -6.397 11.510 -26.009 1.00 94.62 319 GLU A N 1
ATOM 2534 C CA . GLU A 1 319 ? -5.016 11.990 -25.885 1.00 94.62 319 GLU A CA 1
ATOM 2535 C C . GLU A 1 319 ? -4.902 13.155 -24.890 1.00 94.62 319 GLU A C 1
ATOM 2537 O O . GLU A 1 319 ? -4.012 13.149 -24.050 1.00 94.62 319 GLU A O 1
ATOM 2542 N N . ALA A 1 320 ? -5.837 14.109 -24.920 1.00 96.31 320 ALA A N 1
ATOM 2543 C CA . ALA A 1 320 ? -5.829 15.246 -24.001 1.00 96.31 320 ALA A CA 1
ATOM 2544 C C . ALA A 1 320 ? -5.999 14.821 -22.531 1.00 96.31 320 ALA A C 1
ATOM 2546 O O . ALA A 1 320 ? -5.335 15.368 -21.654 1.00 96.31 320 ALA A O 1
ATOM 2547 N N . GLN A 1 321 ? -6.852 13.828 -22.252 1.00 97.31 321 GLN A N 1
ATOM 2548 C CA . GLN A 1 321 ? -7.009 13.278 -20.899 1.00 97.31 321 GLN A CA 1
ATOM 2549 C C . GLN A 1 321 ? -5.757 12.524 -20.444 1.00 97.31 321 GLN A C 1
ATOM 2551 O O . GLN A 1 321 ? -5.376 12.626 -19.281 1.00 97.31 321 GLN A O 1
ATOM 2556 N N . TRP A 1 322 ? -5.105 11.792 -21.350 1.00 97.69 322 TRP A N 1
ATOM 2557 C CA . TRP A 1 322 ? -3.831 11.147 -21.051 1.00 97.69 322 TRP A CA 1
ATOM 2558 C C . TRP A 1 322 ? -2.729 12.167 -20.747 1.00 97.69 322 TRP A C 1
ATOM 2560 O O . TRP A 1 322 ? -2.029 12.011 -19.752 1.00 97.69 322 TRP A O 1
ATOM 2570 N N . GLU A 1 323 ? -2.596 13.216 -21.566 1.00 97.69 323 GLU A N 1
ATOM 2571 C CA . GLU A 1 323 ? -1.611 14.288 -21.365 1.00 97.69 323 GLU A CA 1
ATOM 2572 C C . GLU A 1 323 ? -1.840 14.998 -20.023 1.00 97.69 323 GLU A C 1
ATOM 2574 O O . GLU A 1 323 ? -0.901 15.164 -19.247 1.00 97.69 323 GLU A O 1
ATOM 2579 N N . ALA A 1 324 ? -3.096 15.330 -19.699 1.00 97.88 324 ALA A N 1
ATOM 2580 C CA . ALA A 1 324 ? -3.450 15.934 -18.415 1.00 97.88 324 ALA A CA 1
ATOM 2581 C C . ALA A 1 324 ? -3.076 15.033 -17.227 1.00 97.88 324 ALA A C 1
ATOM 2583 O O . ALA A 1 324 ? -2.535 15.514 -16.232 1.00 97.88 324 ALA A O 1
ATOM 2584 N N . GLU A 1 325 ? -3.323 13.725 -17.334 1.00 98.00 325 GLU A N 1
ATOM 2585 C CA . GLU A 1 325 ? -2.953 12.774 -16.288 1.00 98.00 325 GLU A CA 1
ATOM 2586 C C . GLU A 1 325 ? -1.435 12.607 -16.159 1.00 98.00 325 GLU A C 1
ATOM 2588 O O . GLU A 1 325 ? -0.910 12.529 -15.048 1.00 98.00 325 GLU A O 1
ATOM 2593 N N . PHE A 1 326 ? -0.722 12.571 -17.283 1.00 98.44 326 PHE A N 1
ATOM 2594 C CA . PHE A 1 326 ? 0.733 12.476 -17.308 1.00 98.44 326 PHE A CA 1
ATOM 2595 C C . PHE A 1 326 ? 1.382 13.699 -16.649 1.00 98.44 326 PHE A C 1
ATOM 2597 O O . PHE A 1 326 ? 2.287 13.550 -15.828 1.00 98.44 326 PHE A O 1
ATOM 2604 N N . ASP A 1 327 ? 0.892 14.900 -16.961 1.00 98.06 327 ASP A N 1
ATOM 2605 C CA . ASP A 1 327 ? 1.408 16.151 -16.403 1.00 98.06 327 ASP A CA 1
ATOM 2606 C C . ASP A 1 327 ? 1.074 16.286 -14.904 1.00 98.06 327 ASP A C 1
ATOM 2608 O O . ASP A 1 327 ? 1.899 16.777 -14.127 1.00 98.06 327 ASP A O 1
ATOM 2612 N N . ARG A 1 328 ? -0.078 15.762 -14.461 1.00 98.00 328 ARG A N 1
ATOM 2613 C CA . ARG A 1 328 ? -0.486 15.736 -13.045 1.00 98.00 328 ARG A CA 1
ATOM 2614 C C . ARG A 1 328 ? 0.504 14.990 -12.147 1.00 98.00 328 ARG A C 1
ATOM 2616 O O . ARG A 1 328 ? 0.665 15.367 -10.986 1.00 98.00 328 ARG A O 1
ATOM 2623 N N . LEU A 1 329 ? 1.191 13.964 -12.663 1.00 98.56 329 LEU A N 1
ATOM 2624 C CA . LEU A 1 329 ? 2.145 13.153 -11.889 1.00 98.56 329 LEU A CA 1
ATOM 2625 C C . LEU A 1 329 ? 3.278 13.980 -11.256 1.00 98.56 329 LEU A C 1
ATOM 2627 O O . LEU A 1 329 ? 3.829 13.563 -10.238 1.00 98.56 329 LEU A O 1
ATOM 2631 N N . VAL A 1 330 ? 3.605 15.151 -11.817 1.00 98.44 330 VAL A N 1
ATOM 2632 C CA . VAL A 1 330 ? 4.639 16.062 -11.292 1.00 98.44 330 VAL A CA 1
ATOM 2633 C C . VAL A 1 330 ? 4.307 16.577 -9.883 1.00 98.44 330 VAL A C 1
ATOM 2635 O O . VAL A 1 330 ? 5.223 16.836 -9.101 1.00 98.44 330 VAL A O 1
ATOM 2638 N N . ASP A 1 331 ? 3.020 16.680 -9.540 1.00 97.69 331 ASP A N 1
ATOM 2639 C CA . ASP A 1 331 ? 2.537 17.326 -8.307 1.00 97.69 331 ASP A CA 1
ATOM 2640 C C . ASP A 1 331 ? 2.135 16.320 -7.222 1.00 97.69 331 ASP A C 1
ATOM 2642 O O . ASP A 1 331 ? 1.841 16.684 -6.081 1.00 97.69 331 ASP A O 1
ATOM 2646 N N . VAL A 1 332 ? 2.106 15.032 -7.566 1.00 97.38 332 VAL A N 1
ATOM 2647 C CA . VAL A 1 332 ? 1.513 13.998 -6.715 1.00 97.38 332 VAL A CA 1
ATOM 2648 C C . VAL A 1 332 ? 2.263 13.813 -5.397 1.00 97.38 332 VAL A C 1
ATOM 2650 O O . VAL A 1 332 ? 1.627 13.612 -4.364 1.00 97.38 332 VAL A O 1
ATOM 2653 N N . ILE A 1 333 ? 3.594 13.918 -5.401 1.00 98.31 333 ILE A N 1
ATOM 2654 C CA . ILE A 1 333 ? 4.383 13.767 -4.171 1.00 98.31 333 ILE A CA 1
ATOM 2655 C C . ILE A 1 333 ? 4.006 14.839 -3.139 1.00 98.31 333 ILE A C 1
ATOM 2657 O O . ILE A 1 333 ? 3.831 14.521 -1.963 1.00 98.31 333 ILE A O 1
ATOM 2661 N N . ASP A 1 334 ? 3.805 16.088 -3.570 1.00 98.12 334 ASP A N 1
ATOM 2662 C CA . ASP A 1 334 ? 3.372 17.173 -2.684 1.00 98.12 334 ASP A CA 1
ATOM 2663 C C . ASP A 1 334 ? 1.935 16.968 -2.194 1.00 98.12 334 ASP A C 1
ATOM 2665 O O . ASP A 1 334 ? 1.641 17.204 -1.019 1.00 98.12 334 ASP A O 1
ATOM 2669 N N . LYS A 1 335 ? 1.041 16.469 -3.058 1.00 97.50 335 LYS A N 1
ATOM 2670 C CA . LYS A 1 335 ? -0.323 16.094 -2.655 1.00 97.50 335 LYS A CA 1
ATOM 2671 C C . LYS A 1 335 ? -0.296 15.030 -1.551 1.00 97.50 335 LYS A C 1
ATOM 2673 O O . LYS A 1 335 ? -0.927 15.220 -0.513 1.00 97.50 335 LYS A O 1
ATOM 2678 N N . ASN A 1 336 ? 0.461 13.953 -1.742 1.00 98.19 336 ASN A N 1
ATOM 2679 C CA . ASN A 1 336 ? 0.548 12.850 -0.783 1.00 98.19 336 ASN A CA 1
ATOM 2680 C C . ASN A 1 336 ? 1.218 13.270 0.530 1.00 98.19 336 ASN A C 1
ATOM 2682 O O . ASN A 1 336 ? 0.760 12.880 1.605 1.00 98.19 336 ASN A O 1
ATOM 2686 N N . TYR A 1 337 ? 2.251 14.113 0.460 1.00 98.56 337 TYR A N 1
ATOM 2687 C CA . TYR A 1 337 ? 2.861 14.730 1.636 1.00 98.56 337 TYR A CA 1
ATOM 2688 C C . TYR A 1 337 ? 1.839 15.524 2.460 1.00 98.56 337 TYR A C 1
ATOM 2690 O O . TYR A 1 337 ? 1.734 15.332 3.672 1.00 98.56 337 TYR A O 1
ATOM 2698 N N . ASN A 1 338 ? 1.041 16.373 1.808 1.00 98.12 338 ASN A N 1
ATOM 2699 C CA . ASN A 1 338 ? 0.017 17.163 2.490 1.00 98.12 338 ASN A CA 1
ATOM 2700 C C . ASN A 1 338 ? -1.062 16.275 3.125 1.00 98.12 338 ASN A C 1
ATOM 2702 O O . ASN A 1 338 ? -1.478 16.542 4.254 1.00 98.12 338 ASN A O 1
ATOM 2706 N N . SER A 1 339 ? -1.472 15.198 2.447 1.00 97.00 339 SER A N 1
ATOM 2707 C CA . SER A 1 339 ? -2.377 14.189 3.011 1.00 97.00 339 SER A CA 1
ATOM 2708 C C . SER A 1 339 ? -1.780 13.512 4.248 1.00 97.00 339 SER A C 1
ATOM 2710 O O . SER A 1 339 ? -2.446 13.426 5.276 1.00 97.00 339 SER A O 1
ATOM 2712 N N . PHE A 1 340 ? -0.502 13.124 4.208 1.00 97.94 340 PHE A N 1
ATOM 2713 C CA . PHE A 1 340 ? 0.194 12.562 5.366 1.00 97.94 340 PHE A CA 1
ATOM 2714 C C . PHE A 1 340 ? 0.233 13.540 6.546 1.00 97.94 340 PHE A C 1
ATOM 2716 O O . PHE A 1 340 ? -0.202 13.187 7.641 1.00 97.94 340 PHE A O 1
ATOM 2723 N N . VAL A 1 341 ? 0.670 14.784 6.333 1.00 97.75 341 VAL A N 1
ATOM 2724 C CA . VAL A 1 341 ? 0.717 15.808 7.394 1.00 97.75 341 VAL A CA 1
ATOM 2725 C C . VAL A 1 341 ? -0.670 16.082 7.972 1.00 97.75 341 VAL A C 1
ATOM 2727 O O . VAL A 1 341 ? -0.800 16.265 9.183 1.00 97.75 341 VAL A O 1
ATOM 2730 N N . LYS A 1 342 ? -1.708 16.101 7.128 1.00 96.50 342 LYS A N 1
ATOM 2731 C CA . LYS A 1 342 ? -3.095 16.234 7.577 1.00 96.50 342 LYS A CA 1
ATOM 2732 C C . LYS A 1 342 ? -3.508 15.045 8.445 1.00 96.50 342 LYS A C 1
ATOM 2734 O O . LYS A 1 342 ? -3.996 15.278 9.541 1.00 96.50 342 LYS A O 1
ATOM 2739 N N . SER A 1 343 ? -3.228 13.817 8.006 1.00 96.44 343 SER A N 1
ATOM 2740 C CA . SER A 1 343 ? -3.621 12.595 8.723 1.00 96.44 343 SER A CA 1
ATOM 2741 C C . SER A 1 343 ? -3.041 12.495 10.137 1.00 96.44 343 SER A C 1
ATOM 2743 O O . SER A 1 343 ? -3.631 11.862 11.001 1.00 96.44 343 SER A O 1
ATOM 2745 N N . LEU A 1 344 ? -1.911 13.157 10.417 1.00 96.62 344 LEU A N 1
ATOM 2746 C CA . LEU A 1 344 ? -1.332 13.209 11.765 1.00 96.62 344 LEU A CA 1
ATOM 2747 C C . LEU A 1 344 ? -2.117 14.106 12.738 1.00 96.62 344 LEU A C 1
ATOM 2749 O O . LEU A 1 344 ? -1.801 14.134 13.923 1.00 96.62 344 LEU A O 1
ATOM 2753 N N . LYS A 1 345 ? -3.104 14.861 12.253 1.00 95.75 345 LYS A N 1
ATOM 2754 C CA . LYS A 1 345 ? -4.015 15.688 13.061 1.00 95.75 345 LYS A CA 1
ATOM 2755 C C . LYS A 1 345 ? -5.364 15.009 13.296 1.00 95.75 345 LYS A C 1
ATOM 2757 O O . LYS A 1 345 ? -6.240 15.611 13.908 1.00 95.75 345 LYS A O 1
ATOM 2762 N N . ASP A 1 346 ? -5.542 13.810 12.757 1.00 95.56 346 ASP A N 1
ATOM 2763 C CA . ASP A 1 346 ? -6.777 13.054 12.850 1.00 95.56 346 ASP A CA 1
ATOM 2764 C C . ASP A 1 346 ? -6.562 11.868 13.816 1.00 95.56 346 ASP A C 1
ATOM 2766 O O . ASP A 1 346 ? -5.461 11.302 13.863 1.00 95.56 346 ASP A O 1
ATOM 2770 N N . PRO A 1 347 ? -7.582 11.452 14.592 1.00 96.88 347 PRO A N 1
ATOM 2771 C CA . PRO A 1 347 ? -7.540 10.177 15.302 1.00 96.88 347 PRO A CA 1
ATOM 2772 C C . PRO A 1 347 ? -7.269 9.018 14.335 1.00 96.88 347 PRO A C 1
ATOM 2774 O O . PRO A 1 347 ? -7.737 9.037 13.192 1.00 96.88 347 PRO A O 1
ATOM 2777 N N . MET A 1 348 ? -6.550 7.990 14.785 1.00 97.19 348 MET A N 1
ATOM 2778 C CA . MET A 1 348 ? -6.329 6.806 13.956 1.00 97.19 348 MET A CA 1
ATOM 2779 C C . MET A 1 348 ? -7.613 5.974 13.800 1.00 97.19 348 MET A C 1
ATOM 2781 O O . MET A 1 348 ? -8.435 5.938 14.720 1.00 97.19 348 MET A O 1
ATOM 2785 N N . PRO A 1 349 ? -7.802 5.311 12.643 1.00 96.19 349 PRO A N 1
ATOM 2786 C CA . PRO A 1 349 ? -8.936 4.421 12.410 1.00 96.19 349 PRO A CA 1
ATOM 2787 C C . PRO A 1 349 ? -8.913 3.190 13.329 1.00 96.19 349 PRO A C 1
ATOM 2789 O O . PRO A 1 349 ? -7.895 2.835 13.923 1.00 96.19 349 PRO A O 1
ATOM 2792 N N . PHE A 1 350 ? -10.067 2.545 13.442 1.00 96.94 350 PHE A N 1
ATOM 2793 C CA . PHE A 1 350 ? -10.327 1.419 14.338 1.00 96.94 350 PHE A CA 1
ATOM 2794 C C . PHE A 1 350 ? -11.397 0.505 13.740 1.00 96.94 350 PHE A C 1
ATOM 2796 O O . PHE A 1 350 ? -12.036 0.885 12.762 1.00 96.94 350 PHE A O 1
ATOM 2803 N N . TRP A 1 351 ? -11.605 -0.676 14.312 1.00 96.56 351 TRP A N 1
ATOM 2804 C CA . TRP A 1 351 ? -12.717 -1.562 13.963 1.00 96.56 351 TRP A CA 1
ATOM 2805 C C . TRP A 1 351 ? -13.804 -1.485 15.022 1.00 96.56 351 TRP A C 1
ATOM 2807 O 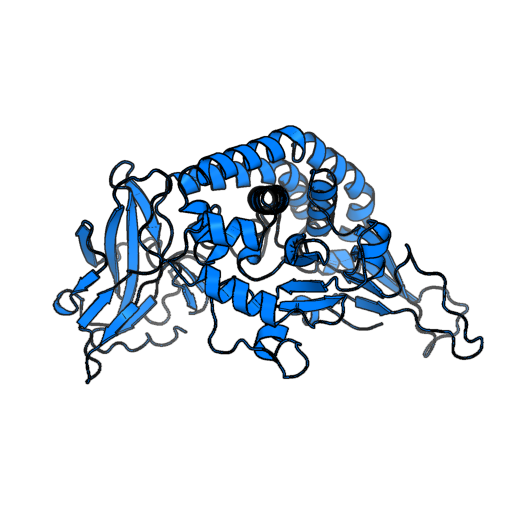O . TRP A 1 351 ? -13.513 -1.286 16.205 1.00 96.56 351 TRP A O 1
ATOM 2817 N N . PHE A 1 352 ? -15.056 -1.677 14.622 1.00 96.94 352 PHE A N 1
ATOM 2818 C CA . PHE A 1 352 ? -16.153 -1.799 15.575 1.00 96.94 352 PHE A CA 1
ATOM 2819 C C . PHE A 1 352 ? -16.998 -3.045 15.333 1.00 96.94 352 PHE A C 1
ATOM 2821 O O . PHE A 1 352 ? -17.050 -3.608 14.245 1.00 96.94 352 PHE A O 1
ATOM 2828 N N . SER A 1 353 ? -17.658 -3.532 16.378 1.00 95.38 353 SER A N 1
ATOM 2829 C CA . SER A 1 353 ? -18.441 -4.764 16.310 1.00 95.38 353 SER A CA 1
ATOM 2830 C C . SER A 1 353 ? -19.641 -4.733 17.242 1.00 95.38 353 SER A C 1
ATOM 2832 O O . SER A 1 353 ? -19.639 -4.078 18.285 1.00 95.38 353 SER A O 1
ATOM 2834 N N . LEU A 1 354 ? -20.682 -5.464 16.845 1.00 94.88 354 LEU A N 1
ATOM 2835 C CA . LEU A 1 354 ? -21.829 -5.754 17.695 1.00 94.88 354 LEU A CA 1
ATOM 2836 C C . LEU A 1 354 ? -21.549 -7.030 18.483 1.00 94.88 354 LEU A C 1
ATOM 2838 O O . LEU A 1 354 ? -21.296 -8.083 17.899 1.00 94.88 354 LEU A O 1
ATOM 2842 N N . PHE A 1 355 ? -21.645 -6.928 19.800 1.00 93.88 355 PHE A N 1
ATOM 2843 C CA . PHE A 1 355 ? -21.497 -8.042 20.725 1.00 93.88 355 PHE A CA 1
ATOM 2844 C C . PHE A 1 355 ? -22.880 -8.541 21.129 1.00 93.88 355 PHE A C 1
ATOM 2846 O O . PHE A 1 355 ? -23.796 -7.743 21.329 1.00 93.88 355 PHE A O 1
ATOM 2853 N N . THR A 1 356 ? -23.040 -9.858 21.232 1.00 91.88 356 THR A N 1
ATOM 2854 C CA . THR A 1 356 ? -24.324 -10.502 21.529 1.00 91.88 356 THR A CA 1
ATOM 2855 C C . THR A 1 356 ? -24.195 -11.517 22.653 1.00 91.88 356 THR A C 1
ATOM 2857 O O . THR A 1 356 ? -23.187 -12.216 22.736 1.00 91.88 356 THR A O 1
ATOM 2860 N N . ASP A 1 357 ? -25.250 -11.656 23.450 1.00 85.25 357 ASP A N 1
ATOM 2861 C CA . ASP A 1 357 ? -25.378 -12.714 24.456 1.00 85.25 357 ASP A CA 1
ATOM 2862 C C . ASP A 1 357 ? -25.877 -14.043 23.852 1.00 85.25 357 ASP A C 1
ATOM 2864 O O . ASP A 1 357 ? -26.376 -14.067 22.716 1.00 85.25 357 ASP A O 1
ATOM 2868 N N . PRO A 1 358 ? -25.810 -15.161 24.609 1.00 72.31 358 PRO A N 1
ATOM 2869 C CA . PRO A 1 358 ? -26.500 -16.402 24.264 1.00 72.31 358 PRO A CA 1
ATOM 2870 C C . PRO A 1 358 ? -27.999 -16.139 24.029 1.00 72.31 358 PRO A C 1
ATOM 2872 O O . PRO A 1 358 ? -28.749 -15.866 24.962 1.00 72.31 358 PRO A O 1
ATOM 2875 N N . GLY A 1 359 ? -28.430 -16.177 22.764 1.00 73.50 359 GLY A N 1
ATOM 2876 C CA . GLY A 1 359 ? -29.768 -15.743 22.332 1.00 73.50 359 GLY A CA 1
ATOM 2877 C C . GLY A 1 359 ? -29.774 -14.673 21.231 1.00 73.50 359 GLY A C 1
ATOM 2878 O O . GLY A 1 359 ? -30.850 -14.302 20.773 1.00 73.50 359 GLY A O 1
ATOM 2879 N N . ASN A 1 360 ? -28.599 -14.214 20.778 1.00 75.75 360 ASN A N 1
ATOM 2880 C CA . ASN A 1 360 ? -28.394 -13.262 19.671 1.00 75.75 360 ASN A CA 1
ATOM 2881 C C . ASN A 1 360 ? -28.937 -11.840 19.902 1.00 75.75 360 ASN A C 1
ATOM 2883 O O . ASN A 1 360 ? -29.023 -11.054 18.960 1.00 75.75 360 ASN A O 1
ATOM 2887 N N . ASN A 1 361 ? -29.252 -11.475 21.145 1.00 83.44 361 ASN A N 1
ATOM 2888 C CA . ASN A 1 361 ? -29.557 -10.089 21.486 1.00 83.44 361 ASN A CA 1
ATOM 2889 C C . ASN A 1 361 ? -28.262 -9.288 21.615 1.00 83.44 361 ASN A C 1
ATOM 2891 O O . ASN A 1 361 ? -27.333 -9.722 22.297 1.00 83.44 361 ASN A O 1
ATOM 2895 N N . ILE A 1 362 ? -28.212 -8.117 20.978 1.00 92.12 362 ILE A N 1
ATOM 2896 C CA . ILE A 1 362 ? -27.056 -7.220 21.057 1.00 92.12 362 ILE A CA 1
ATOM 2897 C C . ILE A 1 362 ? -26.945 -6.630 22.465 1.00 92.12 362 ILE A C 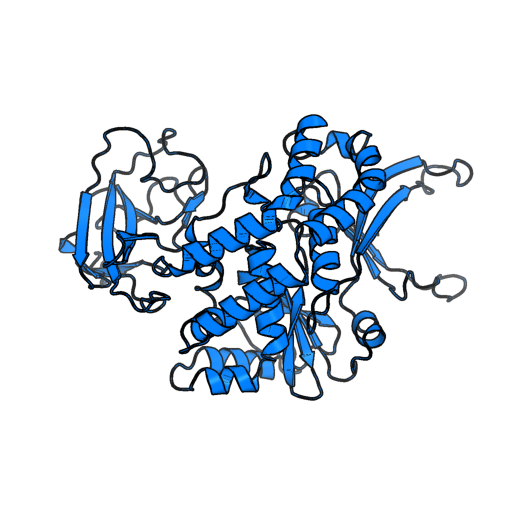1
ATOM 2899 O O . ILE A 1 362 ? -27.865 -5.962 22.939 1.00 92.12 362 ILE A O 1
ATOM 2903 N N . THR A 1 363 ? -25.793 -6.824 23.102 1.00 93.88 363 THR A N 1
ATOM 2904 C CA . THR A 1 363 ? -25.468 -6.267 24.421 1.00 93.88 363 THR A CA 1
ATOM 2905 C C . THR A 1 363 ? -24.741 -4.939 24.332 1.00 93.88 363 THR A C 1
ATOM 2907 O O . THR A 1 363 ? -25.000 -4.051 25.145 1.00 93.88 363 THR A O 1
ATOM 2910 N N . LYS A 1 364 ? -23.860 -4.777 23.340 1.00 95.19 364 LYS A N 1
ATOM 2911 C CA . LYS A 1 364 ? -23.140 -3.528 23.072 1.00 95.19 364 LYS A CA 1
ATOM 2912 C C . LYS A 1 364 ? -22.657 -3.427 21.627 1.00 95.19 364 LYS A C 1
ATOM 2914 O O . LYS A 1 364 ? -22.453 -4.433 20.949 1.00 95.19 364 LYS A O 1
ATOM 2919 N N . LEU A 1 365 ? -22.430 -2.196 21.189 1.00 97.25 365 LEU A N 1
ATOM 2920 C CA . LEU A 1 365 ? -21.546 -1.848 20.078 1.00 97.25 365 LEU A CA 1
ATOM 2921 C C . LEU A 1 365 ? -20.205 -1.418 20.688 1.00 97.25 365 LEU A C 1
ATOM 2923 O O . LEU A 1 365 ? -20.217 -0.518 21.522 1.00 97.25 365 LEU A O 1
ATOM 2927 N N . GLY A 1 366 ? -19.084 -2.037 20.315 1.00 97.19 366 GLY A N 1
ATOM 2928 C CA . GLY A 1 366 ? -17.761 -1.734 20.889 1.00 97.19 366 GLY A CA 1
ATOM 2929 C C . GLY A 1 366 ? -16.667 -1.584 19.833 1.00 97.19 366 GLY A C 1
ATOM 2930 O O . GLY A 1 366 ? -16.781 -2.168 18.755 1.00 97.19 366 GLY A O 1
ATOM 2931 N N . TRP A 1 367 ? -15.635 -0.790 20.133 1.00 96.38 367 TRP A N 1
ATOM 2932 C CA . TRP A 1 367 ? -14.554 -0.432 19.199 1.00 96.38 367 TRP A CA 1
ATOM 2933 C C . TRP A 1 367 ? -13.193 -0.241 19.876 1.00 96.38 367 TRP A C 1
ATOM 2935 O O . TRP A 1 367 ? -12.505 0.769 19.751 1.00 96.38 367 TRP A O 1
ATOM 2945 N N . GLU A 1 368 ? -12.812 -1.249 20.642 1.00 90.94 368 GLU A N 1
ATOM 2946 C CA . GLU A 1 368 ? -11.630 -1.234 21.501 1.00 90.94 368 GLU A CA 1
ATOM 2947 C C . GLU A 1 368 ? -10.326 -1.561 20.744 1.00 90.94 368 GLU A C 1
ATOM 2949 O O . GLU A 1 368 ? -9.244 -1.361 21.296 1.00 90.94 368 GLU A O 1
ATOM 2954 N N . TRP A 1 369 ? -10.410 -2.015 19.482 1.00 92.75 369 TRP A N 1
ATOM 2955 C CA . TRP A 1 369 ? -9.250 -2.433 18.691 1.00 92.75 369 TRP A CA 1
ATOM 2956 C C . TRP A 1 369 ? -9.158 -1.770 17.295 1.00 92.75 369 TRP A C 1
ATOM 2958 O O . TRP A 1 369 ? -10.145 -1.751 16.556 1.00 92.75 369 TRP A O 1
ATOM 2968 N N . PRO A 1 370 ? -7.965 -1.293 16.885 1.00 93.75 370 PRO A N 1
ATOM 2969 C CA . PRO A 1 370 ? -6.785 -1.123 17.727 1.00 93.75 370 PRO A CA 1
ATOM 2970 C C . PRO A 1 370 ? -7.027 -0.097 18.843 1.00 93.75 370 PRO A C 1
ATOM 2972 O O . PRO A 1 370 ? -7.932 0.729 18.736 1.00 93.75 370 PRO A O 1
ATOM 2975 N N . THR A 1 371 ? -6.213 -0.146 19.902 1.00 91.94 371 THR A N 1
ATOM 2976 C CA . THR A 1 371 ? -6.331 0.769 21.047 1.00 91.94 371 THR A CA 1
ATOM 2977 C C . THR A 1 371 ? -6.438 2.225 20.576 1.00 91.94 371 THR A C 1
ATOM 2979 O O . THR A 1 371 ? -5.621 2.642 19.744 1.00 91.94 371 THR A O 1
ATOM 2982 N N . PRO A 1 372 ? -7.401 3.013 21.101 1.00 94.88 372 PRO A N 1
ATOM 2983 C CA . PRO A 1 372 ? -7.580 4.414 20.740 1.00 94.88 372 PRO A CA 1
ATOM 2984 C C . PRO A 1 372 ? -6.276 5.204 20.735 1.00 94.88 372 PRO A C 1
ATOM 2986 O O . PRO A 1 372 ? -5.549 5.231 21.729 1.00 94.88 372 PRO A O 1
ATOM 2989 N N . PHE A 1 373 ? -5.994 5.882 19.624 1.00 96.69 373 PHE A N 1
ATOM 2990 C CA . PHE A 1 373 ? -4.740 6.602 19.460 1.00 96.69 373 PHE A CA 1
ATOM 2991 C C . PHE A 1 373 ? -4.899 7.862 18.615 1.00 96.69 373 PHE A C 1
ATOM 2993 O O . PHE A 1 373 ? -5.467 7.842 17.521 1.00 96.69 373 PHE A O 1
ATOM 3000 N N . HIS A 1 374 ? -4.352 8.963 19.128 1.00 97.31 374 HIS A N 1
ATOM 3001 C CA . HIS A 1 374 ? -4.210 10.219 18.407 1.00 97.31 374 HIS A CA 1
ATOM 3002 C C . HIS A 1 374 ? -2.713 10.509 18.237 1.00 97.31 374 HIS A C 1
ATOM 3004 O O . HIS A 1 374 ? -2.010 10.558 19.248 1.00 97.31 374 HIS A O 1
ATOM 3010 N N . PRO A 1 375 ? -2.201 10.769 17.020 1.00 96.44 375 PRO A N 1
ATOM 3011 C CA . PRO A 1 375 ? -0.764 10.978 16.791 1.00 96.44 375 PRO A CA 1
ATOM 3012 C C . PRO A 1 375 ? -0.153 12.138 17.590 1.00 96.44 375 PRO A C 1
ATOM 3014 O O . PRO A 1 375 ? 1.041 12.143 17.874 1.00 96.44 375 PRO A O 1
ATOM 3017 N N . GLN A 1 376 ? -0.978 13.119 17.965 1.00 95.31 376 GLN A N 1
ATOM 3018 C CA . GLN A 1 376 ? -0.587 14.271 18.794 1.00 95.31 376 GLN A CA 1
ATOM 3019 C C . GLN A 1 376 ? -0.924 14.103 20.287 1.00 95.31 376 GLN A C 1
ATOM 3021 O O . GLN A 1 376 ? -0.760 15.040 21.060 1.00 95.31 376 GLN A O 1
ATOM 3026 N N . GLY A 1 377 ? -1.434 12.939 20.701 1.00 94.75 377 GLY A N 1
ATOM 3027 C CA . GLY A 1 377 ? -1.821 12.671 22.090 1.00 94.75 377 GLY A CA 1
ATOM 3028 C C . GLY A 1 377 ? -3.068 13.423 22.571 1.00 94.75 377 GLY A C 1
ATOM 3029 O O . GLY A 1 377 ? -3.300 13.499 23.774 1.00 94.75 377 GLY A O 1
ATOM 3030 N N . HIS A 1 378 ? -3.865 13.995 21.662 1.00 95.75 378 HIS A N 1
ATOM 3031 C CA . HIS A 1 378 ? -5.123 14.649 22.018 1.00 95.75 378 HIS A CA 1
ATOM 3032 C C . HIS A 1 378 ? -6.163 13.630 22.492 1.00 95.75 378 HIS A C 1
ATOM 3034 O O . HIS A 1 378 ? -6.154 12.464 22.092 1.00 95.75 378 HIS A O 1
ATOM 3040 N N . GLN A 1 379 ? -7.090 14.091 23.332 1.00 96.25 379 GLN A N 1
ATOM 3041 C CA . GLN A 1 379 ? -8.205 13.272 23.788 1.00 96.25 379 GLN A CA 1
ATOM 3042 C C . GLN A 1 379 ? -9.162 12.967 22.629 1.00 96.25 379 GLN A C 1
ATOM 3044 O O . GLN A 1 379 ? -9.544 13.859 21.871 1.00 96.25 379 GLN A O 1
ATOM 3049 N N . ILE A 1 380 ? -9.579 11.704 22.533 1.00 97.62 380 ILE A N 1
ATOM 3050 C CA . ILE A 1 380 ? -10.534 11.235 21.529 1.00 97.62 380 ILE A CA 1
ATOM 3051 C C . ILE A 1 380 ? -11.913 11.119 22.169 1.00 97.62 380 ILE A C 1
ATOM 3053 O O . ILE A 1 380 ? -12.060 10.553 23.254 1.00 97.62 380 ILE A O 1
ATOM 3057 N N . THR A 1 381 ? -12.922 11.634 21.475 1.00 97.12 381 THR A N 1
ATOM 3058 C CA . THR A 1 381 ? -14.333 11.392 21.792 1.00 97.12 381 THR A CA 1
ATOM 3059 C C . THR A 1 381 ? -15.029 10.690 20.638 1.00 97.12 381 THR A C 1
ATOM 3061 O O . THR A 1 381 ? -14.544 10.743 19.509 1.00 97.12 381 THR A O 1
ATOM 3064 N N . TYR A 1 382 ? -16.162 10.042 20.897 1.00 97.38 382 TYR A N 1
ATOM 3065 C CA . TYR A 1 382 ? -16.857 9.258 19.883 1.00 97.38 382 TYR A CA 1
ATOM 3066 C C . TYR A 1 382 ? -18.311 9.665 19.691 1.00 97.38 382 TYR A C 1
ATOM 3068 O O . TYR A 1 382 ? -19.015 10.069 20.622 1.00 97.38 382 TYR A O 1
ATOM 3076 N N . GLN A 1 383 ? -18.755 9.512 18.447 1.00 96.38 383 GLN A N 1
ATOM 3077 C CA . GLN A 1 383 ? -20.149 9.610 18.042 1.00 96.38 383 GLN A CA 1
ATOM 3078 C C . GLN A 1 383 ? -20.528 8.366 17.241 1.00 96.38 383 GLN A C 1
ATOM 3080 O O . GLN A 1 383 ? -19.828 8.004 16.295 1.00 96.38 383 GLN A O 1
ATOM 3085 N N . VAL A 1 384 ? -21.647 7.746 17.598 1.00 97.38 384 VAL A N 1
ATOM 3086 C CA . VAL A 1 384 ? -22.264 6.656 16.844 1.00 97.38 384 VAL A CA 1
ATOM 3087 C C . VAL A 1 384 ? -23.461 7.209 16.090 1.00 97.38 384 VAL A C 1
ATOM 3089 O O . VAL A 1 384 ? -24.357 7.790 16.701 1.00 97.38 384 VAL A O 1
ATOM 3092 N N . ASP A 1 385 ? -23.475 7.013 14.779 1.00 95.81 385 ASP A N 1
ATOM 3093 C CA . ASP A 1 385 ? -24.546 7.446 13.893 1.00 95.81 385 ASP A CA 1
ATOM 3094 C C . ASP A 1 385 ? -25.303 6.240 13.334 1.00 95.81 385 ASP A C 1
ATOM 3096 O O . ASP A 1 385 ? -24.698 5.278 12.851 1.00 95.81 385 ASP A O 1
ATOM 3100 N N . PHE A 1 386 ? -26.630 6.336 13.336 1.00 95.50 386 PHE A N 1
ATOM 3101 C CA . PHE A 1 386 ? -27.539 5.380 12.713 1.00 95.50 386 PHE A CA 1
ATOM 3102 C C . PHE A 1 386 ? -28.349 6.085 11.631 1.00 95.50 386 PHE A C 1
ATOM 3104 O O . PHE A 1 386 ? -29.069 7.049 11.901 1.00 95.50 386 PHE A O 1
ATOM 3111 N N . LEU A 1 387 ? -28.248 5.588 10.404 1.00 93.00 387 LEU A N 1
ATOM 3112 C CA . LEU A 1 387 ? -29.040 6.045 9.268 1.00 93.00 387 LEU A CA 1
ATOM 3113 C C . LEU A 1 387 ? -29.970 4.904 8.836 1.00 93.00 387 LEU A C 1
ATOM 3115 O O . LEU A 1 387 ? -29.463 3.826 8.520 1.00 93.00 387 LEU A O 1
ATOM 3119 N N . PRO A 1 388 ? -31.302 5.101 8.795 1.00 92.38 388 PRO A N 1
ATOM 3120 C CA . PRO A 1 388 ? -32.227 4.067 8.341 1.00 92.38 388 PRO A CA 1
ATOM 3121 C C . PRO A 1 388 ? -31.849 3.511 6.963 1.00 92.38 388 PRO A C 1
ATOM 3123 O O . PRO A 1 388 ? -31.598 4.260 6.015 1.00 92.38 388 PRO A O 1
ATOM 3126 N N . PHE A 1 389 ? -31.800 2.185 6.860 1.00 91.31 389 PHE A N 1
ATOM 3127 C CA . PHE A 1 389 ? -31.483 1.479 5.626 1.00 91.31 389 PHE A CA 1
ATOM 3128 C C . PHE A 1 389 ? -32.730 1.333 4.752 1.00 91.31 389 PHE A C 1
ATOM 3130 O O . PHE A 1 389 ? -33.771 0.855 5.205 1.00 91.31 389 PHE A O 1
ATOM 3137 N N . VAL A 1 390 ? -32.597 1.687 3.473 1.00 88.12 390 VAL A N 1
ATOM 3138 C CA . VAL A 1 390 ? -33.621 1.485 2.444 1.00 88.12 390 VAL A CA 1
ATOM 3139 C C . VAL A 1 390 ? -33.018 0.620 1.342 1.00 88.12 390 VAL A C 1
ATOM 3141 O O . VAL A 1 390 ? -32.048 1.011 0.693 1.00 88.12 390 VAL A O 1
ATOM 3144 N N . ALA A 1 391 ? -33.581 -0.571 1.137 1.00 86.94 391 ALA A N 1
ATOM 3145 C CA . ALA A 1 391 ? -33.097 -1.499 0.122 1.00 86.94 391 ALA A CA 1
ATOM 3146 C C . ALA A 1 391 ? -33.237 -0.894 -1.286 1.00 86.94 391 ALA A C 1
ATOM 3148 O O . ALA A 1 391 ? -34.303 -0.399 -1.650 1.00 86.94 391 ALA A O 1
ATOM 3149 N N . GLY A 1 392 ? -32.164 -0.957 -2.079 1.00 80.38 392 GLY A N 1
ATOM 3150 C CA . GLY A 1 392 ? -32.144 -0.422 -3.444 1.00 80.38 392 GLY A CA 1
ATOM 3151 C C . GLY A 1 392 ? -32.035 1.105 -3.541 1.00 80.38 392 GLY A C 1
ATOM 3152 O O . GLY A 1 392 ? -32.286 1.654 -4.612 1.00 80.38 392 GLY A O 1
ATOM 3153 N N . ASP A 1 393 ? -31.669 1.802 -2.461 1.00 80.38 393 ASP A N 1
ATOM 3154 C CA . ASP A 1 393 ? -31.447 3.250 -2.484 1.00 80.38 393 ASP A CA 1
ATOM 3155 C C . ASP A 1 393 ? -30.223 3.632 -3.334 1.00 80.38 393 ASP A C 1
ATOM 3157 O O . ASP A 1 393 ? -29.072 3.554 -2.903 1.00 80.38 393 ASP A O 1
ATOM 3161 N N . THR A 1 394 ? -30.487 4.096 -4.555 1.00 75.31 394 THR A N 1
ATOM 3162 C CA . THR A 1 394 ? -29.460 4.530 -5.511 1.00 75.31 394 THR A CA 1
ATOM 3163 C C . THR A 1 394 ? -29.015 5.978 -5.309 1.00 75.31 394 THR A C 1
ATOM 3165 O O . THR A 1 394 ? -28.199 6.472 -6.084 1.00 75.31 394 THR A O 1
ATOM 3168 N N . THR A 1 395 ? -29.566 6.700 -4.327 1.00 76.06 395 THR A N 1
ATOM 3169 C CA . THR A 1 395 ? -29.248 8.123 -4.106 1.00 76.06 395 THR A CA 1
ATOM 3170 C C . THR A 1 395 ? -28.026 8.333 -3.205 1.00 76.06 395 THR A C 1
ATOM 3172 O O . THR A 1 395 ? -27.577 9.463 -3.017 1.00 76.06 395 THR A O 1
ATOM 3175 N N . LEU A 1 396 ? -27.448 7.250 -2.676 1.00 74.88 396 LEU A N 1
ATOM 3176 C CA . LEU A 1 396 ? -26.222 7.282 -1.884 1.00 74.88 396 LEU A CA 1
ATOM 3177 C C . LEU A 1 396 ? -24.980 7.553 -2.767 1.00 74.88 396 LEU A C 1
ATOM 3179 O O . LEU A 1 396 ? -24.754 6.807 -3.723 1.00 74.88 396 LEU A O 1
ATOM 3183 N N . PRO A 1 397 ? -24.120 8.539 -2.433 1.00 67.12 397 PRO A N 1
ATOM 3184 C CA . PRO A 1 397 ? -22.967 8.928 -3.248 1.00 67.12 397 PRO A CA 1
ATOM 3185 C C . PRO A 1 397 ? -21.996 7.778 -3.512 1.00 67.12 397 PRO A C 1
ATOM 3187 O O . PRO A 1 397 ? -21.715 6.970 -2.628 1.00 67.12 397 PRO A O 1
ATOM 3190 N N . ARG A 1 398 ? -21.427 7.706 -4.716 1.00 66.00 398 ARG A N 1
ATOM 3191 C CA . ARG A 1 398 ? -20.459 6.656 -5.052 1.00 66.00 398 ARG A CA 1
ATOM 3192 C C . ARG A 1 398 ? -19.134 6.836 -4.302 1.00 66.00 398 ARG A C 1
ATOM 3194 O O . ARG A 1 398 ? -18.638 7.954 -4.217 1.00 66.00 398 ARG A O 1
ATOM 3201 N N . GLY A 1 399 ? -18.559 5.745 -3.785 1.00 60.56 399 GLY A N 1
ATOM 3202 C CA . GLY A 1 399 ? -17.229 5.731 -3.155 1.00 60.56 399 GLY A CA 1
ATOM 3203 C C . GLY A 1 399 ? -17.103 6.506 -1.835 1.00 60.56 399 GLY A C 1
ATOM 3204 O O . GLY A 1 399 ? -15.991 6.792 -1.409 1.00 60.56 399 GLY A O 1
ATOM 3205 N N . GLN A 1 400 ? -18.219 6.869 -1.197 1.00 66.25 400 GLN A N 1
ATOM 3206 C CA . GLN A 1 400 ? -18.245 7.575 0.090 1.00 66.25 400 GLN A CA 1
ATOM 3207 C C . GLN A 1 400 ? -19.134 6.844 1.102 1.00 66.25 400 GLN A C 1
ATOM 3209 O O . GLN A 1 400 ? -19.780 5.836 0.775 1.00 66.25 400 GLN A O 1
ATOM 3214 N N . THR A 1 401 ? -19.147 7.325 2.346 1.00 70.75 401 THR A N 1
ATOM 3215 C CA . THR A 1 401 ? -19.962 6.720 3.399 1.00 70.75 401 THR A CA 1
ATOM 3216 C C . THR A 1 401 ? -21.447 6.923 3.072 1.00 70.75 401 THR A C 1
ATOM 3218 O O . THR A 1 401 ? -21.832 7.909 2.439 1.00 70.75 401 THR A O 1
ATOM 3221 N N . ALA A 1 402 ? -22.321 6.008 3.508 1.00 73.12 402 ALA A N 1
ATOM 3222 C CA . ALA A 1 402 ? -23.771 6.162 3.309 1.00 73.12 402 ALA A CA 1
ATOM 3223 C C . ALA A 1 402 ? -24.331 7.455 3.950 1.00 73.12 402 ALA A C 1
ATOM 3225 O O . ALA A 1 402 ? -25.402 7.933 3.587 1.00 73.12 402 ALA A O 1
ATOM 3226 N N . PHE A 1 403 ? -23.583 8.040 4.883 1.00 82.75 403 PHE A N 1
ATOM 3227 C CA . PHE A 1 403 ? -23.935 9.247 5.620 1.00 82.75 403 PHE A CA 1
ATOM 3228 C C . PHE A 1 403 ? -23.581 10.547 4.882 1.00 82.75 403 PHE A C 1
ATOM 3230 O O . PHE A 1 403 ? -23.977 11.613 5.341 1.00 82.75 403 PHE A O 1
ATOM 3237 N N . ASP A 1 404 ? -22.884 10.476 3.743 1.00 74.88 404 ASP A N 1
ATOM 3238 C CA . ASP A 1 404 ? -22.477 11.655 2.960 1.00 74.88 404 ASP A CA 1
ATOM 3239 C C . ASP A 1 404 ? -23.530 12.051 1.897 1.00 74.88 404 ASP A C 1
ATOM 3241 O O . ASP A 1 404 ? -23.296 12.915 1.050 1.00 74.88 404 ASP A O 1
ATOM 3245 N N . ALA A 1 405 ? -24.708 11.412 1.911 1.00 67.31 405 ALA A N 1
ATOM 3246 C CA . ALA A 1 405 ? -25.765 11.626 0.927 1.00 67.31 405 ALA A CA 1
ATOM 3247 C C . ALA A 1 405 ? -26.513 12.963 1.117 1.00 67.31 405 ALA A C 1
ATOM 3249 O O . ALA A 1 405 ? -26.992 13.244 2.218 1.00 67.31 405 ALA A O 1
ATOM 3250 N N . PRO A 1 406 ? -26.706 13.768 0.052 1.00 54.50 406 PRO A N 1
ATOM 3251 C CA . PRO A 1 406 ? -27.516 14.978 0.125 1.00 54.50 406 PRO A CA 1
ATOM 3252 C C . PRO A 1 406 ? -29.012 14.644 0.251 1.00 54.50 406 PRO A C 1
ATOM 3254 O O . PRO A 1 406 ? -29.547 13.816 -0.484 1.00 54.50 406 PRO A O 1
ATOM 3257 N N . GLY A 1 407 ? -29.703 15.320 1.171 1.00 56.84 407 GLY A N 1
ATOM 3258 C CA . GLY A 1 407 ? -31.148 15.187 1.404 1.00 56.84 407 GLY A CA 1
ATOM 3259 C C . GLY A 1 407 ? -31.458 15.026 2.890 1.00 56.84 407 GLY A C 1
ATOM 3260 O O . GLY A 1 407 ? -30.649 14.460 3.613 1.00 56.84 407 GLY A O 1
ATOM 3261 N N . GLY A 1 408 ? -32.601 15.543 3.358 1.00 61.50 408 GLY A N 1
ATOM 3262 C CA . GLY A 1 408 ? -33.009 15.619 4.774 1.00 61.50 408 GLY A CA 1
ATOM 3263 C C . GLY A 1 408 ? -33.279 14.274 5.464 1.00 61.50 408 GLY A C 1
ATOM 3264 O O . GLY A 1 408 ? -34.329 14.091 6.074 1.00 61.50 408 GLY A O 1
ATOM 3265 N N . ARG A 1 409 ? -32.354 13.323 5.345 1.00 77.44 409 ARG A N 1
ATOM 3266 C CA . ARG A 1 409 ? -32.356 12.038 6.034 1.00 77.44 409 ARG A CA 1
ATOM 3267 C C . ARG A 1 409 ? -32.109 12.280 7.518 1.00 77.44 409 ARG A C 1
ATOM 3269 O O . ARG A 1 409 ? -31.171 12.979 7.894 1.00 77.44 409 ARG A O 1
ATOM 3276 N N . THR A 1 410 ? -32.940 11.687 8.366 1.00 85.75 410 THR A N 1
ATOM 3277 C CA . THR A 1 410 ? -32.759 11.764 9.816 1.00 85.75 410 THR A CA 1
ATOM 3278 C C . THR A 1 410 ? -31.700 10.758 10.249 1.00 85.75 410 THR A C 1
ATOM 3280 O O . THR A 1 410 ? -31.907 9.550 10.149 1.00 85.75 410 THR A O 1
ATOM 3283 N N . VAL A 1 411 ? -30.568 11.268 10.728 1.00 91.25 411 VAL A N 1
ATOM 3284 C CA . VAL A 1 411 ? -29.527 10.477 11.389 1.00 91.25 411 VAL A CA 1
ATOM 3285 C C . VAL A 1 411 ? -29.784 10.509 12.892 1.00 91.25 411 VAL A C 1
ATOM 3287 O O . VAL A 1 411 ? -29.979 11.581 13.465 1.00 91.25 411 VAL A O 1
ATOM 3290 N N . ILE A 1 412 ? -29.801 9.339 13.529 1.00 94.12 412 ILE A N 1
ATOM 3291 C CA . ILE A 1 412 ? -29.860 9.216 14.988 1.00 94.12 412 ILE A CA 1
ATOM 3292 C C . ILE A 1 412 ? -28.417 9.167 15.487 1.00 94.12 412 ILE A C 1
ATOM 3294 O O . ILE A 1 412 ? -27.686 8.241 15.143 1.00 94.12 412 ILE A O 1
ATOM 3298 N N . SER A 1 413 ? -28.004 10.156 16.279 1.00 95.06 413 SER A N 1
ATOM 3299 C CA . SER A 1 413 ? -26.626 10.274 16.768 1.00 95.06 413 SER A CA 1
ATOM 3300 C C . SER A 1 413 ? -26.548 10.101 18.282 1.00 95.06 413 SER A C 1
ATOM 3302 O O . SER A 1 413 ? -27.284 10.745 19.029 1.00 95.06 413 SER A O 1
ATOM 3304 N N . HIS A 1 414 ? -25.601 9.287 18.740 1.00 96.56 414 HIS A N 1
ATOM 3305 C CA . HIS A 1 414 ? -25.273 9.089 20.150 1.00 96.56 414 HIS A CA 1
ATOM 3306 C C . HIS A 1 414 ? -23.824 9.501 20.406 1.00 96.56 414 HIS A C 1
ATOM 3308 O O . HIS A 1 414 ? -22.907 8.942 19.812 1.00 96.56 414 HIS A O 1
ATOM 3314 N N . SER A 1 415 ? -23.601 10.457 21.309 1.00 95.56 415 SER A N 1
ATOM 3315 C CA . SER A 1 415 ? -22.257 10.754 21.821 1.00 95.56 415 SER A CA 1
ATOM 3316 C C . SER A 1 415 ? -21.940 9.822 22.984 1.00 95.56 415 SER A C 1
ATOM 3318 O O . SER A 1 415 ? -22.760 9.685 23.893 1.00 95.56 415 SER A O 1
ATOM 3320 N N . THR A 1 416 ? -20.760 9.205 22.983 1.00 95.06 416 THR A N 1
ATOM 3321 C CA . THR A 1 416 ? -20.301 8.348 24.092 1.00 95.06 416 THR A CA 1
ATOM 3322 C C . THR A 1 416 ? -19.169 8.989 24.899 1.00 95.06 416 THR A C 1
ATOM 3324 O O . THR A 1 416 ? -18.606 8.365 25.801 1.00 95.06 416 THR A O 1
ATOM 3327 N N . GLY A 1 417 ? -18.823 10.249 24.605 1.00 95.06 417 GLY A N 1
ATOM 3328 C CA . GLY A 1 417 ? -17.653 10.895 25.195 1.00 95.06 417 GLY A CA 1
ATOM 3329 C C . GLY A 1 417 ? -16.400 10.081 24.882 1.00 95.06 417 GLY A C 1
ATOM 3330 O O . GLY A 1 417 ? -16.160 9.753 23.726 1.00 95.06 417 GLY A O 1
ATOM 3331 N N . THR A 1 418 ? -15.619 9.727 25.899 1.00 95.31 418 THR A N 1
ATOM 3332 C CA . THR A 1 418 ? -14.408 8.899 25.755 1.00 95.31 418 THR A CA 1
ATOM 3333 C C . THR A 1 418 ? -14.680 7.393 25.792 1.00 95.31 418 THR A C 1
ATOM 3335 O O . THR A 1 418 ? -13.738 6.613 25.670 1.00 95.31 418 THR A O 1
ATOM 3338 N N . SER A 1 419 ? -15.930 6.964 26.008 1.00 96.38 419 SER A N 1
ATOM 3339 C CA . SER A 1 419 ? -16.277 5.540 26.056 1.00 96.38 419 SER A CA 1
ATOM 3340 C C . SER A 1 419 ? -16.135 4.907 24.674 1.00 96.38 419 SER A C 1
ATOM 3342 O O . SER A 1 419 ? -16.649 5.448 23.692 1.00 96.38 419 SER A O 1
ATOM 3344 N N . VAL A 1 420 ? -15.489 3.739 24.624 1.00 96.69 420 VAL A N 1
ATOM 3345 C CA . VAL A 1 420 ? -15.303 2.920 23.411 1.00 96.69 420 VAL A CA 1
ATOM 3346 C C . VAL A 1 420 ? -16.432 1.913 23.181 1.00 96.69 420 VAL A C 1
ATOM 3348 O O . VAL A 1 420 ? -16.275 0.924 22.466 1.00 96.69 420 VAL A O 1
ATOM 3351 N N . GLU A 1 421 ? -17.574 2.150 23.819 1.00 97.06 421 GLU A N 1
ATOM 3352 C CA . GLU A 1 421 ? -18.764 1.334 23.659 1.00 97.06 421 GLU A CA 1
ATOM 3353 C C . GLU A 1 421 ? -20.056 2.138 23.818 1.00 97.06 421 GLU A C 1
ATOM 3355 O O . GLU A 1 421 ? -20.118 3.151 24.527 1.00 97.06 421 GLU A O 1
ATOM 3360 N N . LEU A 1 422 ? -21.103 1.635 23.163 1.00 97.50 422 LEU A N 1
ATOM 3361 C CA . LEU A 1 422 ? -22.487 2.063 23.300 1.00 97.50 422 LEU A CA 1
ATOM 3362 C C . LEU A 1 422 ? -23.339 0.859 23.748 1.00 97.50 422 LEU A C 1
ATOM 3364 O O . LEU A 1 422 ? -23.367 -0.154 23.039 1.00 97.50 422 LEU A O 1
ATOM 3368 N N . PRO A 1 423 ? -24.056 0.948 24.886 1.00 96.56 423 PRO A N 1
ATOM 3369 C CA . PRO A 1 423 ? -24.926 -0.130 25.349 1.00 96.56 423 PRO A CA 1
ATOM 3370 C C . PRO A 1 423 ? -26.007 -0.498 24.329 1.00 96.56 423 PRO A C 1
ATOM 3372 O O . PRO A 1 423 ? -26.611 0.376 23.707 1.00 96.56 423 PRO A O 1
ATOM 3375 N N . GLY A 1 424 ? -26.311 -1.791 24.214 1.00 93.25 424 GLY A N 1
ATOM 3376 C CA . GLY A 1 424 ? -27.303 -2.335 23.281 1.00 93.25 424 GLY A CA 1
ATOM 3377 C C . GLY A 1 424 ? -28.705 -1.750 23.469 1.00 93.25 424 GLY A C 1
ATOM 3378 O O . GLY A 1 424 ? -29.426 -1.538 22.499 1.00 93.25 424 GLY A O 1
ATOM 3379 N N . ALA A 1 425 ? -29.060 -1.395 24.708 1.00 92.50 425 ALA A N 1
ATOM 3380 C CA . ALA A 1 425 ? -30.325 -0.736 25.044 1.00 92.50 425 ALA A CA 1
ATOM 3381 C C . ALA A 1 425 ? -30.483 0.667 24.424 1.00 92.50 425 ALA A C 1
ATOM 3383 O O . ALA A 1 425 ? -31.600 1.169 24.330 1.00 92.50 425 ALA A O 1
ATOM 3384 N N . SER A 1 426 ? -29.382 1.296 24.004 1.00 94.12 426 SER A N 1
ATOM 3385 C CA . SER A 1 426 ? -29.381 2.608 23.351 1.00 94.12 426 SER A CA 1
ATOM 3386 C C . SER A 1 426 ? -29.537 2.519 21.831 1.00 94.12 426 SER A C 1
ATOM 3388 O O . SER A 1 426 ? -29.613 3.555 21.177 1.00 94.12 426 SER A O 1
ATOM 3390 N N . LEU A 1 427 ? -29.539 1.314 21.251 1.00 95.12 427 LEU A N 1
ATOM 3391 C CA . LEU A 1 427 ? -29.574 1.127 19.803 1.00 95.12 427 LEU A CA 1
ATOM 3392 C C . LEU A 1 427 ? -31.006 1.279 19.254 1.00 95.12 427 LEU A C 1
ATOM 3394 O O . LEU A 1 427 ? -31.936 0.687 19.809 1.00 95.12 427 LEU A O 1
ATOM 3398 N N . PRO A 1 428 ? -31.211 2.012 18.143 1.00 95.69 428 PRO A N 1
ATOM 3399 C CA . PRO A 1 428 ? -32.526 2.117 17.519 1.00 95.69 428 PRO A CA 1
ATOM 3400 C C . PRO A 1 428 ? -32.953 0.786 16.887 1.00 95.69 428 PRO A C 1
ATOM 3402 O O . PRO A 1 428 ? -32.132 0.030 16.373 1.00 95.69 428 PRO A O 1
ATOM 3405 N N . SER A 1 429 ? -34.256 0.500 16.879 1.00 94.62 429 SER A N 1
ATOM 3406 C CA . SER A 1 429 ? -34.813 -0.699 16.238 1.00 94.62 429 SER A CA 1
ATOM 3407 C C . SER A 1 429 ? -34.954 -0.532 14.725 1.00 94.62 429 SER A C 1
ATOM 3409 O O . SER A 1 429 ? -35.414 0.515 14.271 1.00 94.62 429 SER A O 1
ATOM 3411 N N . GLY A 1 430 ? -34.679 -1.583 13.952 1.00 95.00 430 GLY A N 1
ATOM 3412 C CA . GLY A 1 430 ? -34.838 -1.601 12.493 1.00 95.00 430 GLY A CA 1
ATOM 3413 C C . GLY A 1 430 ? -33.514 -1.743 11.741 1.00 95.00 430 GLY A C 1
ATOM 3414 O O . GLY A 1 430 ? -32.448 -1.884 12.342 1.00 95.00 430 GLY A O 1
ATOM 3415 N N . ALA A 1 431 ? -33.586 -1.737 10.410 1.00 95.12 431 ALA A N 1
ATOM 3416 C CA . ALA A 1 431 ? -32.413 -1.828 9.544 1.00 95.12 431 ALA A CA 1
ATOM 3417 C C . ALA A 1 431 ? -31.703 -0.472 9.451 1.00 95.12 431 ALA A C 1
ATOM 3419 O O . ALA A 1 431 ? -32.334 0.528 9.106 1.00 95.12 431 ALA A O 1
ATOM 3420 N N . HIS A 1 432 ? -30.402 -0.445 9.735 1.00 94.94 432 HIS A N 1
ATOM 3421 C CA . HIS A 1 432 ? -29.602 0.776 9.739 1.00 94.94 432 HIS A CA 1
ATOM 3422 C C . HIS A 1 432 ? -28.233 0.557 9.101 1.00 94.94 432 HIS A C 1
ATOM 3424 O O . HIS A 1 432 ? -27.575 -0.458 9.343 1.00 94.94 432 HIS A O 1
ATOM 3430 N N . TRP A 1 433 ? -27.777 1.569 8.365 1.00 94.25 433 TRP A N 1
ATOM 3431 C CA . TRP A 1 433 ? -26.354 1.857 8.253 1.00 94.25 433 TRP A CA 1
ATOM 3432 C C . TRP A 1 433 ? -25.866 2.380 9.603 1.00 94.25 433 TRP A C 1
ATOM 3434 O O . TRP A 1 433 ? -26.517 3.234 10.209 1.00 94.25 433 TRP A O 1
ATOM 3444 N N . ILE A 1 434 ? -24.727 1.880 10.066 1.00 95.56 434 ILE A N 1
ATOM 3445 C CA . ILE A 1 434 ? -24.138 2.235 11.359 1.00 95.56 434 ILE A CA 1
ATOM 3446 C C . ILE A 1 434 ? -22.718 2.725 11.109 1.00 95.56 434 ILE A C 1
ATOM 3448 O O . ILE A 1 434 ? -21.972 2.067 10.383 1.00 95.56 434 ILE A O 1
ATOM 3452 N N . ARG A 1 435 ? -22.342 3.851 11.717 1.00 94.94 435 ARG A N 1
ATOM 3453 C CA . ARG A 1 435 ? -20.975 4.389 11.702 1.00 94.94 435 ARG A CA 1
ATOM 3454 C C . ARG A 1 435 ? -20.553 4.808 13.097 1.00 94.94 435 ARG A C 1
ATOM 3456 O O . ARG A 1 435 ? -21.352 5.370 13.840 1.00 94.94 435 ARG A O 1
ATOM 3463 N N . VAL A 1 436 ? -19.272 4.633 13.397 1.00 96.12 436 VAL A N 1
ATOM 3464 C CA . VAL A 1 436 ? -18.621 5.245 14.558 1.00 96.12 436 VAL A CA 1
ATOM 3465 C C . VAL A 1 436 ? -17.583 6.255 14.064 1.00 96.12 436 VAL A C 1
ATOM 3467 O O . VAL A 1 436 ? -16.784 5.954 13.175 1.00 96.12 436 VAL A O 1
ATOM 3470 N N . LEU A 1 437 ? -17.614 7.464 14.622 1.00 95.12 437 LEU A N 1
ATOM 3471 C CA . LEU A 1 437 ? -16.658 8.540 14.369 1.00 95.12 437 LEU A CA 1
ATOM 3472 C C . LEU A 1 437 ? -15.799 8.758 15.612 1.00 95.12 437 LEU A C 1
ATOM 3474 O O . LEU A 1 437 ? -16.338 9.131 16.654 1.00 95.12 437 LEU A O 1
ATOM 3478 N N . ALA A 1 438 ? -14.483 8.595 15.487 1.00 96.62 438 ALA A N 1
ATOM 3479 C CA . ALA A 1 438 ? -13.524 9.136 16.446 1.00 96.62 438 ALA A CA 1
ATOM 3480 C C . ALA A 1 438 ? -13.285 10.610 16.128 1.00 96.62 438 ALA A C 1
ATOM 3482 O O . ALA A 1 438 ? -13.035 10.960 14.974 1.00 96.62 438 ALA A O 1
ATOM 3483 N N . LYS A 1 439 ? -13.345 11.470 17.141 1.00 96.50 439 LYS A N 1
ATOM 3484 C CA . LYS A 1 439 ? -13.178 12.919 17.024 1.00 96.50 439 LYS A CA 1
ATOM 3485 C C . LYS A 1 439 ? -12.055 13.402 17.928 1.00 96.50 439 LYS A C 1
ATOM 3487 O O . LYS A 1 439 ? -12.045 13.075 19.116 1.00 96.50 439 LYS A O 1
ATOM 3492 N N . ASP A 1 440 ? -11.156 14.215 17.384 1.00 96.06 440 ASP A N 1
ATOM 3493 C CA . ASP A 1 440 ? -10.226 15.014 18.178 1.00 96.06 440 ASP A CA 1
ATOM 3494 C C . ASP A 1 440 ? -11.040 16.039 18.979 1.00 96.06 440 ASP A C 1
ATOM 3496 O O . ASP A 1 440 ? -11.674 16.931 18.409 1.00 96.06 440 ASP A O 1
ATOM 3500 N N . ALA A 1 441 ? -11.023 15.920 20.307 1.00 90.81 441 ALA A N 1
ATOM 3501 C CA . ALA A 1 441 ? -11.729 16.838 21.196 1.00 90.81 441 ALA A CA 1
ATOM 3502 C C . ALA A 1 441 ? -11.179 18.278 21.146 1.00 90.81 441 ALA A C 1
ATOM 3504 O O . ALA A 1 441 ? -11.853 19.203 21.595 1.00 90.81 441 ALA A O 1
ATOM 3505 N N . THR A 1 442 ? -9.969 18.473 20.611 1.00 90.88 442 THR A N 1
ATOM 3506 C CA . THR A 1 442 ? -9.279 19.767 20.545 1.00 90.88 442 THR A CA 1
ATOM 3507 C C . THR A 1 442 ? -9.579 20.501 19.240 1.00 90.88 442 THR A C 1
ATOM 3509 O O . THR A 1 442 ? -9.985 21.661 19.272 1.00 90.88 442 THR A O 1
ATOM 3512 N N . ASN A 1 443 ? -9.407 19.841 18.088 1.00 88.69 443 ASN A N 1
ATOM 3513 C CA . ASN A 1 443 ? -9.533 20.489 16.774 1.00 88.69 443 ASN A CA 1
ATOM 3514 C C . ASN A 1 443 ? -10.806 20.113 16.003 1.00 88.69 443 ASN A C 1
ATOM 3516 O O . ASN A 1 443 ? -11.052 20.666 14.930 1.00 88.69 443 ASN A O 1
ATOM 3520 N N . GLY A 1 444 ? -11.607 19.172 16.511 1.00 88.12 444 GLY A N 1
ATOM 3521 C CA . GLY A 1 444 ? -12.842 18.721 15.865 1.00 88.12 444 GLY A CA 1
ATOM 3522 C C . GLY A 1 444 ? -12.630 17.917 14.578 1.00 88.12 444 GLY A C 1
ATOM 3523 O O . GLY A 1 444 ? -13.600 17.651 13.868 1.00 88.12 444 GLY A O 1
ATOM 3524 N N . THR A 1 445 ? -11.390 17.529 14.265 1.00 93.56 445 THR A N 1
ATOM 3525 C CA . THR A 1 445 ? -11.091 16.574 13.194 1.00 93.56 445 THR A CA 1
ATOM 3526 C C . THR A 1 445 ? -11.644 15.198 13.542 1.00 93.56 445 THR A C 1
ATOM 3528 O O . THR A 1 445 ? -11.868 14.878 14.712 1.00 93.56 445 THR A O 1
ATOM 3531 N N . SER A 1 446 ? -11.910 14.373 12.530 1.00 93.31 446 SER A N 1
ATOM 3532 C CA . SER A 1 446 ? -12.543 13.078 12.758 1.00 93.31 446 SER A CA 1
ATOM 3533 C C . SER A 1 446 ? -12.164 12.028 11.734 1.00 93.31 446 SER A C 1
ATOM 3535 O O . SER A 1 446 ? -12.065 12.327 10.543 1.00 93.31 446 SER A O 1
ATOM 3537 N N . THR A 1 447 ? -12.118 10.786 12.200 1.00 94.12 447 THR A N 1
ATOM 3538 C CA . THR A 1 447 ? -11.878 9.593 11.392 1.00 94.12 447 THR A CA 1
ATOM 3539 C C . THR A 1 447 ? -12.985 8.583 11.655 1.00 94.12 447 THR A C 1
ATOM 3541 O O . THR A 1 447 ? -13.410 8.385 12.794 1.00 94.12 447 THR A O 1
ATOM 3544 N N . TYR A 1 448 ? -13.475 7.955 10.591 1.00 92.56 448 TYR A N 1
ATOM 3545 C CA . TYR A 1 448 ? -14.381 6.816 10.692 1.00 92.56 448 TYR A CA 1
ATOM 3546 C C . TYR A 1 448 ? -13.592 5.499 10.718 1.00 92.56 448 TYR A C 1
ATOM 3548 O O . TYR A 1 448 ? -12.413 5.458 10.368 1.00 92.56 448 TYR A O 1
ATOM 3556 N N . ALA A 1 449 ? -14.263 4.425 11.115 1.00 94.12 449 ALA A N 1
ATOM 3557 C CA . ALA A 1 449 ? -13.681 3.096 11.257 1.00 94.12 449 ALA A CA 1
ATOM 3558 C C . ALA A 1 449 ? -13.158 2.464 9.945 1.00 94.12 449 ALA A C 1
ATOM 3560 O O . ALA A 1 449 ? -13.492 2.884 8.837 1.00 94.12 449 ALA A O 1
ATOM 3561 N N . PHE A 1 450 ? -12.356 1.409 10.048 1.00 94.50 450 PHE A N 1
ATOM 3562 C CA . PHE A 1 450 ? -11.914 0.618 8.896 1.00 94.50 450 PHE A CA 1
ATOM 3563 C C . PHE A 1 450 ? -13.066 -0.107 8.191 1.00 94.50 450 PHE A C 1
ATOM 3565 O O . PHE A 1 450 ? -12.996 -0.343 6.980 1.00 94.50 450 PHE A O 1
ATOM 3572 N N . ASP A 1 451 ? -14.126 -0.413 8.944 1.00 93.88 451 ASP A N 1
ATOM 3573 C CA . ASP A 1 451 ? -15.299 -1.162 8.510 1.00 93.88 451 ASP A CA 1
ATOM 3574 C C . ASP A 1 451 ? -15.788 -0.739 7.132 1.00 93.88 451 ASP A C 1
ATOM 3576 O O . ASP A 1 451 ? -15.962 0.443 6.836 1.00 93.88 451 ASP A O 1
ATOM 3580 N N . SER A 1 452 ? -15.995 -1.720 6.265 1.00 91.25 452 SER A N 1
ATOM 3581 C CA . SER A 1 452 ? -16.533 -1.498 4.934 1.00 91.25 452 SER A CA 1
ATOM 3582 C C . SER A 1 452 ? -17.474 -2.633 4.572 1.00 91.25 452 SER A C 1
ATOM 3584 O O . SER A 1 452 ? -17.272 -3.771 4.986 1.00 91.25 452 SER A O 1
ATOM 3586 N N . VAL A 1 453 ? -18.485 -2.321 3.773 1.00 90.69 453 VAL A N 1
ATOM 3587 C CA . VAL A 1 453 ? -19.464 -3.291 3.267 1.00 90.69 453 VAL A CA 1
ATOM 3588 C C . VAL A 1 453 ? -19.673 -3.086 1.777 1.00 90.69 453 VAL A C 1
ATOM 3590 O O . VAL A 1 453 ? -19.456 -1.983 1.260 1.00 90.69 453 VAL A O 1
ATOM 3593 N N . TYR A 1 454 ? -20.091 -4.138 1.084 1.00 88.94 454 TYR A N 1
ATOM 3594 C CA . TYR A 1 454 ? -20.389 -4.087 -0.340 1.00 88.94 454 TYR A CA 1
ATOM 3595 C C . TYR A 1 454 ? -21.899 -4.173 -0.571 1.00 88.94 454 TYR A C 1
ATOM 3597 O O . TYR A 1 454 ? -22.548 -5.132 -0.165 1.00 88.94 454 TYR A O 1
ATOM 3605 N N . ASP A 1 455 ? -22.468 -3.166 -1.232 1.00 83.94 455 ASP A N 1
ATOM 3606 C CA . ASP A 1 455 ? -23.840 -3.215 -1.746 1.00 83.94 455 ASP A CA 1
ATOM 3607 C C . ASP A 1 455 ? -23.834 -3.484 -3.267 1.00 83.94 455 ASP A C 1
ATOM 3609 O O . ASP A 1 455 ? -23.492 -4.560 -3.740 1.00 83.94 455 ASP A O 1
ATOM 3613 N N . THR A 1 456 ? -24.174 -2.477 -4.056 1.00 83.69 456 THR A N 1
ATOM 3614 C CA . THR A 1 456 ? -23.775 -2.273 -5.452 1.00 83.69 456 THR A CA 1
ATOM 3615 C C . THR A 1 456 ? -22.330 -1.770 -5.610 1.00 83.69 456 THR A C 1
ATOM 3617 O O . THR A 1 456 ? -21.771 -1.799 -6.708 1.00 83.69 456 THR A O 1
ATOM 3620 N N . GLN A 1 457 ? -21.734 -1.263 -4.532 1.00 81.56 457 GLN A N 1
ATOM 3621 C CA . GLN A 1 457 ? -20.399 -0.678 -4.459 1.00 81.56 457 GLN A CA 1
ATOM 3622 C C . GLN A 1 457 ? -19.853 -0.790 -3.032 1.00 81.56 457 GLN A C 1
ATOM 3624 O O . GLN A 1 457 ? -20.601 -0.990 -2.074 1.00 81.56 457 GLN A O 1
ATOM 3629 N N . THR A 1 458 ? -18.549 -0.581 -2.876 1.00 87.00 458 THR A N 1
ATOM 3630 C CA . THR A 1 458 ? -17.929 -0.490 -1.553 1.00 87.00 458 THR A CA 1
ATOM 3631 C C . THR A 1 458 ? -18.375 0.784 -0.828 1.00 87.00 458 THR A C 1
ATOM 3633 O O . THR A 1 458 ? -18.399 1.883 -1.398 1.00 87.00 458 THR A O 1
ATOM 3636 N N . ARG A 1 459 ? -18.734 0.629 0.447 1.00 86.81 459 ARG A N 1
ATOM 3637 C CA . ARG A 1 459 ? -19.083 1.693 1.393 1.00 86.81 459 ARG A CA 1
ATOM 3638 C C . ARG A 1 459 ? -18.095 1.648 2.548 1.00 86.81 459 ARG A C 1
ATOM 3640 O O . ARG A 1 459 ? -18.040 0.644 3.244 1.00 86.81 459 ARG A O 1
ATOM 3647 N N . HIS A 1 460 ? -17.341 2.723 2.756 1.00 89.31 460 HIS A N 1
ATOM 3648 C CA . HIS A 1 460 ? -16.339 2.797 3.821 1.00 89.31 460 HIS A CA 1
ATOM 3649 C C . HIS A 1 460 ? -16.902 3.396 5.114 1.00 89.31 460 HIS A C 1
ATOM 3651 O O . HIS A 1 460 ? -17.819 4.218 5.078 1.00 89.31 460 HIS A O 1
ATOM 3657 N N . GLY A 1 461 ? -16.315 3.021 6.246 1.00 91.38 461 GLY A N 1
ATOM 3658 C CA . GLY A 1 461 ? -16.645 3.507 7.584 1.00 91.38 461 GLY A CA 1
ATOM 3659 C C . GLY A 1 461 ? -17.983 3.047 8.136 1.00 91.38 461 GLY A C 1
ATOM 3660 O O . GLY A 1 461 ? -18.482 3.679 9.066 1.00 91.38 461 GLY A O 1
ATOM 3661 N N . VAL A 1 462 ? -18.604 2.025 7.549 1.00 92.94 462 VAL A N 1
ATOM 3662 C CA . VAL A 1 462 ? -19.967 1.620 7.902 1.00 92.94 462 VAL A CA 1
ATOM 3663 C C . VAL A 1 462 ? -20.130 0.107 7.925 1.00 92.94 462 VAL A C 1
ATOM 3665 O O . VAL A 1 462 ? -19.506 -0.606 7.144 1.00 92.94 462 VAL A O 1
ATOM 3668 N N . ILE A 1 463 ? -21.061 -0.354 8.758 1.00 94.62 463 ILE A N 1
ATOM 3669 C CA . ILE A 1 463 ? -21.696 -1.673 8.633 1.00 94.62 463 ILE A CA 1
ATOM 3670 C C . ILE A 1 463 ? -23.195 -1.487 8.374 1.00 94.62 463 ILE A C 1
ATOM 3672 O O . ILE A 1 463 ? -23.739 -0.406 8.617 1.00 94.62 463 ILE A O 1
ATOM 3676 N N . CYS A 1 464 ? -23.887 -2.538 7.927 1.00 94.44 464 CYS A N 1
ATOM 3677 C CA . CYS A 1 464 ? -25.347 -2.526 7.822 1.00 94.44 464 CYS A CA 1
ATOM 3678 C C . CYS A 1 464 ? -25.976 -3.689 8.579 1.00 94.44 464 CYS A C 1
ATOM 3680 O O . CYS A 1 464 ? -25.694 -4.856 8.288 1.00 94.44 464 CYS A O 1
ATOM 3682 N N . LYS A 1 465 ? -26.840 -3.372 9.549 1.00 95.12 465 LYS A N 1
ATOM 3683 C CA . LYS A 1 465 ? -27.440 -4.359 10.451 1.00 95.12 465 LYS A CA 1
ATOM 3684 C C . LYS A 1 465 ? -28.915 -4.082 10.724 1.00 95.12 465 LYS A C 1
ATOM 3686 O O . LYS A 1 465 ? -29.346 -2.933 10.793 1.00 95.12 465 LYS A O 1
ATOM 3691 N N . VAL A 1 466 ? -29.679 -5.151 10.931 1.00 94.56 466 VAL A N 1
ATOM 3692 C CA . VAL A 1 466 ? -31.043 -5.117 11.466 1.00 94.56 466 VAL A CA 1
ATOM 3693 C C . VAL A 1 466 ? -30.978 -5.287 12.978 1.00 94.56 466 VAL A C 1
ATOM 3695 O O . VAL A 1 466 ? -30.519 -6.311 13.490 1.00 94.56 466 VAL A O 1
ATOM 3698 N N . LEU A 1 467 ? -31.441 -4.266 13.691 1.00 94.06 467 LEU A N 1
ATOM 3699 C CA . LEU A 1 467 ? -31.364 -4.159 15.142 1.00 94.06 467 LEU A CA 1
ATOM 3700 C C . LEU A 1 467 ? -32.733 -4.465 15.778 1.00 94.06 467 LEU A C 1
ATOM 3702 O O . LEU A 1 467 ? -33.756 -4.021 15.247 1.00 94.06 467 LEU A O 1
ATOM 3706 N N . PRO A 1 468 ? -32.784 -5.210 16.899 1.00 91.19 468 PRO A N 1
ATOM 3707 C CA . PRO A 1 468 ? -31.653 -5.710 17.692 1.00 91.19 468 PRO A CA 1
ATOM 3708 C C . PRO A 1 468 ? -31.111 -7.087 17.249 1.00 91.19 468 PRO A C 1
ATOM 3710 O O . PRO A 1 468 ? -30.233 -7.630 17.906 1.00 91.19 468 PRO A O 1
ATOM 3713 N N . ALA A 1 469 ? -31.618 -7.665 16.156 1.00 83.12 469 ALA A N 1
ATOM 3714 C CA . ALA A 1 469 ? -31.397 -9.068 15.783 1.00 83.12 469 ALA A CA 1
ATOM 3715 C C . ALA A 1 469 ? -30.000 -9.413 15.204 1.00 83.12 469 ALA A C 1
ATOM 3717 O O . ALA A 1 469 ? -29.822 -10.526 14.719 1.00 83.12 469 ALA A O 1
ATOM 3718 N N . ASN A 1 470 ? -29.034 -8.482 15.204 1.00 90.88 470 ASN A N 1
ATOM 3719 C CA . ASN A 1 470 ? -27.686 -8.597 14.605 1.00 90.88 470 ASN A CA 1
ATOM 3720 C C . ASN A 1 470 ? -27.638 -9.377 13.271 1.00 90.88 470 ASN A C 1
ATOM 3722 O O . ASN A 1 470 ? -26.744 -10.188 13.027 1.00 90.88 470 ASN A O 1
ATOM 3726 N N . THR A 1 471 ? -28.608 -9.142 12.389 1.00 91.31 471 THR A N 1
ATOM 3727 C CA . THR A 1 471 ? -28.633 -9.737 11.044 1.00 91.31 471 THR A CA 1
ATOM 3728 C C . THR A 1 471 ? -28.187 -8.710 10.014 1.00 91.31 471 THR A C 1
ATOM 3730 O O . THR A 1 471 ? -28.349 -7.508 10.219 1.00 91.31 471 THR A O 1
ATOM 3733 N N . ASN A 1 472 ? -27.580 -9.162 8.916 1.00 92.81 472 ASN A N 1
ATOM 3734 C CA . ASN A 1 472 ? -27.147 -8.265 7.842 1.00 92.81 472 ASN A CA 1
ATOM 3735 C C . ASN A 1 472 ? -28.359 -7.650 7.129 1.00 92.81 472 ASN A C 1
ATOM 3737 O O . ASN A 1 472 ? -29.397 -8.298 6.973 1.00 92.81 472 ASN A O 1
ATOM 3741 N N . CYS A 1 473 ? -28.217 -6.408 6.669 1.00 94.38 473 CYS A N 1
ATOM 3742 C CA . CYS A 1 473 ? -29.203 -5.795 5.784 1.00 94.38 473 CYS A CA 1
ATOM 3743 C C . CYS A 1 473 ? -29.329 -6.576 4.470 1.00 94.38 473 CYS A C 1
ATOM 3745 O O . CYS A 1 473 ? -28.348 -7.091 3.933 1.00 94.38 473 CYS A O 1
ATOM 3747 N N . ALA A 1 474 ? -30.541 -6.630 3.918 1.00 93.44 474 ALA A N 1
ATOM 3748 C CA . ALA A 1 474 ? -30.783 -7.300 2.648 1.00 93.44 474 ALA A CA 1
ATOM 3749 C C . ALA A 1 474 ? -29.977 -6.648 1.509 1.00 93.44 474 ALA A C 1
ATOM 3751 O O . ALA A 1 474 ? -30.058 -5.438 1.307 1.00 93.44 474 ALA A O 1
ATOM 3752 N N . GLY A 1 475 ? -29.236 -7.458 0.748 1.00 89.25 475 GLY A N 1
ATOM 3753 C CA . GLY A 1 475 ? -28.444 -6.989 -0.395 1.00 89.25 475 GLY A CA 1
ATOM 3754 C C . GLY A 1 475 ? -27.120 -6.307 -0.033 1.00 89.25 475 GLY A C 1
ATOM 3755 O O . GLY A 1 475 ? -26.525 -5.687 -0.908 1.00 89.25 475 GLY A O 1
ATOM 3756 N N . VAL A 1 476 ? -26.669 -6.418 1.222 1.00 88.81 476 VAL A N 1
ATOM 3757 C CA . VAL A 1 476 ? -25.371 -5.909 1.687 1.00 88.81 476 VAL A CA 1
ATOM 3758 C C . VAL A 1 476 ? -24.502 -7.086 2.137 1.00 88.81 476 VAL A C 1
ATOM 3760 O O . VAL A 1 476 ? -24.966 -7.935 2.906 1.00 88.81 476 VAL A O 1
ATOM 3763 N N . GLN A 1 477 ? -23.271 -7.144 1.629 1.00 85.44 477 GLN A N 1
ATOM 3764 C CA . GLN A 1 477 ? -22.256 -8.161 1.915 1.00 85.44 477 GLN A CA 1
ATOM 3765 C C . GLN A 1 477 ? -21.164 -7.621 2.830 1.00 85.44 477 GLN A C 1
ATOM 3767 O O . GLN A 1 477 ? -20.706 -6.475 2.600 1.00 85.44 477 GLN A O 1
#